Protein AF-0000000080307427 (afdb_homodimer)

Solvent-accessible surface area (backbone atoms only — not comparable to full-atom values): 24284 Å² total; per-residue (Å²): 130,78,77,70,71,72,70,75,73,52,54,50,62,43,46,53,66,15,82,66,55,37,72,43,57,68,73,59,41,42,54,50,32,69,63,36,41,83,43,76,35,50,55,74,31,60,76,43,46,53,69,37,74,40,54,16,36,33,31,26,63,40,42,30,32,35,32,30,38,74,41,84,87,69,48,49,33,36,74,48,77,35,40,56,43,32,71,44,59,75,21,42,50,77,79,78,54,46,20,75,40,23,30,31,18,73,35,49,36,31,26,36,36,35,40,35,67,55,52,51,58,49,16,65,79,36,36,66,56,44,51,40,51,36,32,51,46,41,54,50,48,42,54,51,52,50,48,45,44,38,44,33,68,34,52,64,44,20,31,51,27,41,52,51,49,52,53,22,50,53,25,44,74,69,70,40,69,42,40,58,40,70,30,80,53,41,55,59,56,48,10,13,52,57,29,49,49,50,67,51,46,52,49,22,51,48,50,38,30,72,73,52,21,32,47,78,52,96,62,33,35,31,54,68,26,68,67,54,28,45,29,56,30,59,47,71,72,79,70,129,131,78,74,71,71,72,72,76,73,50,52,52,61,42,46,52,66,14,83,66,56,36,72,46,56,68,71,59,41,42,55,51,32,69,64,36,42,82,42,74,34,50,55,74,32,61,77,42,46,52,68,37,75,39,53,16,35,34,32,28,62,40,43,29,33,35,32,32,38,74,41,82,88,69,49,52,34,36,76,50,77,34,43,56,43,32,71,44,60,75,21,42,50,79,78,78,53,46,20,75,39,23,31,32,17,74,35,48,35,30,27,36,36,37,40,35,68,55,52,50,59,49,16,65,80,36,36,66,58,45,50,39,51,36,33,50,47,41,55,50,48,41,54,51,52,50,49,44,44,38,44,32,67,34,53,63,43,21,31,51,28,41,51,50,48,51,52,23,49,53,27,44,75,69,70,39,68,41,39,57,40,70,29,81,52,41,56,61,54,46,11,14,53,56,31,49,48,51,67,50,45,53,50,23,51,49,48,38,30,73,72,53,22,33,46,80,52,98,64,35,37,31,53,68,27,67,68,53,28,44,28,55,30,58,47,71,74,79,70,128

Radius of gyration: 23.26 Å; Cα contacts (8 Å, |Δi|>4): 992; chains: 2; bounding box: 58×78×59 Å

Nearest PDB structures (foldseek):
  4cyd-assembly2_C  TM=8.331E-01  e=2.336E-15  Corynebacterium glutamicum
  3i54-assembly1_A  TM=8.288E-01  e=9.001E-15  Mycobacterium tuberculosis
  3h3u-assembly1_A  TM=8.347E-01  e=9.521E-15  Mycobacterium tuberculosis H37Rv
  3i54-assembly2_C  TM=8.372E-01  e=1.496E-13  Mycobacterium tuberculosis
  3d0s-assembly1_B  TM=7.575E-01  e=5.150E-13  Mycobacterium tuberculosis

pLDDT: mean 82.12, std 17.48, range [22.59, 98.75]

Secondary structure (DSSP, 8-state):
-------PPPHHHHHHTSTTGGGS-HHHHHHHHHH-EEEEE-TTSEEE-TTSBP-EEEEEEEEEEEEEEE-TTS-EEEEEEE-TT-EE-TT--SS--B-SSEEEEEEEEEEEEEEHHHHHHHHHH-HHHHHHHHHHHHHHHHHHHHHHHHHHHS-HHHHHHHHHHHHHHHHHHTTS-SSEEES-S-HHHHHHHHTS-HHHHHHHHHHHHHTTSEEE-SSEEEES-HHHHHHHHH------/----------HHHHHHTSTTGGGS-HHHHHHHHHH-EEEEE-TTSEEE-TTSBP-EEEEEEEEEEEEEEE-TTS-EEEEEEE-TT-EE-TT--SS--B-SSEEEEEEEEEEEEEEHHHHHHHHHH-HHHHHHHHHHHHHHHHHHHHHHHHHHHS-HHHHHHHHHHHHHHHHHHTTS-SSEEES-S-HHHHHHHHTS-HHHHHHHHHHHHHTTSEEE-SSEEEES-HHHHHHHHH------

Sequence (480 aa):
MTTMAIAPRSADELFRDVPILGQLPAPDLHLLAEAAEVRKVARAAPLFSEGQAAEGLFVVRTGEVKLTKSGRDGREQIIYLARPGRPIIEGVRFDGGVYPASAIAMRAGSALLVSNETIAALGEKRPAILRVMLDLRAHRADKTLRLVSDLSLRTVPARLASFLCTLAAARELRGEDSRHLVRDLTTETVAGRLGTVREEISRGLALLEREGALKVTPDLIEVLDISKLESIAYGRKKGSMTTMAIAPRSADELFRDVPILGQLPAPDLHLLAEAAEVRKVARAAPLFSEGQAAEGLFVVRTGEVKLTKSGRDGREQIIYLARPGRPIIEGVRFDGGVYPASAIAMRAGSALLVSNETIAALGEKRPAILRVMLDLRAHRADKTLRLVSDLSLRTVPARLASFLCTLAAARELRGEDSRHLVRDLTTETVAGRLGTVREEISRGLALLEREGALKVTPDLIEVLDISKLESIAYGRKKGS

Foldseek 3Di:
DPPPPPPFDQLLRLQCLAPLSVPDDSVLSVLQSVQWDKDWDAAQGWPFAAFAWQWAKKAFRAAKKWWWDADPVRAIATQDIHHHSYMDLQRQDDPRGGRRTIIGTNHTGMIIGRGNVSLVVSCVVVVSSVVSSVVSVVVSVVSNVVLVCLQPPAQLLLSLLVVLLVQLVVCVVVVHRSFKDWPVCPCSVSCSNNVHDSVSNVVSLVVCVVVVQWDDDPTIIGGRNNVVSVCSNPNDPPDD/DPPPPPPQDQLLRLQCLAPLSVPDDSVLSVLQSVQWDKDWDAAQGWPDAAFAWQWAKKAFRAAKKWWWDADPVRAIATQDIHHHSYMDLQRQDDPRGGRRTIIGTNHTGMIIGRGNVSLVVSCVVVVSSVVSSVVSVVVSVVSNVVLVCLQPPAQLLLSLLVVLLVQLVVCVVVVHRSFKDWPVCPCSVSCSNNVHDSVSNVVSLVVCVVVVQWDDDPTIIGGRNNVVSVCSNPNDDPDD

InterPro domains:
  IPR000595 Cyclic nucleotide-binding domain [PF00027] (39-123)
  IPR000595 Cyclic nucleotide-binding domain [PS50042] (20-79)
  IPR000595 Cyclic nucleotide-binding domain [SM00100] (20-138)
  IPR000595 Cyclic nucleotide-binding domain [cd00038] (20-134)
  IPR012318 Crp-type HTH domain [PF13545] (158-231)
  IPR012318 Crp-type HTH domain [PS51063] (154-227)
  IPR014710 RmlC-like jelly roll fold [G3DSA:2.60.120.10] (12-161)
  IPR018490 Cyclic nucleotide-binding domain superfamily [SSF51206] (14-153)
  IPR036388 Winged helix-like DNA-binding domain superfamily [G3DSA:1.10.10.10] (162-237)
  IPR036390 Winged helix DNA-binding domain superfamily [SSF46785] (156-233)
  IPR050397 Global Transcriptional Regulators in Environmental Response [PTHR24567] (21-230)

Organism: NCBI:txid927083

Structure (mmCIF, N/CA/C/O backbone):
data_AF-0000000080307427-model_v1
#
loop_
_entity.id
_entity.type
_entity.pdbx_description
1 polymer 'cAMP-binding protein'
#
loop_
_atom_site.group_PDB
_atom_site.id
_atom_site.type_symbol
_atom_site.label_atom_id
_atom_site.label_alt_id
_atom_site.label_comp_id
_atom_site.label_asym_id
_atom_site.label_entity_id
_atom_site.label_seq_id
_atom_site.pdbx_PDB_ins_code
_atom_site.Cartn_x
_atom_site.Cartn_y
_atom_site.Cartn_z
_atom_site.occupancy
_atom_site.B_iso_or_equiv
_atom_site.auth_seq_id
_atom_site.auth_comp_id
_atom_site.auth_asym_id
_atom_site.auth_atom_id
_atom_site.pdbx_PDB_model_num
ATOM 1 N N . MET A 1 1 ? -16.438 41.281 17.062 1 33.28 1 MET A N 1
ATOM 2 C CA . MET A 1 1 ? -15.531 40.219 17.469 1 33.28 1 MET A CA 1
ATOM 3 C C . MET A 1 1 ? -14.734 39.688 16.266 1 33.28 1 MET A C 1
ATOM 5 O O . MET A 1 1 ? -15.32 39.219 15.297 1 33.28 1 MET A O 1
ATOM 9 N N . THR A 1 2 ? -13.695 40.344 15.859 1 36.16 2 THR A N 1
ATOM 10 C CA . THR A 1 2 ? -12.828 40.062 14.727 1 36.16 2 THR A CA 1
ATOM 11 C C . THR A 1 2 ? -12.383 38.594 14.742 1 36.16 2 THR A C 1
ATOM 13 O O . THR A 1 2 ? -11.75 38.156 15.703 1 36.16 2 THR A O 1
ATOM 16 N N . THR A 1 3 ? -13.25 37.688 14.359 1 41.62 3 THR A N 1
ATOM 17 C CA . THR A 1 3 ? -12.766 36.312 14.203 1 41.62 3 THR A CA 1
ATOM 18 C C . THR A 1 3 ? -11.312 36.312 13.742 1 41.62 3 THR A C 1
ATOM 20 O O . THR A 1 3 ? -10.992 36.812 12.672 1 41.62 3 THR A O 1
ATOM 23 N N . MET A 1 4 ? -10.398 36.625 14.586 1 40.84 4 MET A N 1
ATOM 24 C CA . MET A 1 4 ? -8.969 36.594 14.32 1 40.84 4 MET A CA 1
ATOM 25 C C . MET A 1 4 ? -8.602 35.469 13.383 1 40.84 4 MET A C 1
ATOM 27 O O . MET A 1 4 ? -8.797 34.281 13.711 1 40.84 4 MET A O 1
ATOM 31 N N . ALA A 1 5 ? -8.789 35.625 12.164 1 48.03 5 ALA A N 1
ATOM 32 C CA . ALA A 1 5 ? -8.375 34.688 11.117 1 48.03 5 ALA A CA 1
ATOM 33 C C . ALA A 1 5 ? -7.012 34.094 11.43 1 48.03 5 ALA A C 1
ATOM 35 O O . ALA A 1 5 ? -6.023 34.812 11.578 1 48.03 5 ALA A O 1
ATOM 36 N N . ILE A 1 6 ? -6.887 33.25 12.383 1 51.84 6 ILE A N 1
ATOM 37 C CA . ILE A 1 6 ? -5.617 32.562 12.656 1 51.84 6 ILE A CA 1
ATOM 38 C C . ILE A 1 6 ? -4.852 32.375 11.352 1 51.84 6 ILE A C 1
ATOM 40 O O . ILE A 1 6 ? -5.406 31.875 10.367 1 51.84 6 ILE A O 1
ATOM 44 N N . ALA A 1 7 ? -3.832 33.156 11.164 1 61.44 7 ALA A N 1
ATOM 45 C CA . ALA A 1 7 ? -2.943 33.062 10.008 1 61.44 7 ALA A CA 1
ATOM 46 C C . ALA A 1 7 ? -2.65 31.609 9.656 1 61.44 7 ALA A C 1
ATOM 48 O O . ALA A 1 7 ? -2.529 30.766 10.547 1 61.44 7 ALA A O 1
ATOM 49 N N . PRO A 1 8 ? -2.834 31.297 8.453 1 72.5 8 PRO A N 1
ATOM 50 C CA . PRO A 1 8 ? -2.537 29.922 8.047 1 72.5 8 PRO A CA 1
ATOM 51 C C . PRO A 1 8 ? -1.148 29.469 8.492 1 72.5 8 PRO A C 1
ATOM 53 O O . PRO A 1 8 ? -0.22 30.266 8.562 1 72.5 8 PRO A O 1
ATOM 56 N N . ARG A 1 9 ? -1 28.375 9.078 1 82.5 9 ARG A N 1
ATOM 57 C CA . ARG A 1 9 ? 0.272 27.781 9.477 1 82.5 9 ARG A CA 1
ATOM 58 C C . ARG A 1 9 ? 1.29 27.859 8.344 1 82.5 9 ARG A C 1
ATOM 60 O O . ARG A 1 9 ? 0.939 27.688 7.176 1 82.5 9 ARG A O 1
ATOM 67 N N . SER A 1 10 ? 2.51 28.297 8.727 1 90.88 10 SER A N 1
ATOM 68 C CA . SER A 1 10 ? 3.58 28.219 7.734 1 90.88 10 SER A CA 1
ATOM 69 C C . SER A 1 10 ? 3.842 26.781 7.312 1 90.88 10 SER A C 1
ATOM 71 O O . SER A 1 10 ? 3.447 25.844 8.008 1 90.88 10 SER A O 1
ATOM 73 N N . ALA A 1 11 ? 4.426 26.609 6.191 1 93.25 11 ALA A N 1
ATOM 74 C CA . ALA A 1 11 ? 4.777 25.266 5.715 1 93.25 11 ALA A CA 1
ATOM 75 C C . ALA A 1 11 ? 5.684 24.547 6.711 1 93.25 11 ALA A C 1
ATOM 77 O O . ALA A 1 11 ? 5.504 23.359 6.977 1 93.25 11 ALA A O 1
ATOM 78 N N . ASP A 1 12 ? 6.578 25.281 7.312 1 93.38 12 ASP A N 1
ATOM 79 C CA . ASP A 1 12 ? 7.496 24.703 8.297 1 93.38 12 ASP A CA 1
ATOM 80 C C . ASP A 1 12 ? 6.734 24.156 9.492 1 93.38 12 ASP A C 1
ATOM 82 O O . ASP A 1 12 ? 6.996 23.031 9.938 1 93.38 12 ASP A O 1
ATOM 86 N N . GLU A 1 13 ? 5.883 24.969 10 1 92.62 13 GLU A N 1
ATOM 87 C CA . GLU A 1 13 ? 5.094 24.562 11.164 1 92.62 13 GLU A CA 1
ATOM 88 C C . GLU A 1 13 ? 4.242 23.328 10.852 1 92.62 13 GLU A C 1
ATOM 90 O O . GLU A 1 13 ? 4.172 22.391 11.656 1 92.62 13 GLU A O 1
ATOM 95 N N . LEU A 1 14 ? 3.674 23.359 9.703 1 94.38 14 LEU A N 1
ATOM 96 C CA . LEU A 1 14 ? 2.822 22.25 9.289 1 94.38 14 LEU A CA 1
ATOM 97 C C . LEU A 1 14 ? 3.633 20.969 9.156 1 94.38 14 LEU A C 1
ATOM 99 O O . LEU A 1 14 ? 3.25 19.922 9.695 1 94.38 14 LEU A O 1
ATOM 103 N N . PHE A 1 15 ? 4.766 21.047 8.461 1 95.94 15 PHE A N 1
ATOM 104 C CA . PHE A 1 15 ? 5.578 19.859 8.195 1 95.94 15 PHE A CA 1
ATOM 105 C C . PHE A 1 15 ? 6.141 19.297 9.492 1 95.94 15 PHE A C 1
ATOM 107 O O . PHE A 1 15 ? 6.277 18.078 9.641 1 95.94 15 PHE A O 1
ATOM 114 N N . ARG A 1 16 ? 6.414 20.125 10.445 1 94.06 16 ARG A N 1
ATOM 115 C CA . ARG A 1 16 ? 6.961 19.688 11.727 1 94.06 16 ARG A CA 1
ATOM 116 C C . ARG A 1 16 ? 5.961 18.812 12.484 1 94.06 16 ARG A C 1
ATOM 118 O O . ARG A 1 16 ? 6.352 17.906 13.211 1 94.06 16 ARG A O 1
ATOM 125 N N . ASP A 1 17 ? 4.742 19.031 12.18 1 91.06 17 ASP A N 1
ATOM 126 C CA . ASP A 1 17 ? 3.705 18.344 12.945 1 91.06 17 ASP A CA 1
ATOM 127 C C . ASP A 1 17 ? 3.207 17.109 12.195 1 91.06 17 ASP A C 1
ATOM 129 O O . ASP A 1 17 ? 2.332 16.391 12.688 1 91.06 17 ASP A O 1
ATOM 133 N N . VAL A 1 18 ? 3.723 16.906 11.047 1 91.5 18 VAL A N 1
ATOM 134 C CA . VAL A 1 18 ? 3.375 15.688 10.312 1 91.5 18 VAL A CA 1
ATOM 135 C C . VAL A 1 18 ? 4.133 14.5 10.891 1 91.5 18 VAL A C 1
ATOM 137 O O . VAL A 1 18 ? 5.367 14.5 10.93 1 91.5 18 VAL A O 1
ATOM 140 N N . PRO A 1 19 ? 3.418 13.492 11.312 1 89.44 19 PRO A N 1
ATOM 141 C CA . PRO A 1 19 ? 4.129 12.312 11.805 1 89.44 19 PRO A CA 1
ATOM 142 C C . PRO A 1 19 ? 5.141 11.766 10.797 1 89.44 19 PRO A C 1
ATOM 144 O O . PRO A 1 19 ? 4.871 11.758 9.594 1 89.44 19 PRO A O 1
ATOM 147 N N . ILE A 1 20 ? 6.293 11.344 11.273 1 93 20 ILE A N 1
ATOM 148 C CA . ILE A 1 20 ? 7.391 10.766 10.5 1 93 20 ILE A CA 1
ATOM 149 C C . ILE A 1 20 ? 8.164 11.883 9.797 1 93 20 ILE A C 1
ATOM 151 O O . ILE A 1 20 ? 9.391 11.961 9.891 1 93 20 ILE A O 1
ATOM 155 N N . LEU A 1 21 ? 7.406 12.789 9.109 1 94.88 21 LEU A N 1
ATOM 156 C CA . LEU A 1 21 ? 8.062 13.883 8.398 1 94.88 21 LEU A CA 1
ATOM 157 C C . LEU A 1 21 ? 8.781 14.812 9.367 1 94.88 21 LEU A C 1
ATOM 159 O O . LEU A 1 21 ? 9.875 15.297 9.078 1 94.88 21 LEU A O 1
ATOM 163 N N . GLY A 1 22 ? 8.172 15.023 10.469 1 94.06 22 GLY A N 1
ATOM 164 C CA . GLY A 1 22 ? 8.727 15.906 11.477 1 94.06 22 GLY A CA 1
ATOM 165 C C . GLY A 1 22 ? 10.008 15.375 12.094 1 94.06 22 GLY A C 1
ATOM 166 O O . GLY A 1 22 ? 10.703 16.094 12.82 1 94.06 22 GLY A O 1
ATOM 167 N N . GLN A 1 23 ? 10.391 14.148 11.805 1 93.25 23 GLN A N 1
ATOM 168 C CA . GLN A 1 23 ? 11.602 13.539 12.344 1 93.25 23 GLN A CA 1
ATOM 169 C C . GLN A 1 23 ? 12.836 13.984 11.562 1 93.25 23 GLN A C 1
ATOM 171 O O . GLN A 1 23 ? 13.961 13.758 12 1 93.25 23 GLN A O 1
ATOM 176 N N . LEU A 1 24 ? 12.609 14.648 10.5 1 96.19 24 LEU A N 1
ATOM 177 C CA . LEU A 1 24 ? 13.734 15.18 9.734 1 96.19 24 LEU A CA 1
ATOM 178 C C . LEU A 1 24 ? 14.469 16.25 10.523 1 96.19 24 LEU A C 1
ATOM 180 O O . LEU A 1 24 ? 13.852 17.031 11.25 1 96.19 24 LEU A O 1
ATOM 184 N N . PRO A 1 25 ? 15.812 16.266 10.305 1 94.44 25 PRO A N 1
ATOM 185 C CA . PRO A 1 25 ? 16.516 17.422 10.859 1 94.44 25 PRO A CA 1
ATOM 186 C C . PRO A 1 25 ? 15.922 18.75 10.406 1 94.44 25 PRO A C 1
ATOM 188 O O . PRO A 1 25 ? 15.469 18.875 9.266 1 94.44 25 PRO A O 1
ATOM 191 N N . ALA A 1 26 ? 15.945 19.719 11.273 1 94.62 26 ALA A N 1
ATOM 192 C CA . ALA A 1 26 ? 15.297 21.016 11.055 1 94.62 26 ALA A CA 1
ATOM 193 C C . ALA A 1 26 ? 15.742 21.641 9.734 1 94.62 26 ALA A C 1
ATOM 195 O O . ALA A 1 26 ? 14.914 22.141 8.969 1 94.62 26 ALA A O 1
ATOM 196 N N . PRO A 1 27 ? 17.031 21.594 9.414 1 96.19 27 PRO A N 1
ATOM 197 C CA . PRO A 1 27 ? 17.438 22.188 8.141 1 96.19 27 PRO A CA 1
ATOM 198 C C . PRO A 1 27 ? 16.828 21.5 6.934 1 96.19 27 PRO A C 1
ATOM 200 O O . PRO A 1 27 ? 16.469 22.156 5.953 1 96.19 27 PRO A O 1
ATOM 203 N N . ASP A 1 28 ? 16.703 20.172 6.992 1 96.62 28 ASP A N 1
ATOM 204 C CA . ASP A 1 28 ? 16.141 19.391 5.891 1 96.62 28 ASP A CA 1
ATOM 205 C C . ASP A 1 28 ? 14.641 19.656 5.75 1 96.62 28 ASP A C 1
ATOM 207 O O . ASP A 1 28 ? 14.133 19.812 4.637 1 96.62 28 ASP A O 1
ATOM 211 N N . LEU A 1 29 ? 14.016 19.719 6.898 1 96.88 29 LEU A N 1
ATOM 212 C CA . LEU A 1 29 ? 12.586 20 6.902 1 96.88 29 LEU A CA 1
ATOM 213 C C . LEU A 1 29 ? 12.312 21.391 6.316 1 96.88 29 LEU A C 1
ATOM 215 O O . LEU A 1 29 ? 11.359 21.562 5.551 1 96.88 29 LEU A O 1
ATOM 219 N N . HIS A 1 30 ? 13.117 22.281 6.66 1 96.75 30 HIS A N 1
ATOM 220 C CA . HIS A 1 30 ? 12.977 23.641 6.156 1 96.75 30 HIS A CA 1
ATOM 221 C C . HIS A 1 30 ? 13.148 23.688 4.645 1 96.75 30 HIS A C 1
ATOM 223 O O . HIS A 1 30 ? 12.422 24.422 3.957 1 96.75 30 HIS A O 1
ATOM 229 N N . LEU A 1 31 ? 14.094 22.984 4.105 1 96.88 31 LEU A N 1
ATOM 230 C CA . LEU A 1 31 ? 14.32 22.938 2.666 1 96.88 31 LEU A CA 1
ATOM 231 C C . LEU A 1 31 ? 13.086 22.422 1.937 1 96.88 31 LEU A C 1
ATOM 233 O O . LEU A 1 31 ? 12.695 22.969 0.904 1 96.88 31 LEU A O 1
ATOM 237 N N . LEU A 1 32 ? 12.469 21.391 2.488 1 97.62 32 LEU A N 1
ATOM 238 C CA . LEU A 1 32 ? 11.25 20.844 1.896 1 97.62 32 LEU A CA 1
ATOM 239 C C . LEU A 1 32 ? 10.117 21.875 1.956 1 97.62 32 LEU A C 1
ATOM 241 O O . LEU A 1 32 ? 9.422 22.094 0.963 1 97.62 32 LEU A O 1
ATOM 245 N N . ALA A 1 33 ? 9.992 22.438 3.1 1 97.19 33 ALA A N 1
ATOM 246 C CA . ALA A 1 33 ? 8.914 23.406 3.318 1 97.19 33 ALA A CA 1
ATOM 247 C C . ALA A 1 33 ? 9.047 24.609 2.385 1 97.19 33 ALA A C 1
ATOM 249 O O . ALA A 1 33 ? 8.062 25.078 1.822 1 97.19 33 ALA A O 1
ATOM 250 N N . GLU A 1 34 ? 10.227 25.047 2.244 1 96.88 34 GLU A N 1
ATOM 251 C CA . GLU A 1 34 ? 10.5 26.203 1.4 1 96.88 34 GLU A CA 1
ATOM 252 C C . GLU A 1 34 ? 10.195 25.906 -0.065 1 96.88 34 GLU A C 1
ATOM 254 O O . GLU A 1 34 ? 9.781 26.797 -0.813 1 96.88 34 GLU A O 1
ATOM 259 N N . ALA A 1 35 ? 10.375 24.75 -0.458 1 97.62 35 ALA A N 1
ATOM 260 C CA . ALA A 1 35 ? 10.203 24.359 -1.855 1 97.62 35 ALA A CA 1
ATOM 261 C C . ALA A 1 35 ? 8.75 24 -2.145 1 97.62 35 ALA A C 1
ATOM 263 O O . ALA A 1 35 ? 8.367 23.812 -3.303 1 97.62 35 ALA A O 1
ATOM 264 N N . ALA A 1 36 ? 7.957 23.859 -1.118 1 98.06 36 ALA A N 1
ATOM 265 C CA . ALA A 1 36 ? 6.582 23.406 -1.273 1 98.06 36 ALA A CA 1
ATOM 266 C C . ALA A 1 36 ? 5.727 24.453 -1.97 1 98.06 36 ALA A C 1
ATOM 268 O O . ALA A 1 36 ? 5.898 25.656 -1.737 1 98.06 36 ALA A O 1
ATOM 269 N N . GLU A 1 37 ? 4.816 24.078 -2.811 1 98 37 GLU A N 1
ATOM 270 C CA . GLU A 1 37 ? 3.871 24.938 -3.512 1 98 37 GLU A CA 1
ATOM 271 C C . GLU A 1 37 ? 2.451 24.734 -2.992 1 98 37 GLU A C 1
ATOM 273 O O . GLU A 1 37 ? 2.035 23.609 -2.73 1 98 37 GLU A O 1
ATOM 278 N N . VAL A 1 38 ? 1.725 25.781 -2.896 1 97.69 38 VAL A N 1
ATOM 279 C CA . VAL A 1 38 ? 0.344 25.703 -2.43 1 97.69 38 VAL A CA 1
ATOM 280 C C . VAL A 1 38 ? -0.568 25.297 -3.586 1 97.69 38 VAL A C 1
ATOM 282 O O . VAL A 1 38 ? -0.498 25.875 -4.672 1 97.69 38 VAL A O 1
ATOM 285 N N . ARG A 1 39 ? -1.33 24.312 -3.375 1 98.12 39 ARG A N 1
ATOM 286 C CA . ARG A 1 39 ? -2.371 23.875 -4.301 1 98.12 39 ARG A CA 1
ATOM 287 C C . ARG A 1 39 ? -3.756 24.031 -3.682 1 98.12 39 ARG A C 1
ATOM 289 O O . ARG A 1 39 ? -4.086 23.375 -2.699 1 98.12 39 ARG A O 1
ATOM 296 N N . LYS A 1 40 ? -4.516 24.922 -4.238 1 98.19 40 LYS A N 1
ATOM 297 C CA . LYS A 1 40 ? -5.891 25.078 -3.775 1 98.19 40 LYS A CA 1
ATOM 298 C C . LYS A 1 40 ? -6.816 24.062 -4.441 1 98.19 40 LYS A C 1
ATOM 300 O O . LYS A 1 40 ? -6.562 23.625 -5.566 1 98.19 40 LYS A O 1
ATOM 305 N N . VAL A 1 41 ? -7.836 23.719 -3.732 1 97.88 41 VAL A N 1
ATOM 306 C CA . VAL A 1 41 ? -8.789 22.766 -4.285 1 97.88 41 VAL A CA 1
ATOM 307 C C . VAL A 1 41 ? -10.195 23.078 -3.783 1 97.88 41 VAL A C 1
ATOM 309 O O . VAL A 1 41 ? -10.398 23.312 -2.59 1 97.88 41 VAL A O 1
ATOM 312 N N . ALA A 1 42 ? -11.18 23.078 -4.707 1 97.88 42 ALA A N 1
ATOM 313 C CA . ALA A 1 42 ? -12.578 23.312 -4.371 1 97.88 42 ALA A CA 1
ATOM 314 C C . ALA A 1 42 ? -13.234 22.016 -3.881 1 97.88 42 ALA A C 1
ATOM 316 O O . ALA A 1 42 ? -12.758 20.922 -4.168 1 97.88 42 ALA A O 1
ATOM 317 N N . ARG A 1 43 ? -14.25 22.234 -3.123 1 91 43 ARG A N 1
ATOM 318 C CA . ARG A 1 43 ? -15.031 21.078 -2.703 1 91 43 ARG A CA 1
ATOM 319 C C . ARG A 1 43 ? -15.43 20.219 -3.902 1 91 43 ARG A C 1
ATOM 321 O O . ARG A 1 43 ? -15.812 20.75 -4.949 1 91 43 ARG A O 1
ATOM 328 N N . ALA A 1 44 ? -15.312 18.938 -3.764 1 90.12 44 ALA A N 1
ATOM 329 C CA . ALA A 1 44 ? -15.727 17.922 -4.723 1 90.12 44 ALA A CA 1
ATOM 330 C C . ALA A 1 44 ? -14.812 17.906 -5.941 1 90.12 44 ALA A C 1
ATOM 332 O O . ALA A 1 44 ? -15 17.094 -6.855 1 90.12 44 ALA A O 1
ATOM 333 N N . ALA A 1 45 ? -13.812 18.781 -5.984 1 96.88 45 ALA A N 1
ATOM 334 C CA . ALA A 1 45 ? -12.828 18.75 -7.059 1 96.88 45 ALA A CA 1
ATOM 335 C C . ALA A 1 45 ? -11.641 17.875 -6.695 1 96.88 45 ALA A C 1
ATOM 337 O O . ALA A 1 45 ? -11.336 17.688 -5.512 1 96.88 45 ALA A O 1
ATOM 338 N N . PRO A 1 46 ? -10.992 17.312 -7.684 1 98.12 46 PRO A N 1
ATOM 339 C CA . PRO A 1 46 ? -9.82 16.484 -7.398 1 98.12 46 PRO A CA 1
ATOM 340 C C . PRO A 1 46 ? -8.562 17.312 -7.129 1 98.12 46 PRO A C 1
ATOM 342 O O . PRO A 1 46 ? -8.281 18.266 -7.855 1 98.12 46 PRO A O 1
ATOM 345 N N . LEU A 1 47 ? -7.902 17.031 -6.012 1 98.38 47 LEU A N 1
ATOM 346 C CA . LEU A 1 47 ? -6.516 17.469 -5.883 1 98.38 47 LEU A CA 1
ATOM 347 C C . LEU A 1 47 ? -5.645 16.828 -6.961 1 98.38 47 LEU A C 1
ATOM 349 O O . LEU A 1 47 ? -4.777 17.5 -7.531 1 98.38 47 LEU A O 1
ATOM 353 N N . PHE A 1 48 ? -5.875 15.602 -7.238 1 98.56 48 PHE A N 1
ATOM 354 C CA . PHE A 1 48 ? -5.359 14.836 -8.367 1 98.56 48 PHE A CA 1
ATOM 355 C C . PHE A 1 48 ? -6.301 13.695 -8.719 1 98.56 48 PHE A C 1
ATOM 357 O O . PHE A 1 48 ? -7.152 13.312 -7.91 1 98.56 48 PHE A O 1
ATOM 364 N N . SER A 1 49 ? -6.094 13.102 -9.93 1 97.88 49 SER A N 1
ATOM 365 C CA . SER A 1 49 ? -6.957 12.031 -10.414 1 97.88 49 SER A CA 1
ATOM 366 C C . SER A 1 49 ? -6.164 10.766 -10.695 1 97.88 49 SER A C 1
ATOM 368 O O . SER A 1 49 ?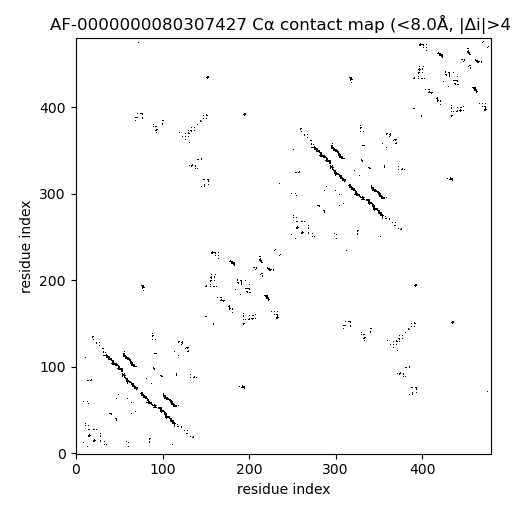 -5.008 10.828 -11.125 1 97.88 49 SER A O 1
ATOM 370 N N . GLU A 1 50 ? -6.836 9.695 -10.414 1 96.44 50 GLU A N 1
ATOM 371 C CA . GLU A 1 50 ? -6.246 8.422 -10.812 1 96.44 50 GLU A CA 1
ATOM 372 C C . GLU A 1 50 ? -5.836 8.445 -12.281 1 96.44 50 GLU A C 1
ATOM 374 O O . GLU A 1 50 ? -6.586 8.914 -13.141 1 96.44 50 GLU A O 1
ATOM 379 N N . GLY A 1 51 ? -4.602 7.988 -12.523 1 96.88 51 GLY A N 1
ATOM 380 C CA . GLY A 1 51 ? -4.117 7.938 -13.898 1 96.88 51 GLY A CA 1
ATOM 381 C C . GLY A 1 51 ? -3.334 9.172 -14.297 1 96.88 51 GLY A C 1
ATOM 382 O O . GLY A 1 51 ? -2.615 9.164 -15.297 1 96.88 51 GLY A O 1
ATOM 383 N N . GLN A 1 52 ? -3.518 10.258 -13.57 1 98.06 52 GLN A N 1
ATOM 384 C CA . GLN A 1 52 ? -2.727 11.461 -13.797 1 98.06 52 GLN A CA 1
ATOM 385 C C . GLN A 1 52 ? -1.267 11.242 -13.406 1 98.06 52 GLN A C 1
ATOM 387 O O . GLN A 1 52 ? -0.968 10.445 -12.516 1 98.06 52 GLN A O 1
ATOM 392 N N . ALA A 1 53 ? -0.353 11.938 -14.078 1 98.44 53 ALA A N 1
ATOM 393 C CA . ALA A 1 53 ? 1.061 11.836 -13.719 1 98.44 53 ALA A CA 1
ATOM 394 C C . ALA A 1 53 ? 1.291 12.227 -12.266 1 98.44 53 ALA A C 1
ATOM 396 O O . ALA A 1 53 ? 0.807 13.273 -11.812 1 98.44 53 ALA A O 1
ATOM 397 N N . ALA A 1 54 ? 2.008 11.391 -11.531 1 98.62 54 ALA A N 1
ATOM 398 C CA . ALA A 1 54 ? 2.26 11.633 -10.117 1 98.62 54 ALA A CA 1
ATOM 399 C C . ALA A 1 54 ? 3.178 12.836 -9.922 1 98.62 54 ALA A C 1
ATOM 401 O O . ALA A 1 54 ? 4.203 12.961 -10.594 1 98.62 54 ALA A O 1
ATOM 402 N N . GLU A 1 55 ? 2.883 13.664 -8.961 1 98.62 55 GLU A N 1
ATOM 403 C CA . GLU A 1 55 ? 3.59 14.93 -8.852 1 98.62 55 GLU A CA 1
ATOM 404 C C . GLU A 1 55 ? 4.504 14.953 -7.629 1 98.62 55 GLU A C 1
ATOM 406 O O . GLU A 1 55 ? 5.469 15.727 -7.582 1 98.62 55 GLU A O 1
ATOM 411 N N . GLY A 1 56 ? 4.117 14.258 -6.609 1 98.75 56 GLY A N 1
ATOM 412 C CA . GLY A 1 56 ? 4.953 14.281 -5.418 1 98.75 56 GLY A CA 1
ATOM 413 C C . GLY A 1 56 ? 4.168 14.117 -4.133 1 98.75 56 GLY A C 1
ATOM 414 O O . GLY A 1 56 ? 3.143 13.438 -4.105 1 98.75 56 GLY A O 1
ATOM 415 N N . LEU A 1 57 ? 4.703 14.625 -3.098 1 98.69 57 LEU A N 1
ATOM 416 C CA . LEU A 1 57 ? 4.109 14.539 -1.768 1 98.69 57 LEU A CA 1
ATOM 417 C C . LEU A 1 57 ? 3.152 15.703 -1.525 1 98.69 57 LEU A C 1
ATOM 419 O O . LEU A 1 57 ? 3.521 16.859 -1.706 1 98.69 57 LEU A O 1
ATOM 423 N N . PHE A 1 58 ? 1.964 15.391 -1.12 1 98.69 58 PHE A N 1
ATOM 424 C CA . PHE A 1 58 ? 1.045 16.422 -0.633 1 98.69 58 PHE A CA 1
ATOM 425 C C . PHE A 1 58 ? 0.93 16.359 0.886 1 98.69 58 PHE A C 1
ATOM 427 O O . PHE A 1 58 ? 0.961 15.281 1.478 1 98.69 58 PHE A O 1
ATOM 434 N N . VAL A 1 59 ? 0.842 17.5 1.49 1 98.06 59 VAL A N 1
ATOM 435 C CA . VAL A 1 59 ? 0.403 17.625 2.877 1 98.06 59 VAL A CA 1
ATOM 436 C C . VAL A 1 59 ? -0.818 18.531 2.953 1 98.06 59 VAL A C 1
ATOM 438 O O . VAL A 1 59 ? -0.756 19.688 2.549 1 98.06 59 VAL A O 1
ATOM 441 N N . VAL A 1 60 ? -1.884 18.016 3.471 1 96.75 60 VAL A N 1
ATOM 442 C CA . VAL A 1 60 ? -3.109 18.812 3.557 1 96.75 60 VAL A CA 1
ATOM 443 C C . VAL A 1 60 ? -2.916 19.953 4.547 1 96.75 60 VAL A C 1
ATOM 445 O O . VAL A 1 60 ? -2.479 19.734 5.68 1 96.75 60 VAL A O 1
ATOM 448 N N . ARG A 1 61 ? -3.15 21.109 4.109 1 96.75 61 ARG A N 1
ATOM 449 C CA . ARG A 1 61 ? -3.004 22.297 4.953 1 96.75 61 ARG A CA 1
ATOM 450 C C . ARG A 1 61 ? -4.34 22.703 5.566 1 96.75 61 ARG A C 1
ATOM 452 O O . ARG A 1 61 ? -4.418 23 6.762 1 96.75 61 ARG A O 1
ATOM 459 N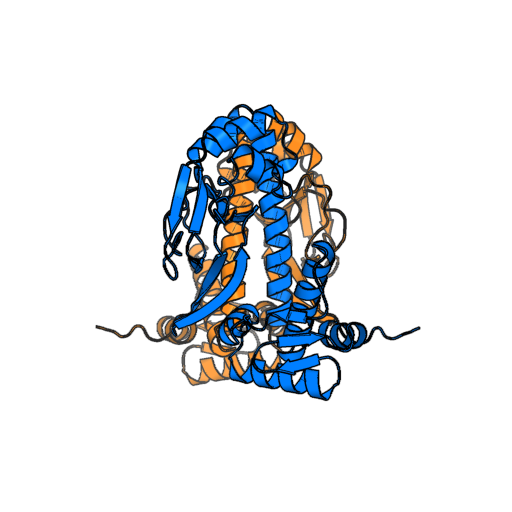 N . THR A 1 62 ? -5.359 22.844 4.773 1 94.31 62 THR A N 1
ATOM 460 C CA . THR A 1 62 ? -6.738 23.109 5.18 1 94.31 62 THR A CA 1
ATOM 461 C C . THR A 1 62 ? -7.707 22.25 4.379 1 94.31 62 THR A C 1
ATOM 463 O O . THR A 1 62 ? -7.363 21.734 3.307 1 94.31 62 THR A O 1
ATOM 466 N N . GLY A 1 63 ? -8.93 22.031 4.949 1 91.5 63 GLY A N 1
ATOM 467 C CA . GLY A 1 63 ? -9.922 21.203 4.289 1 91.5 63 GLY A CA 1
ATOM 468 C C . GLY A 1 63 ? -9.797 19.719 4.633 1 91.5 63 GLY A C 1
ATOM 469 O O . GLY A 1 63 ? -9.336 19.375 5.723 1 91.5 63 GLY A O 1
ATOM 470 N N . GLU A 1 64 ? -10.352 18.922 3.773 1 87.88 64 GLU A N 1
ATOM 471 C CA . GLU A 1 64 ? -10.344 17.469 3.918 1 87.88 64 GLU A CA 1
ATOM 472 C C . GLU A 1 64 ? -10.398 16.766 2.559 1 87.88 64 GLU A C 1
ATOM 474 O O . GLU A 1 64 ? -11.156 17.188 1.677 1 87.88 64 GLU A O 1
ATOM 479 N N . VAL A 1 65 ? -9.531 15.812 2.471 1 93.12 65 VAL A N 1
ATOM 480 C CA . VAL A 1 65 ? -9.406 15.133 1.185 1 93.12 65 VAL A CA 1
ATOM 481 C C . VAL A 1 65 ? -9.625 13.633 1.366 1 93.12 65 VAL A C 1
ATOM 483 O O . VAL A 1 65 ? -9.125 13.039 2.322 1 93.12 65 VAL A O 1
ATOM 486 N N . LYS A 1 66 ? -10.398 13.039 0.524 1 88.12 66 LYS A N 1
ATOM 487 C CA . LYS A 1 66 ? -10.508 11.586 0.5 1 88.12 66 LYS A CA 1
ATOM 488 C C . LYS A 1 66 ? -9.688 10.992 -0.647 1 88.12 66 LYS A C 1
ATOM 490 O O . LYS A 1 66 ? -9.672 11.547 -1.75 1 88.12 66 LYS A O 1
ATOM 495 N N . LEU A 1 67 ? -8.938 9.992 -0.341 1 95.19 67 LEU A N 1
ATOM 496 C CA . LEU A 1 67 ? -8.328 9.164 -1.379 1 95.19 67 LEU A CA 1
ATOM 497 C C . LEU A 1 67 ? -9.25 8.016 -1.769 1 95.19 67 LEU A C 1
ATOM 499 O O . LEU A 1 67 ? -9.711 7.262 -0.906 1 95.19 67 LEU A O 1
ATOM 503 N N . THR A 1 68 ? -9.547 7.863 -3.086 1 88.69 68 THR A N 1
ATOM 504 C CA . THR A 1 68 ? -10.586 6.922 -3.473 1 88.69 68 THR A CA 1
ATOM 505 C C . THR A 1 68 ? -10.211 6.195 -4.758 1 88.69 68 THR A C 1
ATOM 507 O O . THR A 1 68 ? -9.477 6.734 -5.59 1 88.69 68 THR A O 1
ATOM 510 N N . LYS A 1 69 ? -10.625 4.98 -4.781 1 87.62 69 LYS A N 1
ATOM 511 C CA . LYS A 1 69 ? -10.664 4.219 -6.027 1 87.62 69 LYS A CA 1
ATOM 512 C C . LYS A 1 69 ? -12.078 4.137 -6.582 1 87.62 69 LYS A C 1
ATOM 514 O O . LYS A 1 69 ? -13.031 3.936 -5.828 1 87.62 69 LYS A O 1
ATOM 519 N N . SER A 1 70 ? -12.188 4.402 -7.863 1 79.75 70 SER A N 1
ATOM 520 C CA . SER A 1 70 ? -13.508 4.348 -8.469 1 79.75 70 SER A CA 1
ATOM 521 C C . SER A 1 70 ? -13.727 3.035 -9.211 1 79.75 70 SER A C 1
ATOM 523 O O . SER A 1 70 ? -12.812 2.533 -9.867 1 79.75 70 SER A O 1
ATOM 525 N N . GLY A 1 71 ? -14.898 2.545 -8.898 1 70.06 71 GLY A N 1
ATOM 526 C CA . GLY A 1 71 ? -15.297 1.39 -9.688 1 70.06 71 GLY A CA 1
ATOM 527 C C . GLY A 1 71 ? -15.93 1.764 -11.016 1 70.06 71 GLY A C 1
ATOM 528 O O . GLY A 1 71 ? -16.125 2.945 -11.305 1 70.06 71 GLY A O 1
ATOM 529 N N . ARG A 1 72 ? -16.203 0.824 -11.812 1 61.34 72 ARG A N 1
ATOM 530 C CA . ARG A 1 72 ? -16.781 1.034 -13.141 1 61.34 72 ARG A CA 1
ATOM 531 C C . ARG A 1 72 ? -18.234 1.494 -13.039 1 61.34 72 ARG A C 1
ATOM 533 O O . ARG A 1 72 ? -18.719 2.191 -13.93 1 61.34 72 ARG A O 1
ATOM 540 N N . ASP A 1 73 ? -18.906 1.105 -12.031 1 57.34 73 ASP A N 1
ATOM 541 C CA . ASP A 1 73 ? -20.328 1.444 -11.898 1 57.34 73 ASP A CA 1
ATOM 542 C C . ASP A 1 73 ? -20.5 2.77 -11.164 1 57.34 73 ASP A C 1
ATOM 544 O O . ASP A 1 73 ? -21.625 3.141 -10.805 1 57.34 73 ASP A O 1
ATOM 548 N N . GLY A 1 74 ? -19.422 3.412 -10.953 1 63.34 74 GLY A N 1
ATOM 549 C CA . GLY A 1 74 ? -19.516 4.688 -10.266 1 63.34 74 GLY A CA 1
ATOM 550 C C . GLY A 1 74 ? -19.344 4.566 -8.766 1 63.34 74 GLY A C 1
ATOM 551 O O . GLY A 1 74 ? -19.25 5.578 -8.062 1 63.34 74 GLY A O 1
ATOM 552 N N . ARG A 1 75 ? -19.391 3.35 -8.305 1 66.19 75 ARG A N 1
ATOM 553 C CA . ARG A 1 75 ? -19.125 3.16 -6.879 1 66.19 75 ARG A CA 1
ATOM 554 C C . ARG A 1 75 ? -17.672 3.494 -6.547 1 66.19 75 ARG A C 1
ATOM 556 O O . ARG A 1 75 ? -16.797 3.354 -7.391 1 66.19 75 ARG A O 1
ATOM 563 N N . GLU A 1 76 ? -17.5 3.998 -5.297 1 74.31 76 GLU A N 1
ATOM 564 C CA . GLU A 1 76 ? -16.172 4.383 -4.863 1 74.31 76 GLU A CA 1
ATOM 565 C C . GLU A 1 76 ? -15.766 3.637 -3.594 1 74.31 76 GLU A C 1
ATOM 567 O O . GLU A 1 76 ? -16.609 3.365 -2.732 1 74.31 76 GLU A O 1
ATOM 572 N N . GLN A 1 77 ? -14.562 3.234 -3.551 1 79.88 77 GLN A N 1
ATOM 573 C CA . GLN A 1 77 ? -13.938 2.746 -2.324 1 79.88 77 GLN A CA 1
ATOM 574 C C . GLN A 1 77 ? -12.984 3.785 -1.74 1 79.88 77 GLN A C 1
ATOM 576 O O . GLN A 1 77 ? -11.969 4.117 -2.352 1 79.88 77 GLN A O 1
ATOM 581 N N . ILE A 1 78 ? -13.398 4.34 -0.587 1 81.56 78 ILE A N 1
ATOM 582 C CA . ILE A 1 78 ? -12.508 5.266 0.1 1 81.56 78 ILE A CA 1
ATOM 583 C C . ILE A 1 78 ? -11.352 4.492 0.738 1 81.56 78 ILE A C 1
ATOM 585 O O . ILE A 1 78 ? -11.578 3.559 1.513 1 81.56 78 ILE A O 1
ATOM 589 N N . ILE A 1 79 ? -10.172 4.852 0.352 1 90.5 79 ILE A N 1
ATOM 590 C CA . ILE A 1 79 ? -8.977 4.242 0.921 1 90.5 79 ILE A CA 1
ATOM 591 C C . ILE A 1 79 ? -8.68 4.863 2.283 1 90.5 79 ILE A C 1
ATOM 593 O O . ILE A 1 79 ? -8.477 4.148 3.268 1 90.5 79 ILE A O 1
ATOM 597 N N . TYR A 1 80 ? -8.555 6.215 2.342 1 84.69 80 TYR A N 1
ATOM 598 C CA . TYR A 1 80 ? -8.438 6.922 3.611 1 84.69 80 TYR A CA 1
ATOM 599 C C . TYR A 1 80 ? -8.812 8.391 3.459 1 84.69 80 TYR A C 1
ATOM 601 O O . TYR A 1 80 ? -9 8.875 2.342 1 84.69 80 TYR A O 1
ATOM 609 N N . LEU A 1 81 ? -9.008 8.969 4.629 1 82.81 81 LEU A N 1
ATOM 610 C CA . LEU A 1 81 ? -9.242 10.406 4.699 1 82.81 81 LEU A CA 1
ATOM 611 C C . LEU A 1 81 ? -7.984 11.141 5.168 1 82.81 81 LEU A C 1
ATOM 613 O O . LEU A 1 81 ? -7.293 10.672 6.074 1 82.81 81 LEU A O 1
ATOM 617 N N . ALA A 1 82 ? -7.719 12.242 4.48 1 91 82 ALA A N 1
ATOM 618 C CA . ALA A 1 82 ? -6.586 13.078 4.863 1 91 82 ALA A CA 1
ATOM 619 C C . ALA A 1 82 ? -7.051 14.438 5.371 1 91 82 ALA A C 1
ATOM 621 O O . ALA A 1 82 ? -7.539 15.266 4.594 1 91 82 ALA A O 1
ATOM 622 N N . ARG A 1 83 ? -6.906 14.617 6.648 1 86.5 83 ARG A N 1
ATOM 623 C CA . ARG A 1 83 ? -7.195 15.891 7.297 1 86.5 83 ARG A CA 1
ATOM 624 C C . ARG A 1 83 ? -5.949 16.781 7.336 1 86.5 83 ARG A C 1
ATOM 626 O O . ARG A 1 83 ? -4.863 16.344 6.957 1 86.5 83 ARG A O 1
ATOM 633 N N . PRO A 1 84 ? -6.109 18.062 7.766 1 90.12 84 PRO A N 1
ATOM 634 C CA . PRO A 1 84 ? -4.938 18.938 7.844 1 90.12 84 PRO A CA 1
ATOM 635 C C . PRO A 1 84 ? -3.791 18.312 8.641 1 90.12 84 PRO A C 1
ATOM 637 O O . PRO A 1 84 ? -4.008 17.766 9.719 1 90.12 84 PRO A O 1
ATOM 640 N N . GLY A 1 85 ? -2.588 18.359 8 1 92.62 85 GLY A N 1
ATOM 641 C CA . GLY A 1 85 ? -1.421 17.781 8.641 1 92.62 85 GLY A CA 1
ATOM 642 C C . GLY A 1 85 ? -1.143 16.359 8.195 1 92.62 85 GLY A C 1
ATOM 643 O O . GLY A 1 85 ? -0.123 15.773 8.57 1 92.62 85 GLY A O 1
ATOM 644 N N . ARG A 1 86 ? -1.992 15.766 7.422 1 93.25 86 ARG A N 1
ATOM 645 C CA . ARG A 1 86 ? -1.786 14.406 6.934 1 93.25 86 ARG A CA 1
ATOM 646 C C . ARG A 1 86 ? -1.125 14.414 5.559 1 93.25 86 ARG A C 1
ATOM 648 O O . ARG A 1 86 ? -1.555 15.141 4.66 1 93.25 86 ARG A O 1
ATOM 655 N N . PRO A 1 87 ? -0.098 13.648 5.418 1 97.81 87 PRO A N 1
ATOM 656 C CA . PRO A 1 87 ? 0.544 13.539 4.105 1 97.81 87 PRO A CA 1
ATOM 657 C C . PRO A 1 87 ? -0.193 12.586 3.168 1 97.81 87 PRO A C 1
ATOM 659 O O . PRO A 1 87 ? -0.867 11.656 3.625 1 97.81 87 PRO A O 1
ATOM 662 N N . ILE A 1 88 ? -0.172 12.859 1.928 1 98.19 88 ILE A N 1
ATOM 663 C CA . ILE A 1 88 ? -0.574 11.969 0.847 1 98.19 88 ILE A CA 1
ATOM 664 C C . ILE A 1 88 ? 0.649 11.57 0.023 1 98.19 88 ILE A C 1
ATOM 666 O O . ILE A 1 88 ? 1.141 12.359 -0.788 1 98.19 88 ILE A O 1
ATOM 670 N N . ILE A 1 89 ? 1.097 10.367 0.183 1 98.5 89 ILE A N 1
ATOM 671 C CA . ILE A 1 89 ? 2.426 9.945 -0.241 1 98.5 89 ILE A CA 1
ATOM 672 C C . ILE A 1 89 ? 2.33 9.203 -1.573 1 98.5 89 ILE A C 1
ATOM 674 O O . ILE A 1 89 ? 3.352 8.906 -2.201 1 98.5 89 ILE A O 1
ATOM 678 N N . GLU A 1 90 ? 1.131 9.023 -2.088 1 98.12 90 GLU A N 1
ATOM 679 C CA . GLU A 1 90 ? 0.887 8.156 -3.238 1 98.12 90 GLU A CA 1
ATOM 680 C C . GLU A 1 90 ? 1.594 8.688 -4.484 1 98.12 90 GLU A C 1
ATOM 682 O O . GLU A 1 90 ? 1.897 7.922 -5.402 1 98.12 90 GLU A O 1
ATOM 687 N N . GLY A 1 91 ? 1.904 9.914 -4.496 1 98.56 91 GLY A N 1
ATOM 688 C CA . GLY A 1 91 ? 2.486 10.523 -5.684 1 98.56 91 GLY A CA 1
ATOM 689 C C . GLY A 1 91 ? 4.004 10.516 -5.676 1 98.56 91 GLY A C 1
ATOM 690 O O . GLY A 1 91 ? 4.637 10.922 -6.648 1 98.56 91 GLY A O 1
ATOM 691 N N . VAL A 1 92 ? 4.605 10.078 -4.598 1 98.69 92 VAL A N 1
ATOM 692 C CA . VAL A 1 92 ? 6.062 10.078 -4.512 1 98.69 92 VAL A CA 1
ATOM 693 C C . VAL A 1 92 ? 6.625 8.859 -5.242 1 98.69 92 VAL A C 1
ATOM 695 O O . VAL A 1 92 ? 6.457 7.727 -4.789 1 98.69 92 VAL A O 1
ATOM 698 N N . ARG A 1 93 ? 7.25 9.078 -6.312 1 98.06 93 ARG A N 1
ATOM 699 C CA . ARG A 1 93 ? 7.895 8.07 -7.145 1 98.06 93 ARG A CA 1
ATOM 700 C C . ARG A 1 93 ? 8.797 8.711 -8.188 1 98.06 93 ARG A C 1
ATOM 702 O O . ARG A 1 93 ? 8.609 9.883 -8.547 1 98.06 93 ARG A O 1
ATOM 709 N N . PHE A 1 94 ? 9.695 7.988 -8.711 1 97.5 94 PHE A N 1
ATOM 710 C CA . PHE A 1 94 ? 10.711 8.523 -9.609 1 97.5 94 PHE A CA 1
ATOM 711 C C . PHE A 1 94 ? 10.719 7.766 -10.93 1 97.5 94 PHE A C 1
ATOM 713 O O . PHE A 1 94 ? 11.602 7.973 -11.766 1 97.5 94 PHE A O 1
ATOM 720 N N . ASP A 1 95 ? 9.758 6.914 -11.078 1 94.44 95 ASP A N 1
ATOM 721 C CA . ASP A 1 95 ? 9.68 6.078 -12.273 1 94.44 95 ASP A CA 1
ATOM 722 C C . ASP A 1 95 ? 8.789 6.719 -13.336 1 94.44 95 ASP A C 1
ATOM 724 O O . ASP A 1 95 ? 8.5 6.105 -14.367 1 94.44 95 ASP A O 1
ATOM 728 N N . GLY A 1 96 ? 8.273 7.895 -13.102 1 93.38 96 GLY A N 1
ATOM 729 C CA . GLY A 1 96 ? 7.395 8.562 -14.047 1 93.38 96 GLY A CA 1
ATOM 730 C C . GLY A 1 96 ? 5.996 7.969 -14.078 1 93.38 96 GLY A C 1
ATOM 731 O O . GLY A 1 96 ? 5.266 8.133 -15.055 1 93.38 96 GLY A O 1
ATOM 732 N N . GLY A 1 97 ? 5.566 7.371 -13.039 1 96.69 97 GLY A N 1
ATOM 733 C CA . GLY A 1 97 ? 4.273 6.707 -12.992 1 96.69 97 GLY A CA 1
ATOM 734 C C . GLY A 1 97 ? 3.129 7.656 -12.688 1 96.69 97 GLY A C 1
ATOM 735 O O . GLY A 1 97 ? 3.301 8.875 -12.719 1 96.69 97 GLY A O 1
ATOM 736 N N . VAL A 1 98 ? 1.977 7.102 -12.469 1 98.12 98 VAL A N 1
ATOM 737 C CA . VAL A 1 98 ? 0.743 7.863 -12.312 1 98.12 98 VAL A CA 1
ATOM 738 C C . VAL A 1 98 ? 0.18 7.652 -10.906 1 98.12 98 VAL A C 1
ATOM 740 O O . VAL A 1 98 ? 0.65 6.785 -10.172 1 98.12 98 VAL A O 1
ATOM 743 N N . TYR A 1 99 ? -0.768 8.516 -10.57 1 98.44 99 TYR A N 1
ATOM 744 C CA . TYR A 1 99 ? -1.491 8.289 -9.328 1 98.44 99 TYR A CA 1
ATOM 745 C C . TYR A 1 99 ? -2.33 7.023 -9.398 1 98.44 99 TYR A C 1
ATOM 747 O O . TYR A 1 99 ? -3.068 6.816 -10.367 1 98.44 99 TYR A O 1
ATOM 755 N N . PRO A 1 100 ? -2.248 6.191 -8.375 1 97.06 100 PRO A N 1
ATOM 756 C CA . PRO A 1 100 ? -3.01 4.941 -8.391 1 97.06 100 PRO A CA 1
ATOM 757 C C . PRO A 1 100 ? -4.457 5.125 -7.934 1 97.06 100 PRO A C 1
ATOM 759 O O . PRO A 1 100 ? -5.25 4.184 -7.992 1 97.06 100 PRO A O 1
ATOM 762 N N . ALA A 1 101 ? -4.793 6.246 -7.418 1 96.5 101 ALA A N 1
ATOM 763 C CA . ALA A 1 101 ? -6.105 6.617 -6.895 1 96.5 101 ALA A CA 1
ATOM 764 C C . ALA A 1 101 ? -6.348 8.117 -7.027 1 96.5 101 ALA A C 1
ATOM 766 O O . ALA A 1 101 ? -5.434 8.875 -7.367 1 96.5 101 ALA A O 1
ATOM 767 N N . SER A 1 102 ? -7.582 8.492 -6.809 1 96.44 102 SER A N 1
ATOM 768 C CA . SER A 1 102 ? -7.91 9.914 -6.848 1 96.44 102 SER A CA 1
ATOM 769 C C . SER A 1 102 ? -7.984 10.5 -5.441 1 96.44 102 SER A C 1
ATOM 771 O O . SER A 1 102 ? -8.359 9.812 -4.492 1 96.44 102 SER A O 1
ATOM 773 N N . ALA A 1 103 ? -7.582 11.711 -5.352 1 97.62 103 ALA A N 1
ATOM 774 C CA . ALA A 1 103 ? -7.789 12.492 -4.137 1 97.62 103 ALA A CA 1
ATOM 775 C C . ALA A 1 103 ? -8.805 13.609 -4.375 1 97.62 103 ALA A C 1
ATOM 777 O O . ALA A 1 103 ? -8.555 14.531 -5.148 1 97.62 103 ALA A O 1
ATOM 778 N N . ILE A 1 104 ? -9.914 13.531 -3.691 1 94 104 ILE A N 1
ATOM 779 C CA . ILE A 1 104 ? -11.023 14.453 -3.924 1 94 104 ILE A CA 1
ATOM 780 C C . ILE A 1 104 ? -11.305 15.25 -2.654 1 94 104 ILE A C 1
ATOM 782 O O . ILE A 1 104 ? -11.391 14.688 -1.563 1 94 104 ILE A O 1
ATOM 786 N N . ALA A 1 105 ? -11.469 16.562 -2.832 1 95.06 105 ALA A N 1
ATOM 787 C CA . ALA A 1 105 ? -11.75 17.406 -1.676 1 95.06 105 ALA A CA 1
ATOM 788 C C . ALA A 1 105 ? -13.18 17.219 -1.185 1 95.06 105 ALA A C 1
ATOM 790 O O . ALA A 1 105 ? -14.133 17.406 -1.94 1 95.06 105 ALA A O 1
ATOM 791 N N . MET A 1 106 ? -13.25 16.781 0.026 1 85.12 106 MET A N 1
ATOM 792 C CA . MET A 1 106 ? -14.555 16.734 0.672 1 85.12 106 MET A CA 1
ATOM 793 C C . MET A 1 106 ? -14.961 18.109 1.18 1 85.12 106 MET A C 1
ATOM 795 O O . MET A 1 106 ? -16.156 18.422 1.25 1 85.12 106 MET A O 1
ATOM 799 N N . ARG A 1 107 ? -14.031 18.828 1.672 1 87.75 107 ARG A N 1
ATOM 800 C CA . ARG A 1 107 ? -14.125 20.234 2.035 1 87.75 107 ARG A CA 1
ATOM 801 C C . ARG A 1 107 ? -13.07 21.062 1.308 1 87.75 107 ARG A C 1
ATOM 803 O O . ARG A 1 107 ? -11.922 20.641 1.189 1 87.75 107 ARG A O 1
ATOM 810 N N . ALA A 1 108 ? -13.523 22.219 0.835 1 94 108 ALA A N 1
ATOM 811 C CA . ALA A 1 108 ? -12.578 23.094 0.146 1 94 108 ALA A CA 1
ATOM 812 C C . ALA A 1 108 ? -11.398 23.453 1.044 1 94 108 ALA A C 1
ATOM 814 O O . ALA A 1 108 ? -11.539 23.531 2.268 1 94 108 ALA A O 1
ATOM 815 N N . GLY A 1 109 ? -10.242 23.609 0.395 1 96.19 109 GLY A N 1
ATOM 816 C CA . GLY A 1 109 ? -9.047 23.953 1.146 1 96.19 109 GLY A CA 1
ATOM 817 C C . GLY A 1 109 ? -7.797 24.016 0.287 1 96.19 109 GLY A C 1
ATOM 818 O O . GLY A 1 109 ? -7.84 24.484 -0.85 1 96.19 109 GLY A O 1
ATOM 819 N N . SER A 1 110 ? -6.715 23.688 0.954 1 97.56 110 SER A N 1
ATOM 820 C CA . SER A 1 110 ? -5.438 23.703 0.248 1 97.56 110 SER A CA 1
ATOM 821 C C . SER A 1 110 ? -4.496 22.625 0.771 1 97.56 110 SER A C 1
ATOM 823 O O . SER A 1 110 ? -4.695 22.109 1.867 1 97.56 110 SER A O 1
ATOM 825 N N . ALA A 1 111 ? -3.535 22.266 -0.055 1 98.06 111 ALA A N 1
ATOM 826 C CA . ALA A 1 111 ? -2.447 21.359 0.303 1 98.06 111 ALA A CA 1
ATOM 827 C C . ALA A 1 111 ? -1.099 21.922 -0.142 1 98.06 111 ALA A C 1
ATOM 829 O O . ALA A 1 111 ? -1.034 22.766 -1.029 1 98.06 111 ALA A O 1
ATOM 830 N N . LEU A 1 112 ? -0.085 21.516 0.539 1 98.44 112 LEU A N 1
ATOM 831 C CA . LEU A 1 112 ? 1.277 21.812 0.105 1 98.44 112 LEU A CA 1
ATOM 832 C C . LEU A 1 112 ? 1.838 20.656 -0.725 1 98.44 112 LEU A C 1
ATOM 834 O O . LEU A 1 112 ? 1.74 19.5 -0.328 1 98.44 112 LEU A O 1
ATOM 838 N N . LEU A 1 113 ? 2.393 21 -1.884 1 98.75 113 LEU A N 1
ATOM 839 C CA . LEU A 1 113 ? 3.004 20 -2.764 1 98.75 113 LEU A CA 1
ATOM 840 C C . LEU A 1 113 ? 4.523 20.141 -2.768 1 98.75 113 LEU A C 1
ATOM 842 O O . LEU A 1 113 ? 5.051 21.219 -3.018 1 98.75 113 LEU A O 1
ATOM 846 N N . VAL A 1 114 ? 5.207 19.141 -2.418 1 98.69 114 VAL A N 1
ATOM 847 C CA . VAL A 1 114 ? 6.629 19 -2.721 1 98.69 114 VAL A CA 1
ATOM 848 C C . VAL A 1 114 ? 6.816 18.078 -3.92 1 98.69 114 VAL A C 1
ATOM 850 O O . VAL A 1 114 ? 6.516 16.891 -3.846 1 98.69 114 VAL A O 1
ATOM 853 N N . SER A 1 115 ? 7.324 18.594 -4.977 1 98.75 115 SER A N 1
ATOM 854 C CA . SER A 1 115 ? 7.387 17.844 -6.23 1 98.75 115 SER A CA 1
ATOM 855 C C . SER A 1 115 ? 8.414 16.719 -6.148 1 98.75 115 SER 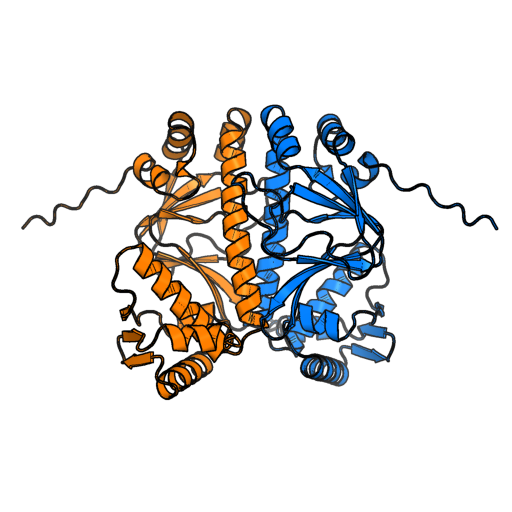A C 1
ATOM 857 O O . SER A 1 115 ? 9.359 16.797 -5.367 1 98.75 115 SER A O 1
ATOM 859 N N . ASN A 1 116 ? 8.18 15.68 -6.973 1 98.75 116 ASN A N 1
ATOM 860 C CA . ASN A 1 116 ? 9.133 14.586 -7.078 1 98.75 116 ASN A CA 1
ATOM 861 C C . ASN A 1 116 ? 10.516 15.094 -7.488 1 98.75 116 ASN A C 1
ATOM 863 O O . ASN A 1 116 ? 11.531 14.57 -7.027 1 98.75 116 ASN A O 1
ATOM 867 N N . GLU A 1 117 ? 10.594 16.078 -8.352 1 98.25 117 GLU A N 1
ATOM 868 C CA . GLU A 1 117 ? 11.867 16.672 -8.75 1 98.25 117 GLU A CA 1
ATOM 869 C C . GLU A 1 117 ? 12.594 17.266 -7.559 1 98.25 117 GLU A C 1
ATOM 871 O O . GLU A 1 117 ? 13.805 17.078 -7.402 1 98.25 117 GLU A O 1
ATOM 876 N N . THR A 1 118 ? 11.836 17.969 -6.77 1 98.5 118 THR A N 1
ATOM 877 C CA . THR A 1 118 ? 12.414 18.578 -5.574 1 98.5 118 THR A CA 1
ATOM 878 C C . THR A 1 118 ? 12.891 17.516 -4.598 1 98.5 118 THR A C 1
ATOM 880 O O . THR A 1 118 ? 14 17.609 -4.07 1 98.5 118 THR A O 1
ATOM 883 N N . ILE A 1 119 ? 12.07 16.516 -4.367 1 98.69 119 ILE A N 1
ATOM 884 C CA . ILE A 1 119 ? 12.43 15.43 -3.453 1 98.69 119 ILE A CA 1
ATOM 885 C C . ILE A 1 119 ? 13.688 14.727 -3.953 1 98.69 119 ILE A C 1
ATOM 887 O O . ILE A 1 119 ? 14.586 14.422 -3.17 1 98.69 119 ILE A O 1
ATOM 891 N N . ALA A 1 120 ? 13.75 14.516 -5.246 1 98.25 120 ALA A N 1
ATOM 892 C CA . ALA A 1 120 ? 14.922 13.875 -5.828 1 98.25 120 ALA A CA 1
ATOM 893 C C . ALA A 1 120 ? 16.172 14.734 -5.645 1 98.25 120 ALA A C 1
ATOM 895 O O . ALA A 1 120 ? 17.219 14.25 -5.203 1 98.25 120 ALA A O 1
ATOM 896 N N . ALA A 1 121 ? 16.078 15.977 -5.945 1 98.25 121 ALA A N 1
ATOM 897 C CA . ALA A 1 121 ? 17.219 16.891 -5.879 1 98.25 121 ALA A CA 1
ATOM 898 C C . ALA A 1 121 ? 17.719 17.047 -4.445 1 98.25 121 ALA A C 1
ATOM 900 O O . ALA A 1 121 ? 18.906 16.953 -4.184 1 98.25 121 ALA A O 1
ATOM 901 N N . LEU A 1 122 ? 16.812 17.281 -3.547 1 98.25 122 LEU A N 1
ATOM 902 C CA . LEU A 1 122 ? 17.203 17.422 -2.148 1 98.25 122 LEU A CA 1
ATOM 903 C C . LEU A 1 122 ? 17.688 16.109 -1.571 1 98.25 122 LEU A C 1
ATOM 905 O O . LEU A 1 122 ? 18.641 16.094 -0.789 1 98.25 122 LEU A O 1
ATOM 909 N N . GLY A 1 123 ? 17.031 15.016 -1.935 1 97.94 123 GLY A N 1
ATOM 910 C CA . GLY A 1 123 ? 17.391 13.695 -1.443 1 97.94 123 GLY A CA 1
ATOM 911 C C . GLY A 1 123 ? 18.781 13.266 -1.871 1 97.94 123 GLY A C 1
ATOM 912 O O . GLY A 1 123 ? 19.453 12.5 -1.17 1 97.94 123 GLY A O 1
ATOM 913 N N . GLU A 1 124 ? 19.172 13.766 -3.051 1 97.31 124 GLU A N 1
ATOM 914 C CA . GLU A 1 124 ? 20.516 13.469 -3.537 1 97.31 124 GLU A CA 1
ATOM 915 C C . GLU A 1 124 ? 21.594 14 -2.582 1 97.31 124 GLU A C 1
ATOM 917 O O . GLU A 1 124 ? 22.625 13.359 -2.379 1 97.31 124 GLU A O 1
ATOM 922 N N . LYS A 1 125 ? 21.328 15.094 -1.979 1 96.75 125 LYS A N 1
ATOM 923 C CA . LYS A 1 125 ? 22.266 15.75 -1.077 1 96.75 125 LYS A CA 1
ATOM 924 C C . LYS A 1 125 ? 21.984 15.391 0.377 1 96.75 125 LYS A C 1
ATOM 926 O O . LYS A 1 125 ? 22.875 15.43 1.223 1 96.75 125 LYS A O 1
ATOM 931 N N . ARG A 1 126 ? 20.75 15.07 0.617 1 97.62 126 ARG A N 1
ATOM 932 C CA . ARG A 1 126 ? 20.281 14.75 1.962 1 97.62 126 ARG A CA 1
ATOM 933 C C . ARG A 1 126 ? 19.484 13.453 1.969 1 97.62 126 ARG A C 1
ATOM 935 O O . ARG A 1 126 ? 18.25 13.484 2.045 1 97.62 126 ARG A O 1
ATOM 942 N N . PRO A 1 127 ? 20.156 12.359 2.1 1 97.62 127 PRO A N 1
ATOM 943 C CA . PRO A 1 127 ? 19.484 11.07 1.973 1 97.62 127 PRO A CA 1
ATOM 944 C C . PRO A 1 127 ? 18.422 10.844 3.053 1 97.62 127 PRO A C 1
ATOM 946 O O . PRO A 1 127 ? 17.516 10.023 2.879 1 97.62 127 PRO A O 1
ATOM 949 N N . ALA A 1 128 ? 18.516 11.578 4.148 1 97.5 128 ALA A N 1
ATOM 950 C CA . ALA A 1 128 ? 17.516 11.477 5.211 1 97.5 128 ALA A CA 1
ATOM 951 C C . ALA A 1 128 ? 16.125 11.797 4.684 1 97.5 128 ALA A C 1
ATOM 953 O O . ALA A 1 128 ? 15.125 11.234 5.152 1 97.5 128 ALA A O 1
ATOM 954 N N . ILE A 1 129 ? 16.031 12.617 3.678 1 98.31 129 ILE A N 1
ATOM 955 C CA . ILE A 1 129 ? 14.75 12.984 3.082 1 98.31 129 ILE A CA 1
ATOM 956 C C . ILE A 1 129 ? 14.125 11.766 2.398 1 98.31 129 ILE A C 1
ATOM 958 O O . ILE A 1 129 ? 12.93 11.508 2.553 1 98.31 129 ILE A O 1
ATOM 962 N N . LEU A 1 130 ? 14.945 11.008 1.704 1 98.44 130 LEU A N 1
ATOM 963 C CA . LEU A 1 130 ? 14.445 9.82 1.021 1 98.44 130 LEU A CA 1
ATOM 964 C C . LEU A 1 130 ? 14.062 8.742 2.023 1 98.44 130 LEU A C 1
ATOM 966 O O . LEU A 1 130 ? 13.078 8.023 1.827 1 98.44 130 LEU A O 1
ATOM 970 N N . ARG A 1 131 ? 14.789 8.633 3.109 1 98.12 131 ARG A N 1
ATOM 971 C CA . ARG A 1 131 ? 14.469 7.648 4.133 1 98.12 131 ARG A CA 1
ATOM 972 C C . ARG A 1 131 ? 13.133 7.965 4.801 1 98.12 131 ARG A C 1
ATOM 974 O O . ARG A 1 131 ? 12.336 7.059 5.07 1 98.12 131 ARG A O 1
ATOM 981 N N . VAL A 1 132 ? 12.883 9.164 5.02 1 97.94 132 VAL A N 1
ATOM 982 C CA . VAL A 1 132 ? 11.625 9.562 5.652 1 97.94 132 VAL A CA 1
ATOM 983 C C . VAL A 1 132 ? 10.461 9.305 4.695 1 97.94 132 VAL A C 1
ATOM 985 O O . VAL A 1 132 ? 9.375 8.914 5.125 1 97.94 132 VAL A O 1
ATOM 988 N N . MET A 1 133 ? 10.672 9.516 3.385 1 98.44 133 MET A N 1
ATOM 989 C CA . MET A 1 133 ? 9.648 9.172 2.404 1 98.44 133 MET A CA 1
ATOM 990 C C . MET A 1 133 ? 9.328 7.684 2.441 1 98.44 133 MET A C 1
ATOM 992 O O . MET A 1 133 ? 8.164 7.289 2.344 1 98.44 133 MET A O 1
ATOM 996 N N . LEU A 1 134 ? 10.359 6.91 2.559 1 98.56 134 LEU A N 1
ATOM 997 C CA . LEU A 1 134 ? 10.172 5.469 2.637 1 98.56 134 LEU A CA 1
ATOM 998 C C . LEU A 1 134 ? 9.359 5.09 3.875 1 98.56 134 LEU A C 1
ATOM 1000 O O . LEU A 1 134 ? 8.477 4.234 3.809 1 98.56 134 LEU A O 1
ATOM 1004 N N . ASP A 1 135 ? 9.625 5.738 4.98 1 98.31 135 ASP A N 1
ATOM 1005 C CA . ASP A 1 135 ? 8.891 5.453 6.207 1 98.31 135 ASP A CA 1
ATOM 1006 C C . ASP A 1 135 ? 7.434 5.898 6.098 1 98.31 135 ASP A C 1
ATOM 1008 O O . ASP A 1 135 ? 6.531 5.223 6.594 1 98.31 135 ASP A O 1
ATOM 1012 N N . LEU A 1 136 ? 7.242 7.055 5.473 1 97.81 136 LEU A N 1
ATOM 1013 C CA . LEU A 1 136 ? 5.875 7.492 5.207 1 97.81 136 LEU A CA 1
ATOM 1014 C C . LEU A 1 136 ? 5.125 6.453 4.379 1 97.81 136 LEU A C 1
ATOM 1016 O O . LEU A 1 136 ? 3.982 6.109 4.691 1 97.81 136 LEU A O 1
ATOM 1020 N N . ARG A 1 137 ? 5.77 5.98 3.396 1 97.88 137 ARG A N 1
ATOM 1021 C CA . ARG A 1 137 ? 5.156 4.984 2.523 1 97.88 137 ARG A CA 1
ATOM 1022 C C . ARG A 1 137 ? 4.906 3.682 3.273 1 97.88 137 ARG A C 1
ATOM 1024 O O . ARG A 1 137 ? 3.902 3.006 3.033 1 97.88 137 ARG A O 1
ATOM 1031 N N . ALA A 1 138 ? 5.852 3.324 4.102 1 97.94 138 ALA A N 1
ATOM 1032 C CA . ALA A 1 138 ? 5.672 2.109 4.895 1 97.94 138 ALA A CA 1
ATOM 1033 C C . ALA A 1 138 ? 4.461 2.225 5.812 1 97.94 138 ALA A C 1
ATOM 1035 O O . ALA A 1 138 ? 3.652 1.296 5.902 1 97.94 138 ALA A O 1
ATOM 1036 N N . HIS A 1 139 ? 4.328 3.328 6.445 1 95.88 139 HIS A N 1
ATOM 1037 C CA . HIS A 1 139 ? 3.195 3.559 7.332 1 95.88 139 HIS A CA 1
ATOM 1038 C C . HIS A 1 139 ? 1.879 3.521 6.566 1 95.88 139 HIS A C 1
ATOM 1040 O O . HIS A 1 139 ? 0.898 2.938 7.031 1 95.88 139 HIS A O 1
ATOM 1046 N N . ARG A 1 140 ? 1.897 4.109 5.422 1 96.88 140 ARG A N 1
ATOM 1047 C CA . ARG A 1 140 ? 0.71 4.078 4.574 1 96.88 140 ARG A CA 1
ATOM 1048 C C . ARG A 1 140 ? 0.381 2.654 4.145 1 96.88 140 ARG A C 1
ATOM 1050 O O . ARG A 1 140 ? -0.786 2.258 4.137 1 96.88 140 ARG A O 1
ATOM 1057 N N . ALA A 1 141 ? 1.359 1.937 3.77 1 96.94 141 ALA A N 1
ATOM 1058 C CA . ALA A 1 141 ? 1.161 0.543 3.379 1 96.94 141 ALA A CA 1
ATOM 1059 C C . ALA A 1 141 ? 0.547 -0.264 4.52 1 96.94 141 ALA A C 1
ATOM 1061 O O . ALA A 1 141 ? -0.346 -1.085 4.297 1 96.94 141 ALA A O 1
ATOM 1062 N N . ASP A 1 142 ? 1.023 -0.032 5.762 1 95.56 142 ASP A N 1
ATOM 1063 C CA . ASP A 1 142 ? 0.455 -0.706 6.926 1 95.56 142 ASP A CA 1
ATOM 1064 C C . ASP A 1 142 ? -1.057 -0.503 6.992 1 95.56 142 ASP A C 1
ATOM 1066 O O . ASP A 1 142 ? -1.81 -1.463 7.172 1 95.56 142 ASP A O 1
ATOM 1070 N N . LYS A 1 143 ? -1.444 0.707 6.812 1 91.62 143 LYS A N 1
ATOM 1071 C CA . LYS A 1 143 ? -2.859 1.052 6.91 1 91.62 143 LYS A CA 1
ATOM 1072 C C . LYS A 1 143 ? -3.652 0.463 5.746 1 91.62 143 LYS A C 1
ATOM 1074 O O . LYS A 1 143 ? -4.789 0.025 5.922 1 91.62 143 LYS A O 1
ATOM 1079 N N . THR A 1 144 ? -3.076 0.484 4.57 1 94.81 144 THR A N 1
ATOM 1080 C CA . THR A 1 144 ? -3.756 -0.068 3.402 1 94.81 144 THR A CA 1
ATOM 1081 C C . THR A 1 144 ? -3.949 -1.574 3.553 1 94.81 144 THR A C 1
ATOM 1083 O O . THR A 1 144 ? -5.004 -2.109 3.201 1 94.81 144 THR A O 1
ATOM 1086 N N . LEU A 1 145 ? -2.961 -2.27 4.035 1 92.88 145 LEU A N 1
ATOM 1087 C CA . LEU A 1 145 ? -3.068 -3.711 4.227 1 92.88 145 LEU A CA 1
ATOM 1088 C C . LEU A 1 145 ? -4.098 -4.039 5.305 1 92.88 145 LEU A C 1
ATOM 1090 O O . LEU A 1 145 ? -4.785 -5.059 5.223 1 92.88 145 LEU A O 1
ATOM 1094 N N . ARG A 1 146 ? -4.203 -3.186 6.293 1 85.88 146 ARG A N 1
ATOM 1095 C CA . ARG A 1 146 ? -5.285 -3.35 7.258 1 85.88 146 ARG A CA 1
ATOM 1096 C C . ARG A 1 146 ? -6.648 -3.221 6.586 1 85.88 146 ARG A C 1
ATOM 1098 O O . ARG A 1 146 ? -7.578 -3.965 6.902 1 85.88 146 ARG A O 1
ATOM 1105 N N . LEU A 1 147 ? -6.781 -2.268 5.707 1 82.81 147 LEU A N 1
ATOM 1106 C CA . LEU A 1 147 ? -8.016 -2.105 4.953 1 82.81 147 LEU A CA 1
ATOM 1107 C C . LEU A 1 147 ? -8.32 -3.357 4.133 1 82.81 147 LEU A C 1
ATOM 1109 O O . LEU A 1 147 ? -9.469 -3.793 4.062 1 82.81 147 LEU A O 1
ATOM 1113 N N . VAL A 1 148 ? -7.309 -3.906 3.494 1 86 148 VAL A N 1
ATOM 1114 C CA . VAL A 1 148 ? -7.465 -5.141 2.734 1 86 148 VAL A CA 1
ATOM 1115 C C . VAL A 1 148 ? -8.047 -6.23 3.635 1 86 148 VAL A C 1
ATOM 1117 O O . VAL A 1 148 ? -8.977 -6.938 3.244 1 86 148 VAL A O 1
ATOM 1120 N N . SER A 1 149 ? -7.457 -6.352 4.793 1 80.38 149 SER A N 1
ATOM 1121 C CA . SER A 1 149 ? -7.953 -7.328 5.758 1 80.38 149 SER A CA 1
ATOM 1122 C C . SER A 1 149 ? -9.406 -7.059 6.117 1 80.38 149 SER A C 1
ATOM 1124 O O . SER A 1 149 ? -10.219 -7.984 6.176 1 80.38 149 SER A O 1
ATOM 1126 N N . ASP A 1 150 ? -9.758 -5.863 6.359 1 73 150 ASP A N 1
ATOM 1127 C CA . ASP A 1 150 ? -11.109 -5.484 6.742 1 73 150 ASP A CA 1
ATOM 1128 C C . ASP A 1 150 ? -12.109 -5.824 5.637 1 73 150 ASP A C 1
ATOM 1130 O O . ASP A 1 150 ? -13.211 -6.309 5.914 1 73 150 ASP A O 1
ATOM 1134 N N . LEU A 1 151 ? -11.766 -5.539 4.426 1 73 151 LEU A N 1
ATOM 1135 C CA . LEU A 1 151 ? -12.641 -5.746 3.279 1 73 151 LEU A CA 1
ATOM 1136 C C . LEU A 1 151 ? -12.836 -7.23 3.008 1 73 151 LEU A C 1
ATOM 1138 O O . LEU A 1 151 ? -13.898 -7.645 2.531 1 73 151 LEU A O 1
ATOM 1142 N N . SER A 1 152 ? -11.898 -8.047 3.26 1 69.25 152 SER A N 1
ATOM 1143 C CA . SER A 1 152 ? -11.922 -9.438 2.828 1 69.25 152 SER A CA 1
ATOM 1144 C C . SER A 1 152 ? -12.352 -10.359 3.959 1 69.25 152 SER A C 1
ATOM 1146 O O . SER A 1 152 ? -12.953 -11.414 3.715 1 69.25 152 SER A O 1
ATOM 1148 N N . LEU A 1 153 ? -12.07 -10.117 5.141 1 57.62 153 LEU A N 1
ATOM 1149 C CA . LEU A 1 153 ? -12.172 -11.117 6.199 1 57.62 153 LEU A CA 1
ATOM 1150 C C . LEU A 1 153 ? -13.266 -10.742 7.195 1 57.62 153 LEU A C 1
ATOM 1152 O O . LEU A 1 153 ? -13.562 -11.508 8.117 1 57.62 153 LEU A O 1
ATOM 1156 N N . ARG A 1 154 ? -13.852 -9.695 6.984 1 59.16 154 ARG A N 1
ATOM 1157 C CA . ARG A 1 154 ? -14.805 -9.281 8.008 1 59.16 154 ARG A CA 1
ATOM 1158 C C . ARG A 1 154 ? -16.172 -8.984 7.398 1 59.16 154 ARG A C 1
ATOM 1160 O O . ARG A 1 154 ? -16.266 -8.578 6.238 1 59.16 154 ARG A O 1
ATOM 1167 N N . THR A 1 155 ? -17.125 -9.492 8.117 1 61.22 155 THR A N 1
ATOM 1168 C CA . THR A 1 155 ? -18.484 -9.102 7.742 1 61.22 155 THR A CA 1
ATOM 1169 C C . THR A 1 155 ? -18.641 -7.586 7.797 1 61.22 155 THR A C 1
ATOM 1171 O O . THR A 1 155 ? -17.828 -6.891 8.391 1 61.22 155 THR A O 1
ATOM 1174 N N . VAL A 1 156 ? -19.656 -7.191 7.098 1 60.34 156 VAL A N 1
ATOM 1175 C CA . VAL A 1 156 ? -19.891 -5.75 7.055 1 60.34 156 VAL A CA 1
ATOM 1176 C C . VAL A 1 156 ? -20.031 -5.211 8.477 1 60.34 156 VAL A C 1
ATOM 1178 O O . VAL A 1 156 ? -19.406 -4.215 8.836 1 60.34 156 VAL A O 1
ATOM 1181 N N . PRO A 1 157 ? -20.703 -5.957 9.398 1 62.22 157 PRO A N 1
ATOM 1182 C CA . PRO A 1 157 ? -20.781 -5.434 10.766 1 62.22 157 PRO A CA 1
ATOM 1183 C C . PRO A 1 157 ? -19.406 -5.422 11.453 1 62.22 157 PRO A C 1
ATOM 1185 O O . PRO A 1 157 ? -19.094 -4.48 12.18 1 62.22 157 PRO A O 1
ATOM 1188 N N . ALA A 1 158 ? -18.688 -6.426 11.211 1 67.12 158 ALA A N 1
ATOM 1189 C CA . ALA A 1 158 ? -17.359 -6.492 11.82 1 67.12 158 ALA A CA 1
ATOM 1190 C C . ALA A 1 158 ? -16.438 -5.406 11.266 1 67.12 158 ALA A C 1
ATOM 1192 O O . ALA A 1 158 ? -15.672 -4.793 12.016 1 67.12 158 ALA A O 1
ATOM 1193 N N . ARG A 1 159 ? -16.609 -5.195 10.047 1 68.81 159 ARG A N 1
ATOM 1194 C CA . ARG A 1 159 ? -15.836 -4.125 9.43 1 68.81 159 ARG A CA 1
ATOM 1195 C C . ARG A 1 159 ? -16.266 -2.762 9.969 1 68.81 159 ARG A C 1
ATOM 1197 O O . ARG A 1 159 ? -15.43 -1.895 10.219 1 68.81 159 ARG A O 1
ATOM 1204 N N . LEU A 1 160 ? -17.516 -2.572 10.086 1 72.19 160 LEU A N 1
ATOM 1205 C CA . LEU A 1 160 ? -18.062 -1.334 10.633 1 72.19 160 LEU A CA 1
ATOM 1206 C C . LEU A 1 160 ? -17.578 -1.116 12.062 1 72.19 160 LEU A C 1
ATOM 1208 O O . LEU A 1 160 ? -17.125 -0.02 12.414 1 72.19 160 LEU A O 1
ATOM 1212 N N . ALA A 1 161 ? -17.594 -2.188 12.789 1 73.81 161 ALA A N 1
ATOM 1213 C CA . ALA A 1 161 ? -17.141 -2.109 14.18 1 73.81 161 ALA A CA 1
ATOM 1214 C C . ALA A 1 161 ? -15.656 -1.753 14.25 1 73.81 161 ALA A C 1
ATOM 1216 O O . ALA A 1 161 ? -15.258 -0.9 15.047 1 73.81 161 ALA A O 1
ATOM 1217 N N . SER A 1 162 ? -14.922 -2.398 13.477 1 70.56 162 SER A N 1
ATOM 1218 C CA . SER A 1 162 ? -13.484 -2.129 13.445 1 70.56 162 SER A CA 1
ATOM 1219 C C . SER A 1 162 ? -13.203 -0.682 13.055 1 70.56 162 SER A C 1
ATOM 1221 O O . SER A 1 162 ? -12.359 -0.022 13.664 1 70.56 162 SER A O 1
ATOM 1223 N N . PHE A 1 163 ? -13.867 -0.182 12.07 1 71 163 PHE A N 1
ATOM 1224 C CA . PHE A 1 163 ? -13.719 1.197 11.617 1 71 163 PHE A CA 1
ATOM 1225 C C . PHE A 1 163 ? -14.07 2.172 12.734 1 71 163 PHE A C 1
ATOM 1227 O O . PHE A 1 163 ? -13.344 3.137 12.977 1 71 163 PHE A O 1
ATOM 1234 N N . LEU A 1 164 ? -15.102 1.934 13.406 1 75 164 LEU A N 1
ATOM 1235 C CA . LEU A 1 164 ? -15.547 2.803 14.492 1 75 164 LEU A CA 1
ATOM 1236 C C . LEU A 1 164 ? -14.57 2.773 15.656 1 75 164 LEU A C 1
ATOM 1238 O O . LEU A 1 164 ? -14.32 3.799 16.297 1 75 164 LEU A O 1
ATOM 1242 N N . CYS A 1 165 ? -13.977 1.6 15.875 1 72.38 165 CYS A N 1
ATOM 1243 C CA . CYS A 1 165 ? -12.945 1.495 16.906 1 72.38 165 CYS A CA 1
ATOM 1244 C C . CYS A 1 165 ? -11.742 2.365 16.562 1 72.38 165 CYS A C 1
ATOM 1246 O O . CYS A 1 165 ? -11.211 3.059 17.438 1 72.38 165 CYS A O 1
ATOM 1248 N N . THR A 1 166 ? -11.383 2.25 15.344 1 66.38 166 THR A N 1
ATOM 1249 C CA . THR A 1 166 ? -10.25 3.045 14.883 1 66.38 166 THR A CA 1
ATOM 1250 C C . THR A 1 166 ? -10.547 4.535 15.016 1 66.38 166 THR A C 1
ATOM 1252 O O . THR A 1 166 ? -9.688 5.305 15.453 1 66.38 166 THR A O 1
ATOM 1255 N N . LEU A 1 167 ? -11.672 4.965 14.609 1 70.56 167 LEU A N 1
ATOM 1256 C CA . LEU A 1 167 ? -12.078 6.359 14.734 1 70.56 167 LEU A CA 1
ATOM 1257 C C . LEU A 1 167 ? -12.094 6.797 16.188 1 70.56 167 LEU A C 1
ATOM 1259 O O . LEU A 1 167 ? -11.625 7.891 16.516 1 70.56 167 LEU A O 1
ATOM 1263 N N . ALA A 1 168 ? -12.594 5.941 16.969 1 73.69 168 ALA A N 1
ATOM 1264 C CA . ALA A 1 168 ? -12.648 6.238 18.406 1 73.69 168 ALA A CA 1
ATOM 1265 C C . ALA A 1 168 ? -11.25 6.387 18.984 1 73.69 168 ALA A C 1
ATOM 1267 O O . ALA A 1 168 ? -10.984 7.32 19.75 1 73.69 168 ALA A O 1
ATOM 1268 N N . ALA A 1 169 ? -10.43 5.465 18.578 1 67.75 169 ALA A N 1
ATOM 1269 C CA . ALA A 1 169 ? -9.062 5.496 19.078 1 67.75 169 ALA A CA 1
ATOM 1270 C C . ALA A 1 169 ? -8.344 6.766 18.609 1 67.75 169 ALA A C 1
ATOM 1272 O O . ALA A 1 169 ? -7.609 7.383 19.391 1 67.75 169 ALA A O 1
ATOM 1273 N N . ALA A 1 170 ? -8.547 7.102 17.391 1 64.56 170 ALA A N 1
ATOM 1274 C CA . ALA A 1 170 ? -7.93 8.305 16.844 1 64.56 170 ALA A CA 1
ATOM 1275 C C . ALA A 1 170 ? -8.406 9.555 17.578 1 64.56 170 ALA A C 1
ATOM 1277 O O . ALA A 1 170 ? -7.617 10.461 17.859 1 64.56 170 ALA A O 1
ATOM 1278 N N . ARG A 1 171 ? -9.609 9.555 17.844 1 67.25 171 ARG A N 1
ATOM 1279 C CA . ARG A 1 171 ? -10.172 10.68 18.594 1 67.25 171 ARG A CA 1
ATOM 1280 C C . ARG A 1 171 ? -9.609 10.742 20 1 67.25 171 ARG A C 1
ATOM 1282 O O . ARG A 1 171 ? -9.305 11.82 20.516 1 67.25 171 ARG A O 1
ATOM 1289 N N . GLU A 1 172 ? -9.477 9.578 20.531 1 71.75 172 GLU A N 1
ATOM 1290 C CA . GLU A 1 172 ? -8.898 9.508 21.875 1 71.75 172 GLU A CA 1
ATOM 1291 C C . GLU A 1 172 ? -7.473 10.055 21.875 1 71.75 172 GLU A C 1
ATOM 1293 O O . GLU A 1 172 ? -7.09 10.781 22.797 1 71.75 172 GLU A O 1
ATOM 1298 N N . LEU A 1 173 ? -6.797 9.688 20.906 1 61.84 173 LEU A N 1
ATOM 1299 C CA . LEU A 1 173 ? -5.41 10.125 20.812 1 61.84 173 LEU A CA 1
ATOM 1300 C C . LEU A 1 173 ? -5.324 11.633 20.641 1 61.84 173 LEU A C 1
ATOM 1302 O O . LEU A 1 173 ? -4.348 12.258 21.062 1 61.84 173 LEU A O 1
ATOM 1306 N N . ARG A 1 174 ? -6.379 12.188 20.047 1 62.28 174 ARG A N 1
ATOM 1307 C CA . ARG A 1 174 ? -6.418 13.625 19.812 1 62.28 174 ARG A CA 1
ATOM 1308 C C . ARG A 1 174 ? -7.066 14.344 21 1 62.28 174 ARG A C 1
ATOM 1310 O O . ARG A 1 174 ? -7.301 15.555 20.938 1 62.28 174 ARG A O 1
ATOM 1317 N N . GLY A 1 175 ? -7.438 13.578 21.984 1 71.94 175 GLY A N 1
ATOM 1318 C CA . GLY A 1 175 ? -8.078 14.172 23.141 1 71.94 175 GLY A CA 1
ATOM 1319 C C . GLY A 1 175 ? -9.523 14.555 22.891 1 71.94 175 GLY A C 1
ATOM 1320 O O . GLY A 1 175 ? -10.07 15.422 23.578 1 71.94 175 GLY A O 1
ATOM 1321 N N . GLU A 1 176 ? -9.992 14.062 21.844 1 68.75 176 GLU A N 1
ATOM 1322 C CA . GLU A 1 176 ? -11.398 14.312 21.516 1 68.75 176 GLU A CA 1
ATOM 1323 C C . GLU A 1 176 ? -12.305 13.266 22.156 1 68.75 176 GLU A C 1
ATOM 1325 O O . GLU A 1 176 ? -11.836 12.242 22.641 1 68.75 176 GLU A O 1
ATOM 1330 N N . ASP A 1 177 ? -13.547 13.672 22.328 1 75.81 177 ASP A N 1
ATOM 1331 C CA . ASP A 1 177 ? -14.508 12.695 22.812 1 75.81 177 ASP A CA 1
ATOM 1332 C C . ASP A 1 177 ? -14.57 11.477 21.891 1 75.81 177 ASP A C 1
ATOM 1334 O O . ASP A 1 177 ? -14.992 11.594 20.734 1 75.81 177 ASP A O 1
ATOM 1338 N N . SER A 1 178 ? -14.086 10.312 22.391 1 72.69 178 SER A N 1
ATOM 1339 C CA . SER A 1 178 ? -13.984 9.094 21.578 1 72.69 178 SER A CA 1
ATOM 1340 C C . SER A 1 178 ? -15.32 8.352 21.531 1 72.69 178 SER A C 1
ATOM 1342 O O . SER A 1 178 ? -15.484 7.414 20.766 1 72.69 178 SER A O 1
ATOM 1344 N N . ARG A 1 179 ? -16.266 8.852 22.344 1 76.19 179 ARG A N 1
ATOM 1345 C CA . ARG A 1 179 ? -17.547 8.148 22.406 1 76.19 179 ARG A CA 1
ATOM 1346 C C . ARG A 1 179 ? -18.516 8.695 21.359 1 76.19 179 ARG A C 1
ATOM 1348 O O . ARG A 1 179 ? -19.469 8.008 20.969 1 76.19 179 ARG A O 1
ATOM 1355 N N . HIS A 1 180 ? -18.344 9.93 21.047 1 71.44 180 HIS A N 1
ATOM 1356 C CA . HIS A 1 180 ? -19.234 10.547 20.078 1 71.44 180 HIS A CA 1
ATOM 1357 C C . HIS A 1 180 ? -18.531 10.719 18.734 1 71.44 180 HIS A C 1
ATOM 1359 O O . HIS A 1 180 ? -17.609 11.523 18.609 1 71.44 180 HIS A O 1
ATOM 1365 N N . LEU A 1 181 ? -18.875 9.836 17.938 1 69 181 LEU A N 1
ATOM 1366 C CA . LEU A 1 181 ? -18.312 9.891 16.594 1 69 181 LEU A CA 1
ATOM 1367 C C . LEU A 1 181 ? -19.25 10.641 15.648 1 69 181 LEU A C 1
ATOM 1369 O O . LEU A 1 181 ? -20.484 10.57 15.797 1 69 181 LEU A O 1
ATOM 1373 N N . VAL A 1 182 ? -18.812 11.812 15.094 1 52.59 182 VAL A N 1
ATOM 1374 C CA . VAL A 1 182 ? -19.656 12.57 14.172 1 52.59 182 VAL A CA 1
ATOM 1375 C C . VAL A 1 182 ? -20.172 11.656 13.07 1 52.59 182 VAL A C 1
ATOM 1377 O O . VAL A 1 182 ? -19.422 10.867 12.5 1 52.59 182 VAL A O 1
ATOM 1380 N N . ARG A 1 183 ? -21.5 11.688 12.977 1 52 183 ARG A N 1
ATOM 1381 C CA . ARG A 1 183 ? -22.156 10.969 11.891 1 52 183 ARG A CA 1
ATOM 1382 C C . ARG A 1 183 ? -21.703 11.492 10.531 1 52 183 ARG A C 1
ATOM 1384 O O . ARG A 1 183 ? -22.016 10.906 9.492 1 52 183 ARG A O 1
ATOM 1391 N N . ASP A 1 184 ? -21.266 12.656 10.547 1 46.88 184 ASP A N 1
ATOM 1392 C CA . ASP A 1 184 ? -21.016 13.125 9.188 1 46.88 184 ASP A CA 1
ATOM 1393 C C . ASP A 1 184 ? -20.188 12.117 8.398 1 46.88 184 ASP A C 1
ATOM 1395 O O . ASP A 1 184 ? -19.656 12.438 7.336 1 46.88 184 ASP A O 1
ATOM 1399 N N . LEU A 1 185 ? -19.969 11.148 9.008 1 47.47 185 LEU A N 1
ATOM 1400 C CA . LEU A 1 185 ? -19.516 10.031 8.188 1 47.47 185 LEU A CA 1
ATOM 1401 C C . LEU A 1 185 ? -20.625 9.555 7.262 1 47.47 185 LEU A C 1
ATOM 1403 O O . LEU A 1 185 ? -21.562 8.867 7.695 1 47.47 185 LEU A O 1
ATOM 1407 N N . THR A 1 186 ? -20.984 10.477 6.285 1 45.84 186 THR A N 1
ATOM 1408 C CA . THR A 1 186 ? -22.016 10.109 5.316 1 45.84 186 THR A CA 1
ATOM 1409 C C . THR A 1 186 ? -21.984 8.609 5.043 1 45.84 186 THR A C 1
ATOM 1411 O O . THR A 1 186 ? -20.906 7.992 5.043 1 45.84 186 THR A O 1
ATOM 1414 N N . THR A 1 187 ? -23.078 7.945 5.367 1 52.12 187 THR A N 1
ATOM 1415 C CA . THR A 1 187 ? -23.281 6.531 5.059 1 52.12 187 THR A CA 1
ATOM 1416 C C . THR A 1 187 ? -22.562 6.156 3.768 1 52.12 187 THR A C 1
ATOM 1418 O O . THR A 1 187 ? -22 5.059 3.656 1 52.12 187 THR A O 1
ATOM 1421 N N . GLU A 1 188 ? -22.5 7.152 2.949 1 51 188 GLU A N 1
ATOM 1422 C CA . GLU A 1 188 ? -21.828 6.879 1.685 1 51 188 GLU A CA 1
ATOM 1423 C C . GLU A 1 188 ? -20.312 6.801 1.874 1 51 188 GLU A C 1
ATOM 1425 O O . GLU A 1 188 ? -19.656 5.941 1.291 1 51 188 GLU A O 1
ATOM 1430 N N . THR A 1 189 ? -19.891 7.742 2.705 1 50.62 189 THR A N 1
ATOM 1431 C CA . THR A 1 189 ? -18.453 7.758 2.959 1 50.62 189 THR A CA 1
ATOM 1432 C C . THR A 1 189 ? -18.016 6.5 3.703 1 50.62 189 THR A C 1
ATOM 1434 O O . THR A 1 189 ? -17 5.895 3.371 1 50.62 189 THR A O 1
ATOM 1437 N N . VAL A 1 190 ? -18.844 6.141 4.645 1 58.88 190 VAL A N 1
ATOM 1438 C CA . VAL A 1 190 ? -18.547 4.938 5.418 1 58.88 190 VAL A CA 1
ATOM 1439 C C . VAL A 1 190 ? -18.641 3.709 4.52 1 58.88 190 VAL A C 1
ATOM 1441 O O . VAL A 1 190 ? -17.797 2.812 4.59 1 58.88 190 VAL A O 1
ATOM 1444 N N . ALA A 1 191 ? -19.672 3.766 3.715 1 55.78 191 ALA A N 1
ATOM 1445 C CA . ALA A 1 191 ? -19.859 2.666 2.771 1 55.78 191 ALA A CA 1
ATOM 1446 C C . ALA A 1 191 ? -18.641 2.525 1.859 1 55.78 191 ALA A C 1
ATOM 1448 O O . ALA A 1 191 ? -18.156 1.414 1.619 1 55.78 191 ALA A O 1
ATOM 1449 N N . GLY A 1 192 ? -18.203 3.557 1.368 1 52.88 192 GLY A N 1
ATOM 1450 C CA . GLY A 1 192 ? -17.016 3.553 0.524 1 52.88 192 GLY A CA 1
ATOM 1451 C C . GLY A 1 192 ? -15.781 3.031 1.232 1 52.88 192 GLY A C 1
ATOM 1452 O O . GLY A 1 192 ? -15.016 2.248 0.663 1 52.88 192 GLY A O 1
ATOM 1453 N N . ARG A 1 193 ? -15.672 3.422 2.5 1 52.66 193 ARG A N 1
ATOM 1454 C CA . ARG A 1 193 ? -14.516 2.986 3.277 1 52.66 193 ARG A CA 1
ATOM 1455 C C . ARG A 1 193 ? -14.578 1.487 3.555 1 52.66 193 ARG A C 1
ATOM 1457 O O . ARG A 1 193 ? -13.539 0.815 3.59 1 52.66 193 ARG A O 1
ATOM 1464 N N . LEU A 1 194 ? -15.781 0.996 3.746 1 58.66 194 LEU A N 1
ATOM 1465 C CA . LEU A 1 194 ? -15.969 -0.388 4.172 1 58.66 194 LEU A CA 1
ATOM 1466 C C . LEU A 1 194 ? -16.203 -1.297 2.971 1 58.66 194 LEU A C 1
ATOM 1468 O O . LEU A 1 194 ? -16.297 -2.518 3.119 1 58.66 194 LEU A O 1
ATOM 1472 N N . GLY A 1 195 ? -16.203 -0.59 1.714 1 55.97 195 GLY A N 1
ATOM 1473 C CA . GLY A 1 195 ? -16.406 -1.377 0.509 1 55.97 195 GLY A CA 1
ATOM 1474 C C . GLY A 1 195 ? -17.766 -2.066 0.472 1 55.97 195 GLY A C 1
ATOM 1475 O O . GLY A 1 195 ? -17.844 -3.262 0.188 1 55.97 195 GLY A O 1
ATOM 1476 N N . THR A 1 196 ? -18.703 -1.424 0.956 1 57.78 196 THR A N 1
ATOM 1477 C CA . THR A 1 196 ? -20.047 -1.973 0.993 1 57.78 196 THR A CA 1
ATOM 1478 C C . THR A 1 196 ? -21.078 -0.912 0.605 1 57.78 196 THR A C 1
ATOM 1480 O O . THR A 1 196 ? -20.703 0.169 0.135 1 57.78 196 THR A O 1
ATOM 1483 N N . VAL A 1 197 ? -22.312 -1.326 0.481 1 57.88 197 VAL A N 1
ATOM 1484 C CA . VAL A 1 197 ? -23.391 -0.408 0.098 1 57.88 197 VAL A CA 1
ATOM 1485 C C . VAL A 1 197 ? -24.047 0.162 1.349 1 57.88 197 VAL A C 1
ATOM 1487 O O . VAL A 1 197 ? -23.938 -0.409 2.436 1 57.88 197 VAL A O 1
ATOM 1490 N N . ARG A 1 198 ? -24.609 1.386 1.066 1 60 198 ARG A N 1
ATOM 1491 C CA . ARG A 1 198 ? -25.281 2.125 2.133 1 60 198 ARG A CA 1
ATOM 1492 C C . ARG A 1 198 ? -26.234 1.219 2.918 1 60 198 ARG A C 1
ATOM 1494 O O . ARG A 1 198 ? -26.328 1.326 4.141 1 60 198 ARG A O 1
ATOM 1501 N N . GLU A 1 199 ? -26.906 0.353 2.199 1 62.47 199 GLU A N 1
ATOM 1502 C CA . GLU A 1 199 ? -27.859 -0.54 2.842 1 62.47 199 GLU A CA 1
ATOM 1503 C C . GLU A 1 199 ? -27.172 -1.478 3.828 1 62.47 199 GLU A C 1
ATOM 1505 O O . GLU A 1 199 ? -27.688 -1.726 4.922 1 62.47 199 GLU A O 1
ATOM 1510 N N . GLU A 1 200 ? -26.047 -1.931 3.465 1 65 200 GLU A N 1
ATOM 1511 C CA . GLU A 1 200 ? -25.297 -2.848 4.328 1 65 200 GLU A CA 1
ATOM 1512 C C . GLU A 1 200 ? -24.75 -2.125 5.551 1 65 200 GLU A C 1
ATOM 1514 O O . GLU A 1 200 ? -24.703 -2.697 6.645 1 65 200 GLU A O 1
ATOM 1519 N N . ILE A 1 201 ? -24.391 -0.894 5.344 1 67.81 201 ILE A N 1
ATOM 1520 C CA . ILE A 1 201 ? -23.938 -0.091 6.473 1 67.81 201 ILE A CA 1
ATOM 1521 C C . ILE A 1 201 ? -25.078 0.117 7.457 1 67.81 201 ILE A C 1
ATOM 1523 O O . ILE A 1 201 ? -24.906 -0.024 8.672 1 67.81 201 ILE A O 1
ATOM 1527 N N . SER A 1 202 ? -26.141 0.488 6.863 1 69.31 202 SER A N 1
ATOM 1528 C CA . SER A 1 202 ? -27.312 0.701 7.707 1 69.31 202 SER A CA 1
ATOM 1529 C C . SER A 1 202 ? -27.641 -0.55 8.516 1 69.31 202 SER A C 1
ATOM 1531 O O . SER A 1 202 ? -27.922 -0.467 9.711 1 69.31 202 SER A O 1
ATOM 1533 N N . ARG A 1 203 ? -27.547 -1.678 7.844 1 70.19 203 ARG A N 1
ATOM 1534 C CA . ARG A 1 203 ? -27.812 -2.943 8.523 1 70.19 203 ARG A CA 1
ATOM 1535 C C . ARG A 1 203 ? -26.766 -3.223 9.594 1 70.19 203 ARG A C 1
ATOM 1537 O O . ARG A 1 203 ? -27.078 -3.713 10.672 1 70.19 203 ARG A O 1
ATOM 1544 N N . GLY A 1 204 ? -25.531 -2.977 9.281 1 75.56 204 GLY A N 1
ATOM 1545 C CA . GLY A 1 204 ? -24.453 -3.146 10.242 1 75.56 204 GLY A CA 1
ATOM 1546 C C . GLY A 1 204 ? -24.609 -2.27 11.469 1 75.56 204 GLY A C 1
ATOM 1547 O O . GLY A 1 204 ? -24.422 -2.732 12.594 1 75.56 204 GLY A O 1
ATOM 1548 N N . LEU A 1 205 ? -24.984 -1.029 11.211 1 79.12 205 LEU A N 1
ATOM 1549 C CA . LEU A 1 205 ? -25.203 -0.109 12.32 1 79.12 205 LEU A CA 1
ATOM 1550 C C . LEU A 1 205 ? -26.359 -0.576 13.195 1 79.12 205 LEU A C 1
ATOM 1552 O O . LEU A 1 205 ? -26.281 -0.519 14.422 1 79.12 205 LEU A O 1
ATOM 1556 N N . ALA A 1 206 ? -27.344 -0.988 12.484 1 78.5 206 ALA A N 1
ATOM 1557 C CA . ALA A 1 206 ? -28.5 -1.499 13.211 1 78.5 206 ALA A CA 1
ATOM 1558 C C . ALA A 1 206 ? -28.125 -2.705 14.07 1 78.5 206 ALA A C 1
ATOM 1560 O O . ALA A 1 206 ? -28.562 -2.822 15.219 1 78.5 206 ALA A O 1
ATOM 1561 N N . LEU A 1 207 ? -27.375 -3.541 13.484 1 78.5 207 LEU A N 1
ATOM 1562 C CA . LEU A 1 207 ? -26.922 -4.719 14.227 1 78.5 207 LEU A CA 1
ATOM 1563 C C . LEU A 1 207 ? -26.078 -4.316 15.43 1 78.5 207 LEU A C 1
ATOM 1565 O O . LEU A 1 207 ? -26.266 -4.836 16.531 1 78.5 207 LEU A O 1
ATOM 1569 N N . LEU A 1 208 ? -25.188 -3.465 15.242 1 81.62 208 LEU A N 1
ATOM 1570 C CA . LEU A 1 208 ? -24.312 -3.01 16.328 1 81.62 208 LEU A CA 1
ATOM 1571 C C . LEU A 1 208 ? -25.125 -2.322 17.422 1 81.62 208 LEU A C 1
ATOM 1573 O O . LEU A 1 208 ? -24.781 -2.426 18.594 1 81.62 208 LEU A O 1
ATOM 1577 N N . GLU A 1 209 ? -26.109 -1.599 16.969 1 84.5 209 GLU A N 1
ATOM 1578 C CA . GLU A 1 209 ? -27 -0.963 17.938 1 84.5 209 GLU A CA 1
ATOM 1579 C C . GLU A 1 209 ? -27.797 -2.002 18.703 1 84.5 209 GLU A C 1
ATOM 1581 O O . GLU A 1 209 ? -27.922 -1.908 19.938 1 84.5 209 GLU A O 1
ATOM 1586 N N . ARG A 1 210 ? -28.312 -2.934 18.031 1 83 210 ARG A N 1
ATOM 1587 C CA . ARG A 1 210 ? -29.078 -4.004 18.656 1 83 210 ARG A CA 1
ATOM 1588 C C . ARG A 1 210 ? -28.219 -4.762 19.672 1 83 210 ARG A C 1
ATOM 1590 O O . ARG A 1 210 ? -28.719 -5.168 20.734 1 83 210 ARG A O 1
ATOM 1597 N N . GLU A 1 211 ? -26.984 -4.895 19.375 1 80.5 211 GLU A N 1
ATOM 1598 C CA . GLU A 1 211 ? -26.062 -5.609 20.25 1 80.5 211 GLU A CA 1
ATOM 1599 C C . GLU A 1 211 ? -25.656 -4.746 21.438 1 80.5 211 GLU A C 1
ATOM 1601 O O . GLU A 1 211 ? -24.938 -5.207 22.344 1 80.5 211 GLU A O 1
ATOM 1606 N N . GLY A 1 212 ? -26.078 -3.48 21.391 1 85.75 212 GLY A N 1
ATOM 1607 C CA . GLY A 1 212 ? -25.828 -2.582 22.5 1 85.75 212 GLY A CA 1
ATOM 1608 C C . GLY A 1 212 ? -24.469 -1.905 22.422 1 85.75 212 GLY A C 1
ATOM 1609 O O . GLY A 1 212 ? -24.016 -1.294 23.391 1 85.75 212 GLY A O 1
ATOM 1610 N N . ALA A 1 213 ? -23.781 -2.047 21.312 1 86.19 213 ALA A N 1
ATOM 1611 C CA . ALA A 1 213 ? -22.453 -1.456 21.172 1 86.19 213 ALA A CA 1
ATOM 1612 C C . ALA A 1 213 ? -22.547 0.018 20.781 1 86.19 213 ALA A C 1
ATOM 1614 O O . ALA A 1 213 ? -21.672 0.81 21.125 1 86.19 213 ALA A O 1
ATOM 1615 N N . LEU A 1 214 ? -23.578 0.359 20.062 1 86.75 214 LEU A N 1
ATOM 1616 C CA . LEU A 1 214 ? -23.719 1.717 19.547 1 86.75 214 LEU A CA 1
ATOM 1617 C C . LEU A 1 214 ? -25.109 2.262 19.797 1 86.75 214 LEU A C 1
ATOM 1619 O O . LEU A 1 214 ? -26.047 1.494 20.031 1 86.75 214 LEU A O 1
ATOM 1623 N N . LYS A 1 215 ? -25.25 3.531 19.891 1 85.44 215 LYS A N 1
ATOM 1624 C CA . LYS A 1 215 ? -26.5 4.273 19.703 1 85.44 215 LYS A CA 1
ATOM 1625 C C . LYS A 1 215 ? -26.422 5.195 18.484 1 85.44 215 LYS A C 1
ATOM 1627 O O . LYS A 1 215 ? -25.5 6.023 18.391 1 85.44 215 LYS A O 1
ATOM 1632 N N . VAL A 1 216 ? -27.266 4.93 17.531 1 81.06 216 VAL A N 1
ATOM 1633 C CA . VAL A 1 216 ? -27.188 5.672 16.281 1 81.06 216 VAL A CA 1
ATOM 1634 C C . VAL A 1 216 ? -28.344 6.68 16.219 1 81.06 216 VAL A C 1
ATOM 1636 O O . VAL A 1 216 ? -29.5 6.32 16.422 1 81.06 216 VAL A O 1
ATOM 1639 N N . THR A 1 217 ? -28.031 7.957 16.109 1 75.38 217 THR A N 1
ATOM 1640 C CA . THR A 1 217 ? -28.969 9.039 15.867 1 75.38 217 THR A CA 1
ATOM 1641 C C . THR A 1 217 ? -28.703 9.695 14.516 1 75.38 217 THR A C 1
ATOM 1643 O O . THR A 1 217 ? -27.703 9.398 13.867 1 75.38 217 THR A O 1
ATOM 1646 N N . PRO A 1 218 ? -29.625 10.469 13.93 1 67.25 218 PRO A N 1
ATOM 1647 C CA . PRO A 1 218 ? -29.406 11.086 12.617 1 67.25 218 PRO A CA 1
ATOM 1648 C C . PRO A 1 218 ? -28.094 11.859 12.531 1 67.25 218 PRO A C 1
ATOM 1650 O O . PRO A 1 218 ? -27.453 11.867 11.484 1 67.25 218 PRO A O 1
ATOM 1653 N N . ASP A 1 219 ? -27.594 12.344 13.602 1 65.38 219 ASP A N 1
ATOM 1654 C CA . ASP A 1 219 ? -26.438 13.242 13.539 1 65.38 219 ASP A CA 1
ATOM 1655 C C . ASP A 1 219 ? -25.219 12.617 14.203 1 65.38 219 ASP A C 1
ATOM 1657 O O . ASP A 1 219 ? -24.094 13.094 14.016 1 65.38 219 ASP A O 1
ATOM 1661 N N . LEU A 1 220 ? -25.453 11.523 15 1 73.25 220 LEU A N 1
ATOM 1662 C CA . LEU A 1 220 ? -24.328 11.078 15.82 1 73.25 220 LEU A CA 1
ATOM 1663 C C . LEU A 1 220 ? -24.328 9.555 15.969 1 73.25 220 LEU A C 1
ATOM 1665 O O . LEU A 1 220 ? -25.391 8.93 15.992 1 73.25 220 LEU A O 1
ATOM 1669 N N . ILE A 1 221 ? -23.141 9.008 15.938 1 81.94 221 ILE A N 1
ATOM 1670 C CA . ILE A 1 221 ? -22.906 7.633 16.375 1 81.94 221 ILE A CA 1
ATOM 1671 C C . ILE A 1 221 ? -22.219 7.629 17.734 1 81.94 221 ILE A C 1
ATOM 1673 O O . ILE A 1 221 ? -21.109 8.156 17.875 1 81.94 221 ILE A O 1
ATOM 1677 N N . GLU A 1 222 ? -22.969 7.164 18.641 1 84.44 222 GLU A N 1
ATOM 1678 C CA . GLU A 1 222 ? -22.406 7.094 19.984 1 84.44 222 GLU A CA 1
ATOM 1679 C C . GLU A 1 222 ? -21.938 5.68 20.312 1 84.44 222 GLU A C 1
ATOM 1681 O O . GLU A 1 222 ? -22.703 4.723 20.188 1 84.44 222 GLU A O 1
ATOM 1686 N N . VAL A 1 223 ? -20.688 5.543 20.734 1 85.75 223 VAL A N 1
ATOM 1687 C CA . VAL A 1 223 ? -20.156 4.258 21.172 1 85.75 223 VAL A CA 1
ATOM 1688 C C . VAL A 1 223 ? -20.594 3.994 22.625 1 85.75 223 VAL A C 1
ATOM 1690 O O . VAL A 1 223 ? -20.141 4.676 23.547 1 85.75 223 VAL A O 1
ATOM 1693 N N . LEU A 1 224 ? -21.469 3.029 22.844 1 86.25 224 LEU A N 1
ATOM 1694 C 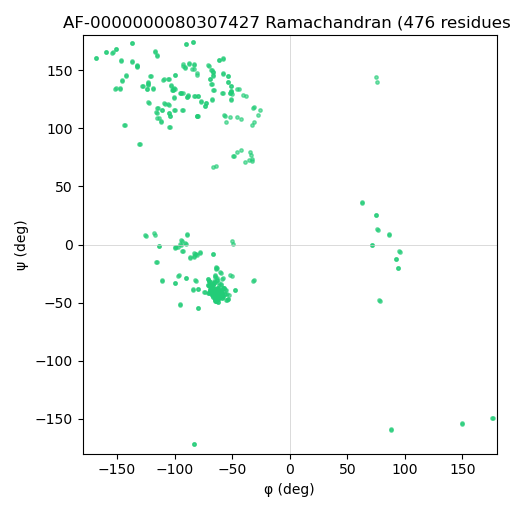CA . LEU A 1 224 ? -22.016 2.711 24.156 1 86.25 224 LEU A CA 1
ATOM 1695 C C . LEU A 1 224 ? -21.078 1.784 24.922 1 86.25 224 LEU A C 1
ATOM 1697 O O . LEU A 1 224 ? -20.922 1.913 26.141 1 86.25 224 LEU A O 1
ATOM 1701 N N . ASP A 1 225 ? -20.5 0.862 24.219 1 86.38 225 ASP A N 1
ATOM 1702 C CA . ASP A 1 225 ? -19.609 -0.147 24.797 1 86.38 225 ASP A CA 1
ATOM 1703 C C . ASP A 1 225 ? -18.453 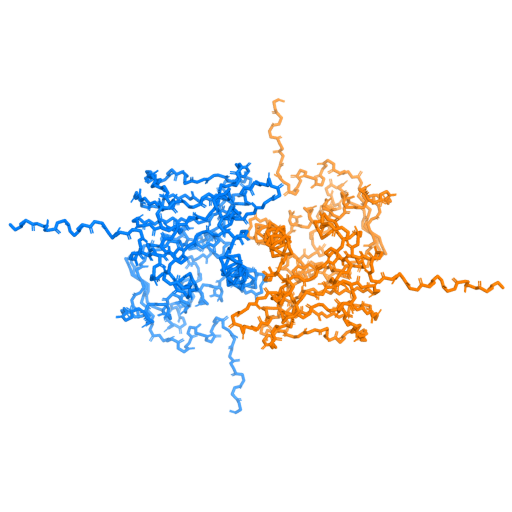-0.47 23.859 1 86.38 225 ASP A C 1
ATOM 1705 O O . ASP A 1 225 ? -18.594 -1.296 22.969 1 86.38 225 ASP A O 1
ATOM 1709 N N . ILE A 1 226 ? -17.312 0.094 24.219 1 84.44 226 ILE A N 1
ATOM 1710 C CA . ILE A 1 226 ? -16.156 -0.032 23.328 1 84.44 226 ILE A CA 1
ATOM 1711 C C . ILE A 1 226 ? -15.664 -1.475 23.344 1 84.44 226 ILE A C 1
ATOM 1713 O O . ILE A 1 226 ? -15.195 -1.98 22.328 1 84.44 226 ILE A O 1
ATOM 1717 N N . SER A 1 227 ? -15.828 -2.135 24.453 1 80.19 227 SER A N 1
ATOM 1718 C CA . SER A 1 227 ? -15.391 -3.523 24.547 1 80.19 227 SER A CA 1
ATOM 1719 C C . SER A 1 227 ? -16.234 -4.43 23.656 1 80.19 227 SER A C 1
ATOM 1721 O O . SER A 1 227 ? -15.703 -5.316 22.984 1 80.19 227 SER A O 1
ATOM 1723 N N . LYS A 1 228 ? -17.469 -4.207 23.703 1 79.25 228 LYS A N 1
ATOM 1724 C CA . LYS A 1 228 ? -18.359 -4.969 22.828 1 79.25 228 LYS A CA 1
ATOM 1725 C C . LYS A 1 228 ? -18.094 -4.676 21.359 1 79.25 228 LYS A C 1
ATOM 1727 O O . LYS A 1 228 ? -18.094 -5.586 20.531 1 79.25 228 LYS A O 1
ATOM 1732 N N . LEU A 1 229 ? -17.859 -3.436 21.016 1 81.88 229 LEU A N 1
ATOM 1733 C CA . LEU A 1 229 ? -17.547 -3.027 19.656 1 81.88 229 LEU A CA 1
ATOM 1734 C C . LEU A 1 229 ? -16.281 -3.715 19.156 1 81.88 229 LEU A C 1
ATOM 1736 O O . LEU A 1 229 ? -16.25 -4.223 18.047 1 81.88 229 LEU A O 1
ATOM 1740 N N . GLU A 1 230 ? -15.359 -3.807 20.016 1 74.75 230 GLU A N 1
ATOM 1741 C CA . GLU A 1 230 ? -14.102 -4.457 19.688 1 74.75 230 GLU A CA 1
ATOM 1742 C C . GLU A 1 230 ? -14.281 -5.961 19.5 1 74.75 230 GLU A C 1
ATOM 1744 O O . GLU A 1 230 ? -13.664 -6.562 18.609 1 74.75 230 GLU A O 1
ATOM 1749 N N . SER A 1 231 ? -15.148 -6.516 20.359 1 75.5 231 SER A N 1
ATOM 1750 C CA . SER A 1 231 ? -15.422 -7.941 20.25 1 75.5 231 SER A CA 1
ATOM 1751 C C . SER A 1 231 ? -16.047 -8.281 18.906 1 75.5 231 SER A C 1
ATOM 1753 O O . SER A 1 231 ? -15.711 -9.305 18.297 1 75.5 231 SER A O 1
ATOM 1755 N N . ILE A 1 232 ? -16.891 -7.445 18.516 1 73.5 232 ILE A N 1
ATOM 1756 C CA . ILE A 1 232 ? -17.547 -7.66 17.219 1 73.5 232 ILE A CA 1
ATOM 1757 C C . ILE A 1 232 ? -16.547 -7.438 16.094 1 73.5 232 ILE A C 1
ATOM 1759 O O . ILE A 1 232 ? -16.547 -8.18 15.109 1 73.5 232 ILE A O 1
ATOM 1763 N N . ALA A 1 233 ? -15.797 -6.418 16.297 1 68.62 233 ALA A N 1
ATOM 1764 C CA . ALA A 1 233 ? -14.82 -6.051 15.273 1 68.62 233 ALA A CA 1
ATOM 1765 C C . ALA A 1 233 ? -13.766 -7.145 15.109 1 68.62 233 ALA A C 1
ATOM 1767 O O . ALA A 1 233 ? -13.391 -7.488 13.984 1 68.62 233 ALA A O 1
ATOM 1768 N N . TYR A 1 234 ? -13.258 -7.637 16.25 1 63 234 TYR A N 1
ATOM 1769 C CA . TYR A 1 234 ? -12.039 -8.438 16.219 1 63 234 TYR A CA 1
ATOM 1770 C C . TYR A 1 234 ? -12.305 -9.859 16.719 1 63 234 TYR A C 1
ATOM 1772 O O . TYR A 1 234 ? -11.414 -10.711 16.688 1 63 234 TYR A O 1
ATOM 1780 N N . GLY A 1 235 ? -13.453 -10.227 16.906 1 58.22 235 GLY A N 1
ATOM 1781 C CA . GLY A 1 235 ? -13.789 -11.531 17.453 1 58.22 235 GLY A CA 1
ATOM 1782 C C . GLY A 1 235 ? -13.531 -11.641 18.938 1 58.22 235 GLY A C 1
ATOM 1783 O O . GLY A 1 235 ? -12.805 -10.82 19.516 1 58.22 235 GLY A O 1
ATOM 1784 N N . ARG A 1 236 ? -14.445 -12.43 19.766 1 48.31 236 ARG A N 1
ATOM 1785 C CA . ARG A 1 236 ? -14.32 -12.672 21.203 1 48.31 236 ARG A CA 1
ATOM 1786 C C . ARG A 1 236 ? -12.961 -13.281 21.547 1 48.31 236 ARG A C 1
ATOM 1788 O O . ARG A 1 236 ? -12.461 -14.133 20.812 1 48.31 236 ARG A O 1
ATOM 1795 N N . LYS A 1 237 ? -12.031 -12.5 22.141 1 40.94 237 LYS A N 1
ATOM 1796 C CA . LYS A 1 237 ? -10.969 -13.25 22.797 1 40.94 237 LYS A CA 1
ATOM 1797 C C . LYS A 1 237 ? -11.531 -14.445 23.562 1 40.94 237 LYS A C 1
ATOM 1799 O O . LYS A 1 237 ? -12.516 -14.32 24.281 1 40.94 237 LYS A O 1
ATOM 1804 N N . LYS A 1 238 ? -11.344 -15.766 23.094 1 35 238 LYS A N 1
ATOM 1805 C CA . LYS A 1 238 ? -11.523 -16.812 24.094 1 35 238 LYS A CA 1
ATOM 1806 C C . LYS A 1 238 ? -10.883 -16.422 25.422 1 35 238 LYS A C 1
ATOM 1808 O O . LYS A 1 238 ? -9.695 -16.078 25.469 1 35 238 LYS A O 1
ATOM 1813 N N . GLY A 1 239 ? -11.43 -15.688 26.25 1 24.36 239 GLY A N 1
ATOM 1814 C CA . GLY A 1 239 ? -11.008 -15.664 27.641 1 24.36 239 GLY A CA 1
ATOM 1815 C C . GLY A 1 239 ? -10.398 -16.969 28.109 1 24.36 239 GLY A C 1
ATOM 1816 O O . GLY A 1 239 ? -10.961 -18.047 27.859 1 24.36 239 GLY A O 1
ATOM 1817 N N . SER A 1 240 ? -8.969 -16.984 28.422 1 23.22 240 SER A N 1
ATOM 1818 C CA . SER A 1 240 ? -8.695 -17.906 29.516 1 23.22 240 SER A CA 1
ATOM 1819 C C . SER A 1 240 ? -9.742 -17.781 30.625 1 23.22 240 SER A C 1
ATOM 1821 O O . SER A 1 240 ? -10.242 -16.688 30.875 1 23.22 240 SER A O 1
ATOM 1823 N N . MET B 1 1 ? 21.891 -39.25 -17.297 1 33.19 1 MET B N 1
ATOM 1824 C CA . MET B 1 1 ? 21.578 -37.906 -17.719 1 33.19 1 MET B CA 1
ATOM 1825 C C . MET B 1 1 ? 21.688 -36.938 -16.547 1 33.19 1 MET B C 1
ATOM 1827 O O . MET B 1 1 ? 20.969 -37.062 -15.547 1 33.19 1 MET B O 1
ATOM 1831 N N . THR B 1 2 ? 22.844 -36.5 -16.172 1 37.66 2 THR B N 1
ATOM 1832 C CA . THR B 1 2 ? 23.188 -35.594 -15.078 1 37.66 2 THR B CA 1
ATOM 1833 C C . THR B 1 2 ? 22.297 -34.344 -15.109 1 37.66 2 THR B C 1
ATOM 1835 O O . THR B 1 2 ? 22.281 -33.625 -16.094 1 37.66 2 THR B O 1
ATOM 1838 N N . THR B 1 3 ? 21.078 -34.438 -14.695 1 40.38 3 THR B N 1
ATOM 1839 C CA . THR B 1 3 ? 20.297 -33.219 -14.531 1 40.38 3 THR B CA 1
ATOM 1840 C C . THR B 1 3 ? 21.188 -32.062 -14.109 1 40.38 3 THR B C 1
ATOM 1842 O O . THR B 1 3 ? 21.828 -32.125 -13.055 1 40.38 3 THR B O 1
ATOM 1845 N N . MET B 1 4 ? 21.984 -31.562 -14.977 1 40.16 4 MET B N 1
ATOM 1846 C CA . MET B 1 4 ? 22.844 -30.391 -14.75 1 40.16 4 MET B CA 1
ATOM 1847 C C . MET B 1 4 ? 22.172 -29.391 -13.812 1 40.16 4 MET B C 1
ATOM 1849 O O . MET B 1 4 ? 21.125 -28.828 -14.148 1 40.16 4 MET B O 1
ATOM 1853 N N . ALA B 1 5 ? 22.141 -29.625 -12.57 1 47.81 5 ALA B N 1
ATOM 1854 C CA . ALA B 1 5 ? 21.672 -28.719 -11.523 1 47.81 5 ALA B CA 1
ATOM 1855 C C . ALA B 1 5 ? 22.016 -27.266 -11.859 1 47.81 5 ALA B C 1
ATOM 1857 O O . ALA B 1 5 ? 23.188 -26.938 -12.047 1 47.81 5 ALA B O 1
ATOM 1858 N N . ILE B 1 6 ? 21.391 -26.641 -12.781 1 52.53 6 ILE B N 1
ATOM 1859 C CA . ILE B 1 6 ? 21.625 -25.234 -13.094 1 52.53 6 ILE B CA 1
ATOM 1860 C C . ILE B 1 6 ? 22 -24.469 -11.82 1 52.53 6 ILE B C 1
ATOM 1862 O O . ILE B 1 6 ? 21.312 -24.578 -10.805 1 52.53 6 ILE B O 1
ATOM 1866 N N . ALA B 1 7 ? 23.281 -24.203 -11.688 1 61.16 7 ALA B N 1
ATOM 1867 C CA . ALA B 1 7 ? 23.812 -23.422 -10.57 1 61.16 7 ALA B CA 1
ATOM 1868 C C . ALA B 1 7 ? 22.859 -22.281 -10.203 1 61.16 7 ALA B C 1
ATOM 1870 O O . ALA B 1 7 ? 22.25 -21.656 -11.078 1 61.16 7 ALA B O 1
ATOM 1871 N N . PRO B 1 8 ? 22.547 -22.234 -8.992 1 72.5 8 PRO B N 1
ATOM 1872 C CA . PRO B 1 8 ? 21.672 -21.125 -8.57 1 72.5 8 PRO B CA 1
ATOM 1873 C C . PRO B 1 8 ? 22.156 -19.766 -9.047 1 72.5 8 PRO B C 1
ATOM 1875 O O . PRO B 1 8 ? 23.359 -19.547 -9.164 1 72.5 8 PRO B O 1
ATOM 1878 N N . ARG B 1 9 ? 21.391 -18.984 -9.633 1 82.44 9 ARG B N 1
ATOM 1879 C CA . ARG B 1 9 ? 21.703 -17.625 -10.055 1 82.44 9 ARG B CA 1
ATOM 1880 C C . ARG B 1 9 ? 22.438 -16.875 -8.953 1 82.44 9 ARG B C 1
ATOM 1882 O O . ARG B 1 9 ? 22.109 -17.016 -7.773 1 82.44 9 ARG B O 1
ATOM 1889 N N . SER B 1 10 ? 23.516 -16.203 -9.367 1 90.75 10 SER B N 1
ATOM 1890 C CA . SER B 1 10 ? 24.156 -15.305 -8.414 1 90.75 10 SER B CA 1
ATOM 1891 C C . SER B 1 10 ? 23.203 -14.195 -7.973 1 90.75 10 SER B C 1
ATOM 1893 O O . SER B 1 10 ? 22.203 -13.93 -8.641 1 90.75 10 SER B O 1
ATOM 1895 N N . ALA B 1 11 ? 23.484 -13.625 -6.867 1 93.19 11 ALA B N 1
ATOM 1896 C CA . ALA B 1 11 ? 22.672 -12.508 -6.383 1 93.19 11 ALA B CA 1
ATOM 1897 C C . ALA B 1 11 ? 22.656 -11.367 -7.395 1 93.19 11 ALA B C 1
ATOM 1899 O O . ALA B 1 11 ? 21.594 -10.766 -7.633 1 93.19 11 ALA B O 1
ATOM 1900 N N . ASP B 1 12 ? 23.75 -11.133 -8.039 1 93.25 12 ASP B N 1
ATOM 1901 C CA . ASP B 1 12 ? 23.844 -10.078 -9.047 1 93.25 12 ASP B CA 1
ATOM 1902 C C . ASP B 1 12 ? 22.891 -10.336 -10.211 1 93.25 12 ASP B C 1
ATOM 1904 O O . ASP B 1 12 ? 22.172 -9.438 -10.641 1 93.25 12 ASP B O 1
ATOM 1908 N N . GLU B 1 13 ? 22.969 -11.516 -10.695 1 92.44 13 GLU B N 1
ATOM 1909 C CA . GLU B 1 13 ? 22.125 -11.898 -11.82 1 92.44 13 GLU B CA 1
ATOM 1910 C C . GLU B 1 13 ? 20.656 -11.789 -11.461 1 92.44 13 GLU B C 1
ATOM 1912 O O . GLU B 1 13 ? 19.844 -11.273 -12.25 1 92.44 13 GLU B O 1
ATOM 1917 N N . LEU B 1 14 ? 20.359 -12.242 -10.297 1 94.31 14 LEU B N 1
ATOM 1918 C CA . LEU B 1 14 ? 18.969 -12.203 -9.836 1 94.31 14 LEU B CA 1
ATOM 1919 C C . LEU B 1 14 ? 18.484 -10.766 -9.711 1 94.31 14 LEU B C 1
ATOM 1921 O O . LEU B 1 14 ? 17.422 -10.422 -10.219 1 94.31 14 LEU B O 1
ATOM 1925 N N . PHE B 1 15 ? 19.266 -9.906 -9.055 1 95.88 15 PHE B N 1
ATOM 1926 C CA . PHE B 1 15 ? 18.859 -8.531 -8.805 1 95.88 15 PHE B CA 1
ATOM 1927 C C . PHE B 1 15 ? 18.734 -7.754 -10.109 1 95.88 15 PHE B C 1
ATOM 1929 O O . PHE B 1 15 ? 17.859 -6.891 -10.234 1 95.88 15 PHE B O 1
ATOM 1936 N N . ARG B 1 16 ? 19.516 -8.078 -11.086 1 93.94 16 ARG B N 1
ATOM 1937 C CA . ARG B 1 16 ? 19.469 -7.402 -12.375 1 93.94 16 ARG B CA 1
ATOM 1938 C C . ARG B 1 16 ? 18.141 -7.648 -13.078 1 93.94 16 ARG B C 1
ATOM 1940 O O . ARG B 1 16 ? 17.656 -6.781 -13.805 1 93.94 16 ARG B O 1
ATOM 1947 N N . ASP B 1 17 ? 17.578 -8.742 -12.742 1 91.19 17 ASP B N 1
ATOM 1948 C CA . ASP B 1 17 ? 16.359 -9.133 -13.453 1 91.19 17 ASP B CA 1
ATOM 1949 C C . ASP B 1 17 ? 15.109 -8.734 -12.672 1 91.19 17 ASP B C 1
ATOM 1951 O O . ASP B 1 17 ? 13.984 -8.977 -13.125 1 91.19 17 ASP B O 1
ATOM 1955 N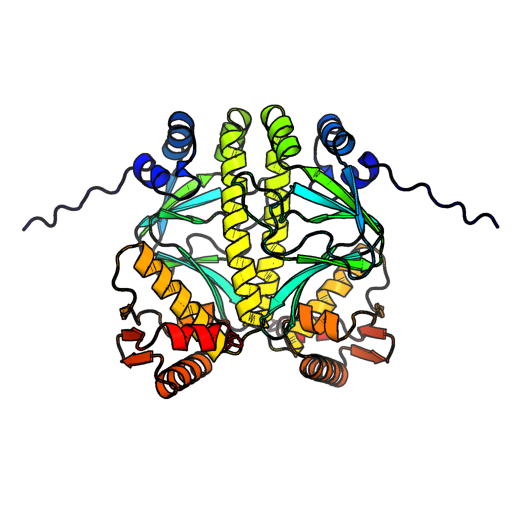 N . VAL B 1 18 ? 15.297 -8.18 -11.531 1 91.56 18 VAL B N 1
ATOM 1956 C CA . VAL B 1 18 ? 14.164 -7.684 -10.766 1 91.56 18 VAL B CA 1
ATOM 1957 C C . VAL B 1 18 ? 13.688 -6.355 -11.352 1 91.56 18 VAL B C 1
ATOM 1959 O O . VAL B 1 18 ? 14.461 -5.398 -11.438 1 91.56 18 VAL B O 1
ATOM 1962 N N . PRO B 1 19 ? 12.43 -6.289 -11.727 1 89.56 19 PRO B N 1
ATOM 1963 C CA . PRO B 1 19 ? 11.938 -5.004 -12.219 1 89.56 19 PRO B CA 1
ATOM 1964 C C . PRO B 1 19 ? 12.188 -3.859 -11.242 1 89.56 19 PRO B C 1
ATOM 1966 O O . PRO B 1 19 ? 12.055 -4.035 -10.031 1 89.56 19 PRO B O 1
ATOM 1969 N N . ILE B 1 20 ? 12.562 -2.699 -11.758 1 93.06 20 ILE B N 1
ATOM 1970 C CA . ILE B 1 20 ? 12.836 -1.47 -11.016 1 93.06 20 ILE B CA 1
ATOM 1971 C C . ILE B 1 20 ? 14.211 -1.558 -10.352 1 93.06 20 ILE B C 1
ATOM 1973 O O . ILE B 1 20 ? 15.031 -0.651 -10.5 1 93.06 20 ILE B O 1
ATOM 1977 N N . LEU B 1 21 ? 14.461 -2.711 -9.664 1 94.88 21 LEU B N 1
ATOM 1978 C CA . LEU B 1 21 ? 15.75 -2.871 -8.992 1 94.88 21 LEU B CA 1
ATOM 1979 C C . LEU B 1 21 ? 16.891 -2.908 -10.008 1 94.88 21 LEU B C 1
ATOM 1981 O O . LEU B 1 21 ? 17.969 -2.355 -9.758 1 94.88 21 LEU B O 1
ATOM 1985 N N . GLY B 1 22 ? 16.641 -3.523 -11.086 1 94.12 22 GLY B N 1
ATOM 1986 C CA . GLY B 1 22 ? 17.641 -3.656 -12.133 1 94.12 22 GLY B CA 1
ATOM 1987 C C . GLY B 1 22 ? 18 -2.334 -12.781 1 94.12 22 GLY B C 1
ATOM 1988 O O . GLY B 1 22 ? 18.969 -2.254 -13.539 1 94.12 22 GLY B O 1
ATOM 1989 N N . GLN B 1 23 ? 17.297 -1.26 -12.484 1 93.25 23 GLN B N 1
ATOM 1990 C CA . GLN B 1 23 ? 17.562 0.062 -13.039 1 93.25 23 GLN B CA 1
ATOM 1991 C C . GLN B 1 23 ? 18.703 0.75 -12.312 1 93.25 23 GLN B C 1
ATOM 1993 O O . GLN B 1 23 ? 19.219 1.771 -12.773 1 93.25 23 GLN B O 1
ATOM 1998 N N . LEU B 1 24 ? 19.125 0.173 -11.242 1 96.19 24 LEU B N 1
ATOM 1999 C CA . LEU B 1 24 ? 20.266 0.725 -10.523 1 96.19 24 LEU B CA 1
ATOM 2000 C C . LEU B 1 24 ? 21.531 0.617 -11.352 1 96.19 24 LEU B C 1
ATOM 2002 O O . LEU B 1 24 ? 21.734 -0.359 -12.086 1 96.19 24 LEU B O 1
ATOM 2006 N N . PRO B 1 25 ? 22.391 1.654 -11.18 1 94.38 25 PRO B N 1
ATOM 2007 C CA . PRO B 1 25 ? 23.719 1.473 -11.773 1 94.38 25 PRO B CA 1
ATOM 2008 C C . PRO B 1 25 ? 24.391 0.183 -11.32 1 94.38 25 PRO B C 1
ATOM 2010 O O . PRO B 1 25 ? 24.25 -0.226 -10.172 1 94.38 25 PRO B O 1
ATOM 2013 N N . ALA B 1 26 ? 25.141 -0.432 -12.203 1 94.56 26 ALA B N 1
ATOM 2014 C CA . ALA B 1 26 ? 25.734 -1.744 -11.984 1 94.56 26 ALA B CA 1
ATOM 2015 C C . ALA B 1 26 ? 26.547 -1.768 -10.695 1 94.56 26 ALA B C 1
ATOM 2017 O O . ALA B 1 26 ? 26.453 -2.715 -9.914 1 94.56 26 ALA B O 1
ATOM 2018 N N . PRO B 1 27 ? 27.328 -0.716 -10.422 1 96.06 27 PRO B N 1
ATOM 2019 C CA . PRO B 1 27 ? 28.094 -0.748 -9.172 1 96.06 27 PRO B CA 1
ATOM 2020 C C . PRO B 1 27 ? 27.203 -0.771 -7.93 1 96.06 27 PRO B C 1
ATOM 2022 O O . PRO B 1 27 ? 27.531 -1.451 -6.953 1 96.06 27 PRO B O 1
ATOM 2025 N N . ASP B 1 28 ? 26.109 -0.043 -7.965 1 96.56 28 ASP B N 1
ATOM 2026 C CA . ASP B 1 28 ? 25.188 0.013 -6.832 1 96.56 28 ASP B CA 1
ATOM 2027 C C . ASP B 1 28 ? 24.453 -1.317 -6.648 1 96.56 28 ASP B C 1
ATOM 2029 O O . ASP B 1 28 ? 24.297 -1.793 -5.523 1 96.56 28 ASP B O 1
ATOM 2033 N N . LEU B 1 29 ? 24.078 -1.852 -7.773 1 96.81 29 LEU B N 1
ATOM 2034 C CA . LEU B 1 29 ? 23.406 -3.146 -7.73 1 96.81 29 LEU B CA 1
ATOM 2035 C C . LEU B 1 29 ? 24.328 -4.219 -7.16 1 96.81 29 LEU B C 1
ATOM 2037 O O . LEU B 1 29 ? 23.891 -5.055 -6.363 1 96.81 29 LEU B O 1
ATOM 2041 N N . HIS B 1 30 ? 25.516 -4.152 -7.539 1 96.69 30 HIS B N 1
ATOM 2042 C CA . HIS B 1 30 ? 26.5 -5.109 -7.055 1 96.69 30 HIS B CA 1
ATOM 2043 C C . HIS B 1 30 ? 26.703 -4.984 -5.547 1 96.69 30 HIS B C 1
ATOM 2045 O O . HIS B 1 30 ? 26.828 -5.992 -4.848 1 96.69 30 HIS B O 1
ATOM 2051 N N . LEU B 1 31 ? 26.75 -3.797 -5.039 1 96.75 31 LEU B N 1
ATOM 2052 C CA . LEU B 1 31 ? 26.906 -3.566 -3.607 1 96.75 31 LEU B CA 1
ATOM 2053 C C . LEU B 1 31 ? 25.75 -4.188 -2.828 1 96.75 31 LEU B C 1
ATOM 2055 O O . LEU B 1 31 ? 25.969 -4.816 -1.788 1 96.75 31 LEU B O 1
ATOM 2059 N N . LEU B 1 32 ? 24.547 -4.039 -3.342 1 97.62 32 LEU B N 1
ATOM 2060 C CA . LEU B 1 32 ? 23.391 -4.645 -2.701 1 97.62 32 LEU B CA 1
ATOM 2061 C C . LEU B 1 32 ? 23.484 -6.168 -2.742 1 97.62 32 LEU B C 1
ATOM 2063 O O . LEU B 1 32 ? 23.25 -6.832 -1.73 1 97.62 32 LEU B O 1
ATOM 2067 N N . ALA B 1 33 ? 23.812 -6.637 -3.889 1 97.12 33 ALA B N 1
ATOM 2068 C CA . ALA B 1 33 ? 23.875 -8.086 -4.086 1 97.12 33 ALA B CA 1
ATOM 2069 C C . ALA B 1 33 ? 24.922 -8.711 -3.178 1 97.12 33 ALA B C 1
ATOM 2071 O O . ALA B 1 33 ? 24.703 -9.773 -2.592 1 97.12 33 ALA B O 1
ATOM 2072 N N . GLU B 1 34 ? 26 -8.07 -3.072 1 96.81 34 GLU B N 1
ATOM 2073 C CA . GLU B 1 34 ? 27.109 -8.57 -2.258 1 96.81 34 GLU B CA 1
ATOM 2074 C C . GLU B 1 34 ? 26.734 -8.594 -0.777 1 96.81 34 GLU B C 1
ATOM 2076 O O . GLU B 1 34 ? 27.188 -9.461 -0.029 1 96.81 34 GLU B O 1
ATOM 2081 N N . ALA B 1 35 ? 25.969 -7.719 -0.38 1 97.62 35 ALA B N 1
ATOM 2082 C CA . ALA B 1 35 ? 25.609 -7.594 1.029 1 97.62 35 ALA B CA 1
ATOM 2083 C C . ALA B 1 35 ? 24.422 -8.492 1.374 1 97.62 35 ALA B C 1
ATOM 2085 O O . ALA B 1 35 ? 24.078 -8.656 2.547 1 97.62 35 ALA B O 1
ATOM 2086 N N . ALA B 1 36 ? 23.781 -9.039 0.377 1 98 36 ALA B N 1
ATOM 2087 C CA . ALA B 1 36 ? 22.562 -9.828 0.585 1 98 36 ALA B CA 1
ATOM 2088 C C . ALA B 1 36 ? 22.875 -11.141 1.291 1 98 36 ALA B C 1
ATOM 2090 O O . ALA B 1 36 ? 23.922 -11.766 1.032 1 98 36 ALA B O 1
ATOM 2091 N N . GLU B 1 37 ? 22.047 -11.594 2.16 1 98 37 GLU B N 1
ATOM 2092 C CA . GLU B 1 37 ? 22.141 -12.859 2.873 1 98 37 GLU B CA 1
ATOM 2093 C C . GLU B 1 37 ? 21.078 -13.844 2.402 1 98 37 GLU B C 1
ATOM 2095 O O . GLU B 1 37 ? 19.938 -13.461 2.17 1 98 37 GLU B O 1
ATOM 2100 N N . VAL B 1 38 ? 21.438 -15.078 2.334 1 97.69 38 VAL B N 1
ATOM 2101 C CA . VAL B 1 38 ? 20.5 -16.109 1.914 1 97.69 38 VAL B CA 1
ATOM 2102 C C . VAL B 1 38 ? 19.656 -16.547 3.105 1 97.69 38 VAL B C 1
ATOM 2104 O O . VAL B 1 38 ? 20.188 -16.844 4.176 1 97.69 38 VAL B O 1
ATOM 2107 N N . ARG B 1 39 ? 18.406 -16.531 2.922 1 98.12 39 ARG B N 1
ATOM 2108 C CA . ARG B 1 39 ? 17.438 -17.047 3.889 1 98.12 39 ARG B CA 1
ATOM 2109 C C . ARG B 1 39 ? 16.688 -18.234 3.312 1 98.12 39 ARG B C 1
ATOM 2111 O O . ARG B 1 39 ? 15.922 -18.094 2.352 1 98.12 39 ARG B O 1
ATOM 2118 N N . LYS B 1 40 ? 16.906 -19.375 3.891 1 98.19 40 LYS B N 1
ATOM 2119 C CA . LYS B 1 40 ? 16.156 -20.547 3.469 1 98.19 40 LYS B CA 1
ATOM 2120 C C . LYS B 1 40 ? 14.805 -20.625 4.18 1 98.19 40 LYS B C 1
ATOM 2122 O O . LYS B 1 40 ? 14.656 -20.141 5.305 1 98.19 40 LYS B O 1
ATOM 2127 N N . VAL B 1 41 ? 13.875 -21.219 3.506 1 97.88 41 VAL B N 1
ATOM 2128 C CA . VAL B 1 41 ? 12.555 -21.359 4.102 1 97.88 41 VAL B CA 1
ATOM 2129 C C . VAL B 1 41 ? 11.906 -22.656 3.641 1 97.88 41 VAL B C 1
ATOM 2131 O O . VAL B 1 41 ? 11.922 -22.984 2.451 1 97.88 41 VAL B O 1
ATOM 2134 N N . ALA B 1 42 ? 11.312 -23.406 4.598 1 97.88 42 ALA B N 1
ATOM 2135 C CA . ALA B 1 42 ? 10.602 -24.656 4.301 1 97.88 42 ALA B CA 1
ATOM 2136 C C . ALA B 1 42 ? 9.172 -24.375 3.854 1 97.88 42 ALA B C 1
ATOM 2138 O O . ALA B 1 42 ? 8.625 -23.312 4.141 1 97.88 42 ALA B O 1
ATOM 2139 N N . ARG B 1 43 ? 8.688 -25.297 3.121 1 91.19 43 ARG B N 1
ATOM 2140 C CA . ARG B 1 43 ? 7.281 -25.188 2.746 1 91.19 43 ARG B CA 1
ATOM 2141 C C . ARG B 1 43 ? 6.406 -24.953 3.973 1 91.19 43 ARG B C 1
ATOM 2143 O O . ARG B 1 43 ? 6.617 -25.562 5.02 1 91.19 43 ARG B O 1
ATOM 2150 N N . ALA B 1 44 ? 5.465 -24.047 3.855 1 90.62 44 ALA B N 1
ATOM 2151 C CA . ALA B 1 44 ? 4.438 -23.719 4.844 1 90.62 44 ALA B CA 1
ATOM 2152 C C . ALA B 1 44 ? 5.039 -22.984 6.031 1 90.62 44 ALA B C 1
ATOM 2154 O O . ALA B 1 44 ? 4.328 -22.625 6.977 1 90.62 44 ALA B O 1
ATOM 2155 N N . ALA B 1 45 ? 6.34 -22.75 6.027 1 96.94 45 ALA B N 1
ATOM 2156 C CA . ALA B 1 45 ? 6.98 -21.953 7.07 1 96.94 45 ALA B CA 1
ATOM 2157 C C . ALA B 1 45 ? 7.023 -20.469 6.68 1 96.94 45 ALA B C 1
ATOM 2159 O O . ALA B 1 45 ? 7.043 -20.141 5.492 1 96.94 45 ALA B O 1
ATOM 2160 N N . PRO B 1 46 ? 7.027 -19.609 7.66 1 98.19 46 PRO B N 1
ATOM 2161 C CA . PRO B 1 46 ? 7.109 -18.172 7.344 1 98.19 46 PRO B CA 1
ATOM 2162 C C . PRO B 1 46 ? 8.531 -17.719 7.027 1 98.19 46 PRO B C 1
ATOM 2164 O O . PRO B 1 46 ? 9.477 -18.109 7.727 1 98.19 46 PRO B O 1
ATOM 2167 N N . LEU B 1 47 ? 8.695 -17.047 5.883 1 98.44 47 LEU B N 1
ATOM 2168 C CA . LEU B 1 47 ? 9.898 -16.234 5.707 1 98.44 47 LEU B CA 1
ATOM 2169 C C . LEU B 1 47 ? 9.984 -15.148 6.77 1 98.44 47 LEU B C 1
ATOM 2171 O O . LEU B 1 47 ? 11.055 -14.883 7.305 1 98.44 47 LEU B O 1
ATOM 2175 N N . PHE B 1 48 ? 8.891 -14.562 7.078 1 98.56 48 PHE B N 1
ATOM 2176 C CA . PHE B 1 48 ? 8.656 -13.664 8.203 1 98.56 48 PHE B CA 1
ATOM 2177 C C . PHE B 1 48 ? 7.184 -13.68 8.602 1 98.56 48 PHE B C 1
ATOM 2179 O O . PHE B 1 48 ? 6.328 -14.109 7.828 1 98.56 48 PHE B O 1
ATOM 2186 N N . SER B 1 49 ? 6.895 -13.141 9.812 1 97.94 49 SER B N 1
ATOM 2187 C CA . SER B 1 49 ? 5.535 -13.133 10.336 1 97.94 49 SER B CA 1
ATOM 2188 C C . SER B 1 49 ? 5.051 -11.711 10.609 1 97.94 49 SER B C 1
ATOM 2190 O O . SER B 1 49 ? 5.844 -10.844 10.992 1 97.94 49 SER B O 1
ATOM 2192 N N . GLU B 1 50 ? 3.789 -11.562 10.375 1 96.44 50 GLU B N 1
ATOM 2193 C CA . GLU B 1 50 ? 3.178 -10.297 10.773 1 96.44 50 GLU B CA 1
ATOM 2194 C C . GLU B 1 50 ? 3.5 -9.961 12.219 1 96.44 50 GLU B C 1
ATOM 2196 O O . GLU B 1 50 ? 3.424 -10.828 13.094 1 96.44 50 GLU B O 1
ATOM 2201 N N . GLY B 1 51 ? 3.93 -8.703 12.422 1 97 51 GLY B N 1
ATOM 2202 C CA . GLY B 1 51 ? 4.238 -8.273 13.773 1 97 51 GLY B CA 1
ATOM 2203 C C . GLY B 1 51 ? 5.703 -8.43 14.133 1 97 51 GLY B C 1
ATOM 2204 O O . GLY B 1 51 ? 6.176 -7.844 15.109 1 97 51 GLY B O 1
ATOM 2205 N N . GLN B 1 52 ? 6.406 -9.266 13.406 1 98.06 52 GLN B N 1
ATOM 2206 C CA . GLN B 1 52 ? 7.848 -9.398 13.586 1 98.06 52 GLN B CA 1
ATOM 2207 C C . GLN B 1 52 ? 8.578 -8.125 13.156 1 98.06 52 GLN B C 1
ATOM 2209 O O . GLN B 1 52 ? 8.109 -7.41 12.266 1 98.06 52 GLN B O 1
ATOM 2214 N N . ALA B 1 53 ? 9.711 -7.84 13.773 1 98.5 53 ALA B N 1
ATOM 2215 C CA . ALA B 1 53 ? 10.5 -6.68 13.375 1 98.5 53 ALA B CA 1
ATOM 2216 C C . ALA B 1 53 ? 10.906 -6.766 11.906 1 98.5 53 ALA B C 1
ATOM 2218 O O . ALA B 1 53 ? 11.398 -7.797 11.453 1 98.5 53 ALA B O 1
ATOM 2219 N N . ALA B 1 54 ? 10.672 -5.699 11.164 1 98.62 54 ALA B N 1
ATOM 2220 C CA . ALA B 1 54 ? 10.977 -5.676 9.742 1 98.62 54 ALA B CA 1
ATOM 2221 C C . ALA B 1 54 ? 12.477 -5.719 9.492 1 98.62 54 ALA B C 1
ATOM 2223 O O . ALA B 1 54 ? 13.242 -4.984 10.133 1 98.62 54 ALA B O 1
ATOM 2224 N N . GLU B 1 55 ? 12.906 -6.477 8.531 1 98.62 55 GLU B N 1
ATOM 2225 C CA . GLU B 1 55 ? 14.336 -6.727 8.383 1 98.62 55 GLU B CA 1
ATOM 2226 C C . GLU B 1 55 ? 14.883 -6.047 7.133 1 98.62 55 GLU B C 1
ATOM 2228 O O . GLU B 1 55 ? 16.078 -5.773 7.047 1 98.62 55 GLU B O 1
ATOM 2233 N N . GLY B 1 56 ? 14.078 -5.938 6.137 1 98.75 56 GLY B N 1
ATOM 2234 C CA . GLY B 1 56 ? 14.578 -5.32 4.922 1 98.75 56 GLY B CA 1
ATOM 2235 C C . GLY B 1 56 ? 13.922 -5.852 3.662 1 98.75 56 GLY B C 1
ATOM 2236 O O . GLY B 1 56 ? 12.742 -6.223 3.684 1 98.75 56 GLY B O 1
ATOM 2237 N N . LEU B 1 57 ? 14.609 -5.766 2.607 1 98.69 57 LEU B N 1
ATOM 2238 C CA . LEU B 1 57 ? 14.125 -6.195 1.3 1 98.69 57 LEU B CA 1
ATOM 2239 C C . LEU B 1 57 ? 14.43 -7.676 1.071 1 98.69 57 LEU B C 1
ATOM 2241 O O . LEU B 1 57 ? 15.57 -8.109 1.214 1 98.69 57 LEU B O 1
ATOM 2245 N N . PHE B 1 58 ? 13.422 -8.406 0.706 1 98.69 58 PHE B N 1
ATOM 2246 C CA . PHE B 1 58 ? 13.633 -9.773 0.234 1 98.69 58 PHE B CA 1
ATOM 2247 C C . PHE B 1 58 ? 13.461 -9.852 -1.279 1 98.69 58 PHE B C 1
ATOM 2249 O O . PHE B 1 58 ? 12.617 -9.164 -1.854 1 98.69 58 PHE B O 1
ATOM 2256 N N . VAL B 1 59 ? 14.266 -10.648 -1.896 1 98.12 59 VAL B N 1
ATOM 2257 C CA . VAL B 1 59 ? 14.039 -11.086 -3.268 1 98.12 59 VAL B CA 1
ATOM 2258 C C . VAL B 1 59 ? 13.992 -12.617 -3.318 1 98.12 59 VAL B C 1
ATOM 2260 O O . VAL B 1 59 ? 14.945 -13.289 -2.936 1 98.12 59 VAL B O 1
ATOM 2263 N N . VAL B 1 60 ? 12.914 -13.125 -3.799 1 96.94 60 VAL B N 1
ATOM 2264 C CA . VAL B 1 60 ? 12.758 -14.578 -3.857 1 96.94 60 VAL B CA 1
ATOM 2265 C C . VAL B 1 60 ? 13.742 -15.164 -4.871 1 96.94 60 VAL B C 1
ATOM 2267 O O . VAL B 1 60 ? 13.805 -14.703 -6.016 1 96.94 60 VAL B O 1
ATOM 2270 N N . ARG B 1 61 ? 14.516 -16.062 -4.449 1 96.75 61 ARG B N 1
ATOM 2271 C CA . ARG B 1 61 ? 15.5 -16.703 -5.316 1 96.75 61 ARG B CA 1
ATOM 2272 C C . ARG B 1 61 ? 14.961 -18 -5.891 1 96.75 61 ARG B C 1
ATOM 2274 O O . ARG B 1 61 ? 15.102 -18.266 -7.086 1 96.75 61 ARG B O 1
ATOM 2281 N N . THR B 1 62 ? 14.461 -18.875 -5.062 1 94.38 62 THR B N 1
ATOM 2282 C CA . THR B 1 62 ? 13.789 -20.109 -5.43 1 94.38 62 THR B CA 1
ATOM 2283 C C . THR B 1 62 ? 12.539 -20.328 -4.586 1 94.38 62 THR B C 1
ATOM 2285 O O . THR B 1 62 ? 12.398 -19.719 -3.516 1 94.38 62 THR B O 1
ATOM 2288 N N . GLY B 1 63 ? 11.594 -21.156 -5.113 1 91.69 63 GLY B N 1
ATOM 2289 C CA . GLY B 1 63 ? 10.344 -21.391 -4.41 1 91.69 63 GLY B CA 1
ATOM 2290 C C . GLY B 1 63 ? 9.266 -20.375 -4.734 1 91.69 63 GLY B C 1
ATOM 2291 O O . GLY B 1 63 ? 9.25 -19.812 -5.828 1 91.69 63 GLY B O 1
ATOM 2292 N N . GLU B 1 64 ? 8.305 -20.297 -3.844 1 88.31 64 GLU B N 1
ATOM 2293 C CA . GLU B 1 64 ? 7.176 -19.375 -3.963 1 88.31 64 GLU B CA 1
ATOM 2294 C C . GLU B 1 64 ? 6.645 -18.969 -2.59 1 88.31 64 GLU B C 1
ATOM 2296 O O . GLU B 1 64 ? 6.523 -19.812 -1.694 1 88.31 64 GLU B O 1
ATOM 2301 N N . VAL B 1 65 ? 6.434 -17.688 -2.508 1 93.31 65 VAL B N 1
ATOM 2302 C CA . VAL B 1 65 ? 6.027 -17.141 -1.214 1 93.31 65 VAL B CA 1
ATOM 2303 C C . VAL B 1 65 ? 4.719 -16.375 -1.365 1 93.31 65 VAL B C 1
ATOM 2305 O O . VAL B 1 65 ? 4.539 -15.625 -2.326 1 93.31 65 VAL B O 1
ATOM 2308 N N . LYS B 1 66 ? 3.803 -16.594 -0.491 1 88.44 66 LYS B N 1
ATOM 2309 C CA . LYS B 1 66 ? 2.602 -15.766 -0.441 1 88.44 66 LYS B CA 1
ATOM 2310 C C . LYS B 1 66 ? 2.688 -14.742 0.688 1 88.44 66 LYS B C 1
ATOM 2312 O O . LYS B 1 66 ? 3.158 -15.062 1.783 1 88.44 66 LYS B O 1
ATOM 2317 N N . LEU B 1 67 ? 2.367 -13.539 0.367 1 95.31 67 LEU B N 1
ATOM 2318 C CA . LEU B 1 67 ? 2.139 -12.531 1.396 1 95.31 67 LEU B CA 1
ATOM 2319 C C . LEU B 1 67 ? 0.68 -12.523 1.837 1 95.31 67 LEU B C 1
ATOM 2321 O O . LEU B 1 67 ? -0.224 -12.422 1.003 1 95.31 67 LEU B O 1
ATOM 2325 N N . THR B 1 68 ? 0.417 -12.633 3.166 1 89 68 THR B N 1
ATOM 2326 C CA . THR B 1 68 ? -0.957 -12.852 3.604 1 89 68 THR B CA 1
ATOM 2327 C C . THR B 1 68 ? -1.246 -12.086 4.887 1 89 68 THR B C 1
ATOM 2329 O O . THR B 1 68 ? -0.341 -11.836 5.688 1 89 68 THR B O 1
ATOM 2332 N N . LYS B 1 69 ? -2.443 -11.641 4.938 1 87.62 69 LYS B N 1
ATOM 2333 C CA . LYS B 1 69 ? -3.016 -11.172 6.199 1 87.62 69 LYS B CA 1
ATOM 2334 C C . LYS B 1 69 ? -3.947 -12.227 6.801 1 87.62 69 LYS B C 1
ATOM 2336 O O . LYS B 1 69 ? -4.727 -12.859 6.086 1 87.62 69 LYS B O 1
ATOM 2341 N N . SER B 1 70 ? -3.766 -12.445 8.078 1 79.88 70 SER B N 1
ATOM 2342 C CA . SER B 1 70 ? -4.617 -13.438 8.727 1 79.88 70 SER B CA 1
ATOM 2343 C C . SER B 1 70 ? -5.75 -12.766 9.5 1 79.88 70 SER B C 1
ATOM 2345 O O . SER B 1 70 ? -5.547 -11.734 10.141 1 79.88 70 SER B O 1
ATOM 2347 N N . GLY B 1 71 ? -6.867 -13.383 9.242 1 70.19 71 GLY B N 1
ATOM 2348 C CA . GLY B 1 71 ? -7.988 -12.953 10.062 1 70.19 71 GLY B CA 1
ATOM 2349 C C . GLY B 1 71 ? -8.047 -13.656 11.406 1 70.19 71 GLY B C 1
ATOM 2350 O O . GLY B 1 71 ? -7.238 -14.539 11.688 1 70.19 71 GLY B O 1
ATOM 2351 N N . ARG B 1 72 ? -8.93 -13.266 12.234 1 61 72 ARG B N 1
ATOM 2352 C CA . ARG B 1 72 ? -9.078 -13.82 13.57 1 61 72 ARG B CA 1
ATOM 2353 C C . ARG B 1 72 ? -9.633 -15.242 13.516 1 61 72 ARG B C 1
ATOM 2355 O O . ARG B 1 72 ? -9.375 -16.047 14.406 1 61 72 ARG B O 1
ATOM 2362 N N . ASP B 1 73 ? -10.398 -15.539 12.539 1 57.56 73 ASP B N 1
ATOM 2363 C CA . ASP B 1 73 ? -11.023 -16.859 12.445 1 57.56 73 ASP B CA 1
ATOM 2364 C C . ASP B 1 73 ? -10.133 -17.844 11.688 1 57.56 73 ASP B C 1
ATOM 2366 O O . ASP B 1 73 ? -10.555 -18.953 11.367 1 57.56 73 ASP B O 1
ATOM 2370 N N . GLY B 1 74 ? -8.953 -17.406 11.438 1 63.56 74 GLY B N 1
ATOM 2371 C CA . GLY B 1 74 ? -8.047 -18.297 10.734 1 63.56 74 GLY B CA 1
ATOM 2372 C C . GLY B 1 74 ? -8.086 -18.109 9.227 1 63.56 74 GLY B C 1
ATOM 2373 O O . GLY B 1 74 ? -7.27 -18.688 8.508 1 63.56 74 GLY B O 1
ATOM 2374 N N . ARG B 1 75 ? -9.078 -17.391 8.789 1 66.44 75 ARG B N 1
ATOM 2375 C CA . ARG B 1 75 ? -9.109 -17.078 7.359 1 66.44 75 ARG B CA 1
ATOM 2376 C C . ARG B 1 75 ? -7.957 -16.172 6.969 1 66.44 75 ARG B C 1
ATOM 2378 O O . ARG B 1 75 ? -7.484 -15.375 7.785 1 66.44 75 ARG B O 1
ATOM 2385 N N . GLU B 1 76 ? -7.512 -16.375 5.707 1 74.38 76 GLU B N 1
ATOM 2386 C CA . GLU B 1 76 ? -6.387 -15.586 5.223 1 74.38 76 GLU B CA 1
ATOM 2387 C C . GLU B 1 76 ? -6.758 -14.82 3.953 1 74.38 76 GLU B C 1
ATOM 2389 O O . GLU B 1 76 ? -7.52 -15.32 3.121 1 74.38 76 GLU B O 1
ATOM 2394 N N . GLN B 1 77 ? -6.316 -13.633 3.881 1 79.62 77 GLN B N 1
ATOM 2395 C CA . GLN B 1 77 ? -6.348 -12.859 2.641 1 79.62 77 GLN B CA 1
ATOM 2396 C C . GLN B 1 77 ? -4.961 -12.781 2.01 1 79.62 77 GLN B C 1
ATOM 2398 O O . GLN B 1 77 ? -4.043 -12.188 2.582 1 79.62 77 GLN B O 1
ATOM 2403 N N . ILE B 1 78 ? -4.82 -13.469 0.86 1 81.81 78 ILE B N 1
ATOM 2404 C CA . ILE B 1 78 ? -3.562 -13.367 0.128 1 81.81 78 ILE B CA 1
ATOM 2405 C C . ILE B 1 78 ? -3.467 -11.992 -0.537 1 81.81 78 ILE B C 1
ATOM 2407 O O . ILE B 1 78 ? -4.359 -11.602 -1.292 1 81.81 78 ILE B O 1
ATOM 2411 N N . ILE B 1 79 ? -2.436 -11.297 -0.199 1 90.75 79 ILE B N 1
ATOM 2412 C CA . ILE B 1 79 ? -2.182 -9.992 -0.799 1 90.75 79 ILE B CA 1
ATOM 2413 C C . ILE B 1 79 ? -1.556 -10.172 -2.18 1 90.75 79 ILE B C 1
ATOM 2415 O O . ILE B 1 79 ? -2.018 -9.578 -3.16 1 90.75 79 ILE B O 1
ATOM 2419 N N . TYR B 1 80 ? -0.439 -10.922 -2.258 1 85.19 80 TYR B N 1
ATOM 2420 C CA . TYR B 1 80 ? 0.146 -11.281 -3.543 1 85.19 80 TYR B CA 1
ATOM 2421 C C . TYR B 1 80 ? 1.061 -12.492 -3.402 1 85.19 80 TYR B C 1
ATOM 2423 O O . TYR B 1 80 ? 1.354 -12.93 -2.287 1 85.19 80 TYR B O 1
ATOM 2431 N N . LEU B 1 81 ? 1.366 -13.031 -4.574 1 83.38 81 LEU B N 1
ATOM 2432 C CA . LEU B 1 81 ? 2.34 -14.109 -4.656 1 83.38 81 LEU B CA 1
ATOM 2433 C C . LEU B 1 81 ? 3.678 -13.602 -5.18 1 83.38 81 LEU B C 1
ATOM 2435 O O . LEU B 1 81 ? 3.719 -12.781 -6.102 1 83.38 81 LEU B O 1
ATOM 2439 N N . ALA B 1 82 ? 4.727 -14.07 -4.543 1 91.25 82 ALA B N 1
ATOM 2440 C CA . ALA B 1 82 ? 6.078 -13.711 -4.977 1 91.25 82 ALA B CA 1
ATOM 2441 C C . ALA B 1 82 ? 6.832 -14.938 -5.484 1 91.25 82 ALA B C 1
ATOM 2443 O O . ALA B 1 82 ? 7.199 -15.82 -4.703 1 91.25 82 ALA B O 1
ATOM 2444 N N . ARG B 1 83 ? 7.016 -14.969 -6.742 1 86.81 83 ARG B N 1
ATOM 2445 C CA . ARG B 1 83 ? 7.812 -16 -7.398 1 86.81 83 ARG B CA 1
ATOM 2446 C C . ARG B 1 83 ? 9.273 -15.586 -7.5 1 86.81 83 ARG B C 1
ATOM 2448 O O . ARG B 1 83 ? 9.633 -14.461 -7.145 1 86.81 83 ARG B O 1
ATOM 2455 N N . PRO B 1 84 ? 10.164 -16.531 -7.953 1 90.25 84 PRO B N 1
ATOM 2456 C CA . PRO B 1 84 ? 11.578 -16.156 -8.086 1 90.25 84 PRO B CA 1
ATOM 2457 C C . PRO B 1 84 ? 11.781 -14.883 -8.906 1 90.25 84 PRO B C 1
ATOM 2459 O O . PRO B 1 84 ? 11.18 -14.727 -9.969 1 90.25 84 PRO B O 1
ATOM 2462 N N . GLY B 1 85 ? 12.586 -13.969 -8.312 1 92.69 85 GLY B N 1
ATOM 2463 C CA . GLY B 1 85 ? 12.836 -12.703 -8.984 1 92.69 85 GLY B CA 1
ATOM 2464 C C . GLY B 1 85 ? 11.914 -11.594 -8.531 1 92.69 85 GLY B C 1
ATOM 2465 O O . GLY B 1 85 ? 12.086 -10.438 -8.938 1 92.69 85 GLY B O 1
ATOM 2466 N N . ARG B 1 86 ? 10.961 -11.875 -7.707 1 93.5 86 ARG B N 1
ATOM 2467 C CA . ARG B 1 86 ? 10.047 -10.852 -7.203 1 93.5 86 ARG B CA 1
ATOM 2468 C C . ARG B 1 86 ? 10.508 -10.32 -5.852 1 93.5 86 ARG B C 1
ATOM 2470 O O . ARG B 1 86 ? 10.836 -11.094 -4.953 1 93.5 86 ARG B O 1
ATOM 2477 N N . PRO B 1 87 ? 10.555 -9.039 -5.738 1 97.81 87 PRO B N 1
ATOM 2478 C CA . PRO B 1 87 ? 10.914 -8.445 -4.449 1 97.81 87 PRO B CA 1
ATOM 2479 C C . PRO B 1 87 ? 9.742 -8.406 -3.469 1 97.81 87 PRO B C 1
ATOM 2481 O O . PRO B 1 87 ? 8.586 -8.359 -3.887 1 97.81 87 PRO B O 1
ATOM 2484 N N . ILE B 1 88 ? 10.016 -8.555 -2.234 1 98.25 88 ILE B N 1
ATOM 2485 C CA . ILE B 1 88 ? 9.102 -8.289 -1.127 1 98.25 88 ILE B CA 1
ATOM 2486 C C . ILE B 1 88 ? 9.586 -7.074 -0.336 1 98.25 88 ILE B C 1
ATOM 2488 O O . ILE B 1 88 ? 10.539 -7.176 0.445 1 98.25 88 ILE B O 1
ATOM 2492 N N . ILE B 1 89 ? 8.922 -5.977 -0.495 1 98.5 89 ILE B N 1
ATOM 2493 C CA . ILE B 1 89 ? 9.438 -4.668 -0.11 1 98.5 89 ILE B CA 1
ATOM 2494 C C . ILE B 1 89 ? 8.852 -4.254 1.235 1 98.5 89 ILE B C 1
ATOM 2496 O O . ILE B 1 89 ? 9.273 -3.262 1.831 1 98.5 89 ILE B O 1
ATOM 2500 N N . GLU B 1 90 ? 7.965 -5.07 1.8 1 98.12 90 GLU B N 1
ATOM 2501 C CA . GLU B 1 90 ? 7.18 -4.699 2.971 1 98.12 90 GLU B CA 1
ATOM 2502 C C . GLU B 1 90 ? 8.07 -4.461 4.184 1 98.12 90 GLU B C 1
ATOM 2504 O O . GLU B 1 90 ? 7.691 -3.736 5.109 1 98.12 90 GLU B O 1
ATOM 2509 N N . GLY B 1 91 ? 9.234 -4.98 4.164 1 98.56 91 GLY B N 1
ATOM 2510 C CA . GLY B 1 91 ? 10.117 -4.887 5.32 1 98.56 91 GLY B CA 1
ATOM 2511 C C . GLY B 1 91 ? 11.055 -3.699 5.262 1 98.56 91 GLY B C 1
ATOM 2512 O O . GLY B 1 91 ? 11.805 -3.447 6.207 1 98.56 91 GLY B O 1
ATOM 2513 N N . VAL B 1 92 ? 11.062 -2.977 4.172 1 98.69 92 VAL B N 1
ATOM 2514 C CA . VAL B 1 92 ? 11.969 -1.843 4.035 1 98.69 92 VAL B CA 1
ATOM 2515 C C . VAL B 1 92 ? 11.391 -0.631 4.766 1 98.69 92 VAL B C 1
ATOM 2517 O O . VAL B 1 92 ? 10.391 -0.054 4.332 1 98.69 92 VAL B O 1
ATOM 2520 N N . ARG B 1 93 ? 11.984 -0.259 5.812 1 98.12 93 ARG B N 1
ATOM 2521 C CA . ARG B 1 93 ? 11.625 0.889 6.641 1 98.12 93 ARG B CA 1
ATOM 2522 C C . ARG B 1 93 ? 12.727 1.206 7.645 1 98.12 93 ARG B C 1
ATOM 2524 O O . ARG B 1 93 ? 13.531 0.336 7.988 1 98.12 93 ARG B O 1
ATOM 2531 N N . PHE B 1 94 ? 12.734 2.375 8.148 1 97.5 94 PHE B N 1
ATOM 2532 C CA . PHE B 1 94 ? 13.82 2.846 9.008 1 97.5 94 PHE B CA 1
ATOM 2533 C C . PHE B 1 94 ? 13.273 3.354 10.336 1 97.5 94 PHE B C 1
ATOM 2535 O O . PHE B 1 94 ? 14.016 3.93 11.133 1 97.5 94 PHE B O 1
ATOM 2542 N N . ASP B 1 95 ? 12.016 3.135 10.531 1 94.56 95 ASP B N 1
ATOM 2543 C CA . ASP B 1 95 ? 11.359 3.621 11.742 1 94.56 95 ASP B CA 1
ATOM 2544 C C . ASP B 1 95 ? 11.328 2.543 12.82 1 94.56 95 ASP B C 1
ATOM 2546 O O . ASP B 1 95 ? 10.703 2.721 13.867 1 94.56 95 ASP B O 1
ATOM 2550 N N . GLY B 1 96 ? 11.922 1.399 12.586 1 93.5 96 GLY B N 1
ATOM 2551 C CA . GLY B 1 96 ? 11.914 0.312 13.547 1 93.5 96 GLY B CA 1
ATOM 2552 C C . GLY B 1 96 ? 10.586 -0.406 13.633 1 93.5 96 GLY B C 1
ATOM 2553 O O . GLY B 1 96 ? 10.289 -1.062 14.633 1 93.5 96 GLY B O 1
ATOM 2554 N N . GLY B 1 97 ? 9.828 -0.383 12.617 1 96.75 97 GLY B N 1
ATOM 2555 C CA . GLY B 1 97 ? 8.5 -0.978 12.617 1 96.75 97 GLY B CA 1
ATOM 2556 C C . GLY B 1 97 ? 8.516 -2.469 12.344 1 96.75 97 GLY B C 1
ATOM 2557 O O . GLY B 1 97 ? 9.57 -3.1 12.367 1 96.75 97 GLY B O 1
ATOM 2558 N N . VAL B 1 98 ? 7.344 -3.023 12.172 1 98.12 98 VAL B N 1
ATOM 2559 C CA . VAL B 1 98 ? 7.16 -4.465 12.047 1 98.12 98 VAL B CA 1
ATOM 2560 C C . VAL B 1 98 ? 6.598 -4.793 10.664 1 98.12 98 VAL B C 1
ATOM 2562 O O . VAL B 1 98 ? 6.188 -3.895 9.922 1 98.12 98 VAL B O 1
ATOM 2565 N N . TYR B 1 99 ? 6.672 -6.082 10.352 1 98.44 99 TYR B N 1
ATOM 2566 C CA . TYR B 1 99 ? 6.004 -6.523 9.125 1 98.44 99 TYR B CA 1
ATOM 2567 C C . TYR B 1 99 ? 4.492 -6.383 9.25 1 98.44 99 TYR B C 1
ATOM 2569 O O . TYR B 1 99 ? 3.902 -6.812 10.242 1 98.44 99 TYR B O 1
ATOM 2577 N N . PRO B 1 100 ? 3.854 -5.812 8.234 1 97.06 100 PRO B N 1
ATOM 2578 C CA . PRO B 1 100 ? 2.402 -5.625 8.289 1 97.06 100 PRO B CA 1
ATOM 2579 C C . PRO B 1 100 ? 1.626 -6.875 7.883 1 97.06 100 PRO B C 1
ATOM 2581 O O . PRO B 1 100 ? 0.397 -6.906 7.988 1 97.06 100 PRO B O 1
ATOM 2584 N N . ALA B 1 101 ? 2.273 -7.848 7.359 1 96.56 101 ALA B N 1
ATOM 2585 C CA . ALA B 1 101 ? 1.725 -9.109 6.871 1 96.56 101 ALA B CA 1
ATOM 2586 C C . ALA B 1 101 ? 2.748 -10.234 6.992 1 96.56 101 ALA B C 1
ATOM 2588 O O . ALA B 1 101 ? 3.92 -9.992 7.285 1 96.56 101 ALA B O 1
ATOM 2589 N N . SER B 1 102 ? 2.27 -11.438 6.812 1 96.5 102 SER B N 1
ATOM 2590 C CA . SER B 1 102 ? 3.176 -12.578 6.836 1 96.5 102 SER B CA 1
ATOM 2591 C C . SER B 1 102 ? 3.541 -13.023 5.422 1 96.5 102 SER B C 1
ATOM 2593 O O . SER B 1 102 ? 2.734 -12.898 4.5 1 96.5 102 SER B O 1
ATOM 2595 N N . ALA B 1 103 ? 4.727 -13.469 5.309 1 97.69 103 ALA B N 1
ATOM 2596 C CA . ALA B 1 103 ? 5.168 -14.141 4.09 1 97.69 103 ALA B CA 1
ATOM 2597 C C . ALA B 1 103 ? 5.41 -15.625 4.344 1 97.69 103 ALA B C 1
ATOM 2599 O O . ALA B 1 103 ? 6.316 -16 5.09 1 97.69 103 ALA B O 1
ATOM 2600 N N . ILE B 1 104 ? 4.633 -16.469 3.697 1 94.19 104 ILE B N 1
ATOM 2601 C CA . ILE B 1 104 ? 4.664 -17.891 3.953 1 94.19 104 ILE B CA 1
ATOM 2602 C C . ILE B 1 104 ? 5.066 -18.641 2.68 1 94.19 104 ILE B C 1
ATOM 2604 O O . ILE B 1 104 ? 4.523 -18.375 1.604 1 94.19 104 ILE B O 1
ATOM 2608 N N . ALA B 1 105 ? 5.984 -19.594 2.838 1 95.19 105 ALA B N 1
ATOM 2609 C CA . ALA B 1 105 ? 6.43 -20.359 1.677 1 95.19 105 ALA B CA 1
ATOM 2610 C C . ALA B 1 105 ? 5.363 -21.359 1.234 1 95.19 105 ALA B C 1
ATOM 2612 O O . ALA B 1 105 ? 4.938 -22.203 2.02 1 95.19 105 ALA B O 1
ATOM 2613 N N . MET B 1 106 ? 4.949 -21.156 0.04 1 85.44 106 MET B N 1
ATOM 2614 C CA . MET B 1 106 ? 4.074 -22.156 -0.561 1 85.44 106 MET B CA 1
ATOM 2615 C C . MET B 1 106 ? 4.875 -23.344 -1.079 1 85.44 106 MET B C 1
ATOM 2617 O O . MET B 1 106 ? 4.375 -24.469 -1.116 1 85.44 106 MET B O 1
ATOM 2621 N N . ARG B 1 107 ? 6 -23.062 -1.619 1 88.19 107 ARG B N 1
ATOM 2622 C CA . ARG B 1 107 ? 7.027 -24.031 -2.004 1 88.19 107 ARG B CA 1
ATOM 2623 C C . ARG B 1 107 ? 8.359 -23.703 -1.326 1 88.19 107 ARG B C 1
ATOM 2625 O O . ARG B 1 107 ? 8.75 -22.547 -1.236 1 88.19 107 ARG B O 1
ATOM 2632 N N . ALA B 1 108 ? 8.992 -24.781 -0.862 1 94.19 108 ALA B N 1
ATOM 2633 C CA . ALA B 1 108 ? 10.289 -24.578 -0.217 1 94.19 108 ALA B CA 1
ATOM 2634 C C . ALA B 1 108 ? 11.273 -23.891 -1.158 1 94.19 108 ALA B C 1
ATOM 2636 O O . ALA B 1 108 ? 11.203 -24.078 -2.377 1 94.19 108 ALA B O 1
ATOM 2637 N N . GLY B 1 109 ? 12.141 -23.094 -0.549 1 96.25 109 GLY B N 1
ATOM 2638 C CA . GLY B 1 109 ? 13.141 -22.391 -1.342 1 96.25 109 GLY B CA 1
ATOM 2639 C C . GLY B 1 109 ? 13.984 -21.438 -0.523 1 96.25 109 GLY B C 1
ATOM 2640 O O . GLY B 1 109 ? 14.367 -21.75 0.608 1 96.25 109 GLY B O 1
ATOM 2641 N N . SER B 1 110 ? 14.391 -20.406 -1.218 1 97.56 110 SER B N 1
ATOM 2642 C CA . SER B 1 110 ? 15.234 -19.406 -0.552 1 97.56 110 SER B CA 1
ATOM 2643 C C . SER B 1 110 ? 14.969 -18 -1.088 1 97.56 110 SER B C 1
ATOM 2645 O O . SER B 1 110 ? 14.398 -17.844 -2.172 1 97.56 110 SER B O 1
ATOM 2647 N N . ALA B 1 111 ? 15.312 -17.016 -0.289 1 98.06 111 ALA B N 1
ATOM 2648 C CA . ALA B 1 111 ? 15.266 -15.609 -0.668 1 98.06 111 ALA B CA 1
ATOM 2649 C C . ALA B 1 111 ? 16.562 -14.898 -0.277 1 98.06 111 ALA B C 1
ATOM 2651 O O . ALA B 1 111 ? 17.297 -15.359 0.598 1 98.06 111 ALA B O 1
ATOM 2652 N N . LEU B 1 112 ? 16.875 -13.875 -0.988 1 98.38 112 LEU B N 1
ATOM 2653 C CA . LEU B 1 112 ? 17.953 -12.984 -0.604 1 98.38 112 LEU B CA 1
ATOM 2654 C C . LEU B 1 112 ? 17.438 -11.82 0.229 1 98.38 112 LEU B C 1
ATOM 2656 O O . LEU B 1 112 ? 16.453 -11.172 -0.141 1 98.38 112 LEU B O 1
ATOM 2660 N N . LEU B 1 113 ? 18.078 -11.57 1.365 1 98.75 113 LEU B N 1
ATOM 2661 C CA . LEU B 1 113 ? 17.719 -10.461 2.24 1 98.75 113 LEU B CA 1
ATOM 2662 C C . LEU B 1 113 ? 18.781 -9.367 2.193 1 98.75 113 LEU B C 1
ATOM 2664 O O . LEU B 1 113 ? 19.969 -9.625 2.406 1 98.75 113 LEU B O 1
ATOM 2668 N N . VAL B 1 114 ? 18.422 -8.203 1.83 1 98.69 114 VAL B N 1
ATOM 2669 C CA . VAL B 1 114 ? 19.203 -7.008 2.086 1 98.69 114 VAL B CA 1
ATOM 2670 C C . VAL B 1 114 ? 18.641 -6.262 3.295 1 98.69 114 VAL B C 1
ATOM 2672 O O . VAL B 1 114 ? 17.531 -5.75 3.25 1 98.69 114 VAL B O 1
ATOM 2675 N N . SER B 1 115 ? 19.406 -6.172 4.328 1 98.75 115 SER B N 1
ATOM 2676 C CA . SER B 1 115 ? 18.906 -5.637 5.59 1 98.75 115 SER B CA 1
ATOM 2677 C C . SER B 1 115 ? 18.656 -4.133 5.492 1 98.75 115 SER B C 1
ATOM 2679 O O . SER B 1 115 ? 19.281 -3.451 4.676 1 98.75 115 SER B O 1
ATOM 2681 N N . ASN B 1 116 ? 17.734 -3.658 6.332 1 98.75 116 ASN B N 1
ATOM 2682 C CA . ASN B 1 116 ? 17.484 -2.225 6.426 1 98.75 116 ASN B CA 1
ATOM 2683 C C . ASN B 1 116 ? 18.75 -1.455 6.777 1 98.75 116 ASN B C 1
ATOM 2685 O O . ASN B 1 116 ? 18.969 -0.343 6.293 1 98.75 116 ASN B O 1
ATOM 2689 N N . GLU B 1 117 ? 19.594 -2 7.633 1 98.25 117 GLU B N 1
ATOM 2690 C CA . GLU B 1 117 ? 20.859 -1.374 7.98 1 98.25 117 GLU B CA 1
ATOM 2691 C C . GLU B 1 117 ? 21.75 -1.2 6.75 1 98.25 117 GLU B C 1
ATOM 2693 O O . GLU B 1 117 ? 22.359 -0.144 6.559 1 98.25 117 GLU B O 1
ATOM 2698 N N . THR B 1 118 ? 21.797 -2.25 5.98 1 98.5 118 THR B N 1
ATOM 2699 C CA . THR B 1 118 ? 22.594 -2.207 4.758 1 98.5 118 THR B CA 1
ATOM 2700 C C . THR B 1 118 ? 22.031 -1.175 3.783 1 98.5 118 THR B C 1
ATOM 2702 O O . THR B 1 118 ? 22.781 -0.377 3.213 1 98.5 118 THR B O 1
ATOM 2705 N N . ILE B 1 119 ? 20.719 -1.183 3.598 1 98.69 119 ILE B N 1
ATOM 2706 C CA . ILE B 1 119 ? 20.078 -0.243 2.689 1 98.69 119 ILE B CA 1
ATOM 2707 C C . ILE B 1 119 ? 20.328 1.188 3.158 1 98.69 119 ILE B C 1
ATOM 2709 O O . ILE B 1 119 ? 20.641 2.066 2.352 1 98.69 119 ILE B O 1
ATOM 2713 N N . ALA B 1 120 ? 20.25 1.392 4.453 1 98.25 120 ALA B N 1
ATOM 2714 C CA . ALA B 1 120 ? 20.5 2.719 5.008 1 98.25 120 ALA B CA 1
ATOM 2715 C C . ALA B 1 120 ? 21.953 3.145 4.77 1 98.25 120 ALA B C 1
ATOM 2717 O O . ALA B 1 120 ? 22.203 4.258 4.305 1 98.25 120 ALA B O 1
ATOM 2718 N N . ALA B 1 121 ? 22.875 2.305 5.051 1 98.25 121 ALA B N 1
ATOM 2719 C CA . ALA B 1 121 ? 24.297 2.613 4.934 1 98.25 121 ALA B CA 1
ATOM 2720 C C . ALA B 1 121 ? 24.672 2.881 3.482 1 98.25 121 ALA B C 1
ATOM 2722 O O . ALA B 1 121 ? 25.344 3.875 3.186 1 98.25 121 ALA B O 1
ATOM 2723 N N . LEU B 1 122 ? 24.266 2.023 2.609 1 98.19 122 LEU B N 1
ATOM 2724 C CA . LEU B 1 122 ? 24.578 2.203 1.196 1 98.19 122 LEU B CA 1
ATOM 2725 C C . LEU B 1 122 ? 23.844 3.41 0.624 1 98.19 122 LEU B C 1
ATOM 2727 O O . LEU B 1 122 ? 24.391 4.152 -0.189 1 98.19 122 LEU B O 1
ATOM 2731 N N . GLY B 1 123 ? 22.594 3.578 1.026 1 97.94 123 GLY B N 1
ATOM 2732 C CA . GLY B 1 123 ? 21.781 4.688 0.545 1 97.94 123 GLY B CA 1
ATOM 2733 C C . GLY B 1 123 ? 22.328 6.043 0.935 1 97.94 123 GLY B C 1
ATOM 2734 O O . GLY B 1 123 ? 22.125 7.031 0.223 1 97.94 123 GLY B O 1
ATOM 2735 N N . GLU B 1 124 ? 23 6.055 2.096 1 97.31 124 GLU B N 1
ATOM 2736 C CA . GLU B 1 124 ? 23.609 7.297 2.543 1 97.31 124 GLU B CA 1
ATOM 2737 C C . GLU B 1 124 ? 24.672 7.777 1.547 1 97.31 124 GLU B C 1
ATOM 2739 O O . GLU B 1 124 ? 24.812 8.984 1.322 1 97.31 124 GLU B O 1
ATOM 2744 N N . LYS B 1 125 ? 25.328 6.887 0.925 1 96.75 125 LYS B N 1
ATOM 2745 C CA . LYS B 1 125 ? 26.406 7.199 -0.019 1 96.75 125 LYS B CA 1
ATOM 2746 C C . LYS B 1 125 ? 25.891 7.18 -1.456 1 96.75 125 LYS B C 1
ATOM 2748 O O . LYS B 1 125 ? 26.453 7.836 -2.332 1 96.75 125 LYS B O 1
ATOM 2753 N N . ARG B 1 126 ? 24.875 6.406 -1.645 1 97.69 126 ARG B N 1
ATOM 2754 C CA . ARG B 1 126 ? 24.281 6.219 -2.969 1 97.69 126 ARG B CA 1
ATOM 2755 C C . ARG B 1 126 ? 22.781 6.402 -2.928 1 97.69 126 ARG B C 1
ATOM 2757 O O . ARG B 1 126 ? 22.031 5.422 -2.969 1 97.69 126 ARG B O 1
ATOM 2764 N N . PRO B 1 127 ? 22.344 7.625 -3.07 1 97.56 127 PRO B N 1
ATOM 2765 C CA . PRO B 1 127 ? 20.906 7.906 -2.898 1 97.56 127 PRO B CA 1
ATOM 2766 C C . PRO B 1 127 ? 20.047 7.207 -3.939 1 97.56 127 PRO B C 1
ATOM 2768 O O . PRO B 1 127 ? 18.844 7.02 -3.721 1 97.56 127 PRO B O 1
ATOM 2771 N N . ALA B 1 128 ? 20.625 6.797 -5.039 1 97.44 128 ALA B N 1
ATOM 2772 C CA . ALA B 1 128 ? 19.891 6.066 -6.066 1 97.44 128 ALA B CA 1
ATOM 2773 C C . ALA B 1 128 ? 19.281 4.785 -5.5 1 97.44 128 ALA B C 1
ATOM 2775 O O . ALA B 1 128 ? 18.203 4.359 -5.926 1 97.44 128 ALA B O 1
ATOM 2776 N N . ILE B 1 129 ? 19.906 4.211 -4.516 1 98.31 129 ILE B N 1
ATOM 2777 C CA . ILE B 1 129 ? 19.406 2.992 -3.883 1 98.31 129 ILE B CA 1
ATOM 2778 C C . ILE B 1 129 ? 18.094 3.281 -3.158 1 98.31 129 ILE B C 1
ATOM 2780 O O . ILE B 1 129 ? 17.141 2.512 -3.266 1 98.31 129 ILE B O 1
ATOM 2784 N N . LEU B 1 130 ? 18.031 4.402 -2.475 1 98.44 130 LEU B N 1
ATOM 2785 C CA . LEU B 1 130 ? 16.828 4.773 -1.757 1 98.44 130 LEU B CA 1
ATOM 2786 C C . LEU B 1 130 ? 15.703 5.137 -2.729 1 98.44 130 LEU B C 1
ATOM 2788 O O . LEU B 1 130 ? 14.539 4.816 -2.488 1 98.44 130 LEU B O 1
ATOM 2792 N N . ARG B 1 131 ? 16.031 5.742 -3.84 1 98.06 131 ARG B N 1
ATOM 2793 C CA . ARG B 1 131 ? 15.031 6.094 -4.836 1 98.06 131 ARG B CA 1
ATOM 2794 C C . ARG B 1 131 ? 14.422 4.844 -5.461 1 98.06 131 ARG B C 1
ATOM 2796 O O . ARG B 1 131 ? 13.211 4.785 -5.691 1 98.06 131 ARG B O 1
ATOM 2803 N N . VAL B 1 132 ? 15.203 3.902 -5.691 1 97.94 132 VAL B N 1
ATOM 2804 C CA . VAL B 1 132 ? 14.703 2.666 -6.285 1 97.94 132 VAL B CA 1
ATOM 2805 C C . VAL B 1 132 ? 13.805 1.936 -5.285 1 97.94 132 VAL B C 1
ATOM 2807 O O . VAL B 1 132 ? 12.805 1.323 -5.668 1 97.94 132 VAL B O 1
ATOM 2810 N N . MET B 1 133 ? 14.141 1.984 -3.984 1 98.44 133 MET B N 1
ATOM 2811 C CA . MET B 1 133 ? 13.273 1.411 -2.965 1 98.44 133 MET B CA 1
ATOM 2812 C C . MET B 1 133 ? 11.906 2.098 -2.967 1 98.44 133 MET B C 1
ATOM 2814 O O . MET B 1 133 ? 10.875 1.44 -2.824 1 98.44 133 MET B O 1
ATOM 2818 N N . LEU B 1 134 ? 11.945 3.387 -3.111 1 98.56 134 LEU B N 1
ATOM 2819 C CA . LEU B 1 134 ? 10.695 4.141 -3.158 1 98.56 134 LEU B CA 1
ATOM 2820 C C . LEU B 1 134 ? 9.859 3.729 -4.363 1 98.56 134 LEU B C 1
ATOM 2822 O O . LEU B 1 134 ? 8.641 3.578 -4.254 1 98.56 134 LEU B O 1
ATOM 2826 N N . ASP B 1 135 ? 10.492 3.506 -5.477 1 98.31 135 ASP B N 1
ATOM 2827 C CA . ASP B 1 135 ? 9.766 3.096 -6.676 1 98.31 135 ASP B CA 1
ATOM 2828 C C . ASP B 1 135 ? 9.211 1.682 -6.523 1 98.31 135 ASP B C 1
ATOM 2830 O O . ASP B 1 135 ? 8.102 1.394 -6.98 1 98.31 135 ASP B O 1
ATOM 2834 N N . LEU B 1 136 ? 10.008 0.817 -5.918 1 97.81 136 LEU B N 1
ATOM 2835 C CA . LEU B 1 136 ? 9.5 -0.518 -5.617 1 97.81 136 LEU B CA 1
ATOM 2836 C C . LEU B 1 136 ? 8.25 -0.44 -4.746 1 97.81 136 LEU B C 1
ATOM 2838 O O . LEU B 1 136 ? 7.258 -1.12 -5.016 1 97.81 136 LEU B O 1
ATOM 2842 N N . ARG B 1 137 ? 8.312 0.378 -3.775 1 97.88 137 ARG B N 1
ATOM 2843 C CA . ARG B 1 137 ? 7.176 0.539 -2.869 1 97.88 137 ARG B CA 1
ATOM 2844 C C . ARG B 1 137 ? 5.98 1.147 -3.592 1 97.88 137 ARG B C 1
ATOM 2846 O O . ARG B 1 137 ? 4.832 0.8 -3.307 1 97.88 137 ARG B O 1
ATOM 2853 N N . ALA B 1 138 ? 6.273 2.09 -4.449 1 97.94 138 ALA B N 1
ATOM 2854 C CA . ALA B 1 138 ? 5.191 2.701 -5.215 1 97.94 138 ALA B CA 1
ATOM 2855 C C . ALA B 1 138 ? 4.492 1.668 -6.094 1 97.94 138 ALA B C 1
ATOM 2857 O O . ALA B 1 138 ? 3.26 1.62 -6.141 1 97.94 138 ALA B O 1
ATOM 2858 N N . HIS B 1 139 ? 5.242 0.869 -6.738 1 96 139 HIS B N 1
ATOM 2859 C CA . HIS B 1 139 ? 4.684 -0.173 -7.594 1 96 139 HIS B CA 1
ATOM 2860 C C . HIS B 1 139 ? 3.857 -1.165 -6.781 1 96 139 HIS B C 1
ATOM 2862 O O . HIS B 1 139 ? 2.771 -1.569 -7.207 1 96 139 HIS B O 1
ATOM 2868 N N . ARG B 1 140 ? 4.367 -1.503 -5.652 1 96.88 140 ARG B N 1
ATOM 2869 C CA . ARG B 1 140 ? 3.627 -2.396 -4.762 1 96.88 140 ARG B CA 1
ATOM 2870 C C . ARG B 1 140 ? 2.324 -1.752 -4.301 1 96.88 140 ARG B C 1
ATOM 2872 O O . ARG B 1 140 ? 1.285 -2.412 -4.246 1 96.88 140 ARG B O 1
ATOM 2879 N N . ALA B 1 141 ? 2.393 -0.531 -3.945 1 97 141 ALA B N 1
ATOM 2880 C CA . ALA B 1 141 ? 1.196 0.197 -3.527 1 97 141 ALA B CA 1
ATOM 2881 C C . ALA B 1 141 ? 0.146 0.206 -4.637 1 97 141 ALA B C 1
ATOM 2883 O O . ALA B 1 141 ? -1.046 0.028 -4.371 1 97 141 ALA B O 1
ATOM 2884 N N . ASP B 1 142 ? 0.584 0.415 -5.891 1 95.75 142 ASP B N 1
ATOM 2885 C CA . ASP B 1 142 ? -0.334 0.376 -7.023 1 95.75 142 ASP B CA 1
ATOM 2886 C C . ASP B 1 142 ? -1.124 -0.93 -7.047 1 95.75 142 ASP B C 1
ATOM 2888 O O . ASP B 1 142 ? -2.35 -0.918 -7.184 1 95.75 142 ASP B O 1
ATOM 2892 N N . LYS B 1 143 ? -0.416 -1.993 -6.883 1 91.94 143 LYS B N 1
ATOM 2893 C CA . LYS B 1 143 ? -1.036 -3.312 -6.941 1 91.94 143 LYS B CA 1
ATOM 2894 C C . LYS B 1 143 ? -1.954 -3.543 -5.742 1 91.94 143 LYS B C 1
ATOM 2896 O O . LYS B 1 143 ? -3.014 -4.156 -5.875 1 91.94 143 LYS B O 1
ATOM 2901 N N . THR B 1 144 ? -1.546 -3.088 -4.582 1 94.88 144 THR B N 1
ATOM 2902 C CA . THR B 1 144 ? -2.363 -3.256 -3.387 1 94.88 144 THR B CA 1
ATOM 2903 C C . THR B 1 144 ? -3.664 -2.465 -3.506 1 94.88 144 THR B C 1
ATOM 2905 O O . THR B 1 144 ? -4.727 -2.947 -3.111 1 94.88 144 THR B O 1
ATOM 2908 N N . LEU B 1 145 ? -3.607 -1.276 -4.02 1 92.94 145 LEU B N 1
ATOM 2909 C CA . LEU B 1 145 ? -4.805 -0.462 -4.184 1 92.94 145 LEU B CA 1
ATOM 2910 C C . LEU B 1 145 ? -5.742 -1.076 -5.219 1 92.94 145 LEU B C 1
ATOM 2912 O O . LEU B 1 145 ? -6.965 -0.972 -5.098 1 92.94 145 LEU B O 1
ATOM 2916 N N . ARG B 1 146 ? -5.18 -1.699 -6.211 1 86.06 146 ARG B N 1
ATOM 2917 C CA . ARG B 1 146 ? -6.016 -2.453 -7.141 1 86.06 146 ARG B CA 1
ATOM 2918 C C . ARG B 1 146 ? -6.742 -3.586 -6.426 1 86.06 146 ARG B C 1
ATOM 2920 O O . ARG B 1 146 ? -7.918 -3.848 -6.699 1 86.06 146 ARG B O 1
ATOM 2927 N N . LEU B 1 147 ? -6.055 -4.273 -5.562 1 83 147 LEU B N 1
ATOM 2928 C CA . LEU B 1 147 ? -6.676 -5.324 -4.77 1 83 147 LEU B CA 1
ATOM 2929 C C . LEU B 1 147 ? -7.812 -4.766 -3.92 1 83 147 LEU B C 1
ATOM 2931 O O . LEU B 1 147 ? -8.875 -5.387 -3.805 1 83 147 LEU B O 1
ATOM 2935 N N . VAL B 1 148 ? -7.578 -3.625 -3.295 1 86.06 148 VAL B N 1
ATOM 2936 C CA . VAL B 1 148 ? -8.617 -2.959 -2.512 1 86.06 148 VAL B CA 1
ATOM 2937 C C . VAL B 1 148 ? -9.859 -2.74 -3.375 1 86.06 148 VAL B C 1
ATOM 2939 O O . VAL B 1 148 ? -10.977 -3.018 -2.945 1 86.06 148 VAL B O 1
ATOM 2942 N N . SER B 1 149 ? -9.625 -2.225 -4.547 1 80.88 149 SER B N 1
ATOM 2943 C CA . SER B 1 149 ? -10.727 -2.014 -5.48 1 80.88 149 SER B CA 1
ATOM 2944 C C . SER B 1 149 ? -11.445 -3.322 -5.797 1 80.88 149 SER B C 1
ATOM 2946 O O . SER B 1 149 ? -12.672 -3.373 -5.812 1 80.88 149 SER B O 1
ATOM 2948 N N . ASP B 1 150 ? -10.742 -4.34 -6.043 1 73.12 150 ASP B N 1
ATOM 2949 C CA . ASP B 1 150 ? -11.305 -5.645 -6.387 1 73.12 150 ASP B CA 1
ATOM 2950 C C . ASP B 1 150 ? -12.156 -6.188 -5.242 1 73.12 150 ASP B C 1
ATOM 2952 O O . ASP B 1 150 ? -13.234 -6.742 -5.477 1 73.12 150 ASP B O 1
ATOM 2956 N N . LEU B 1 151 ? -11.68 -6.074 -4.047 1 72.75 151 LEU B N 1
ATOM 2957 C CA . LEU B 1 151 ? -12.352 -6.609 -2.867 1 72.75 151 LEU B CA 1
ATOM 2958 C C . LEU B 1 151 ? -13.625 -5.82 -2.562 1 72.75 151 LEU B C 1
ATOM 2960 O O . LEU B 1 151 ? -14.594 -6.379 -2.043 1 72.75 151 LEU B O 1
ATOM 2964 N N . SER B 1 152 ? -13.68 -4.586 -2.838 1 69.5 152 SER B N 1
ATOM 2965 C CA . SER B 1 152 ? -14.758 -3.717 -2.381 1 69.5 152 SER B CA 1
ATOM 2966 C C . SER B 1 152 ? -15.789 -3.49 -3.482 1 69.5 152 SER B C 1
ATOM 2968 O O . SER B 1 152 ? -16.969 -3.281 -3.201 1 69.5 152 SER B O 1
ATOM 2970 N N . LEU B 1 153 ? -15.469 -3.445 -4.68 1 57.34 153 LEU B N 1
ATOM 2971 C CA . LEU B 1 153 ? -16.344 -2.912 -5.719 1 57.34 153 LEU B CA 1
ATOM 2972 C C . LEU B 1 153 ? -16.781 -4.012 -6.684 1 57.34 153 LEU B C 1
ATOM 2974 O O . LEU B 1 153 ? -17.594 -3.773 -7.582 1 57.34 153 LEU B O 1
ATOM 2978 N N . ARG B 1 154 ? -16.328 -5.109 -6.461 1 59 154 ARG B N 1
ATOM 2979 C CA . ARG B 1 154 ? -16.656 -6.125 -7.457 1 59 154 ARG B CA 1
ATOM 2980 C C . ARG B 1 154 ? -17.25 -7.363 -6.801 1 59 154 ARG B C 1
ATOM 2982 O O . ARG B 1 154 ? -16.953 -7.672 -5.645 1 59 154 ARG B O 1
ATOM 2989 N N . THR B 1 155 ? -18.266 -7.793 -7.473 1 61.19 155 THR B N 1
ATOM 2990 C CA . THR B 1 155 ? -18.812 -9.086 -7.051 1 61.19 155 THR B CA 1
ATOM 2991 C C . THR B 1 155 ? -17.734 -10.164 -7.121 1 61.19 155 THR B C 1
ATOM 2993 O O . THR B 1 155 ? -16.688 -9.969 -7.762 1 61.19 155 THR B O 1
ATOM 2996 N N . VAL B 1 156 ? -18.031 -11.18 -6.395 1 60.47 156 VAL B N 1
ATOM 2997 C CA . VAL B 1 156 ? -17.062 -12.266 -6.367 1 60.47 156 VAL B CA 1
ATOM 2998 C C . VAL B 1 156 ? -16.781 -12.742 -7.793 1 60.47 156 VAL B C 1
ATOM 3000 O O . VAL B 1 156 ? -15.617 -12.883 -8.188 1 60.47 156 VAL B O 1
ATOM 3003 N N . PRO B 1 157 ? -17.812 -12.812 -8.672 1 62.22 157 PRO B N 1
ATOM 3004 C CA . PRO B 1 157 ? -17.5 -13.219 -10.039 1 62.22 157 PRO B CA 1
ATOM 3005 C C . PRO B 1 157 ? -16.656 -12.18 -10.789 1 62.22 157 PRO B C 1
ATOM 3007 O O . PRO B 1 157 ? -15.75 -12.547 -11.539 1 62.22 157 PRO B O 1
ATOM 3010 N N . ALA B 1 158 ? -16.969 -10.977 -10.555 1 66.88 158 ALA B N 1
ATOM 3011 C CA . ALA B 1 158 ? -16.219 -9.914 -11.219 1 66.88 158 ALA B CA 1
ATOM 3012 C C . ALA B 1 158 ? -14.773 -9.883 -10.727 1 66.88 158 ALA B C 1
ATOM 3014 O O . ALA B 1 158 ? -13.844 -9.695 -11.508 1 66.88 158 ALA B O 1
ATOM 3015 N N . ARG B 1 159 ? -14.664 -10.109 -9.508 1 68.69 159 ARG B N 1
ATOM 3016 C CA . ARG B 1 159 ? -13.32 -10.172 -8.945 1 68.69 159 ARG B CA 1
ATOM 3017 C C . ARG B 1 159 ? -12.555 -11.375 -9.484 1 68.69 159 ARG B C 1
ATOM 3019 O O . ARG B 1 159 ? -11.359 -11.273 -9.781 1 68.69 159 ARG B O 1
ATOM 3026 N N . LEU B 1 160 ? -13.195 -12.461 -9.555 1 72.19 160 LEU B N 1
ATOM 3027 C CA . LEU B 1 160 ? -12.602 -13.68 -10.102 1 72.19 160 LEU B CA 1
ATOM 3028 C C . LEU B 1 160 ? -12.18 -13.469 -11.555 1 72.19 160 LEU B C 1
ATOM 3030 O O . LEU B 1 160 ? -11.062 -13.82 -11.938 1 72.19 160 LEU B O 1
ATOM 3034 N N . ALA B 1 161 ? -13.07 -12.836 -12.258 1 73.69 161 ALA B N 1
ATOM 3035 C CA . ALA B 1 161 ? -12.773 -12.562 -13.664 1 73.69 161 ALA B CA 1
ATOM 3036 C C . ALA B 1 161 ? -11.57 -11.641 -13.805 1 73.69 161 ALA B C 1
ATOM 3038 O O . ALA B 1 161 ? -10.688 -11.883 -14.633 1 73.69 161 ALA B O 1
ATOM 3039 N N . SER B 1 162 ? -11.562 -10.648 -13.047 1 70.25 162 SER B N 1
ATOM 3040 C CA . SER B 1 162 ? -10.445 -9.703 -13.086 1 70.25 162 SER B CA 1
ATOM 3041 C C . SER B 1 162 ? -9.133 -10.391 -12.734 1 70.25 162 SER B C 1
ATOM 3043 O O . SER B 1 162 ? -8.117 -10.164 -13.391 1 70.25 162 SER B O 1
ATOM 3045 N N . PHE B 1 163 ? -9.125 -11.18 -11.719 1 70.88 163 PHE B N 1
ATOM 3046 C CA . PHE B 1 163 ? -7.945 -11.93 -11.297 1 70.88 163 PHE B CA 1
ATOM 3047 C C . PHE B 1 163 ? -7.457 -12.844 -12.422 1 70.88 163 PHE B C 1
ATOM 3049 O O . PHE B 1 163 ? -6.258 -12.891 -12.711 1 70.88 163 PHE B O 1
ATOM 3056 N N . LEU B 1 164 ? -8.312 -13.5 -13.039 1 74.94 164 LEU B N 1
ATOM 3057 C CA . LEU B 1 164 ? -7.969 -14.422 -14.117 1 74.94 164 LEU B CA 1
ATOM 3058 C C . LEU B 1 164 ? -7.422 -13.664 -15.32 1 74.94 164 LEU B C 1
ATOM 3060 O O . LEU B 1 164 ? -6.496 -14.141 -15.992 1 74.94 164 LEU B O 1
ATOM 3064 N N . CYS B 1 165 ? -7.969 -12.469 -15.539 1 72.38 165 CYS B N 1
ATOM 3065 C CA . CYS B 1 165 ? -7.445 -11.633 -16.609 1 72.38 165 CYS B CA 1
ATOM 3066 C C . CYS B 1 165 ? -5.996 -11.234 -16.344 1 72.38 165 CYS B C 1
ATOM 3068 O O . CYS B 1 165 ? -5.16 -11.281 -17.234 1 72.38 165 CYS B O 1
ATOM 3070 N N . THR B 1 166 ? -5.801 -10.859 -15.133 1 66.38 166 THR B N 1
ATOM 3071 C CA . THR B 1 166 ? -4.453 -10.477 -14.742 1 66.38 166 THR B CA 1
ATOM 3072 C C . THR B 1 166 ? -3.486 -11.648 -14.891 1 66.38 166 THR B C 1
ATOM 3074 O O . THR B 1 166 ? -2.367 -11.477 -15.375 1 66.38 166 THR B O 1
ATOM 3077 N N . LEU B 1 167 ? -3.846 -12.789 -14.453 1 70.5 167 LEU B N 1
ATOM 3078 C CA . LEU B 1 167 ? -3.025 -13.984 -14.578 1 70.5 167 LEU B CA 1
ATOM 3079 C C . LEU B 1 167 ? -2.754 -14.305 -16.047 1 70.5 167 LEU B C 1
ATOM 3081 O O . LEU B 1 167 ? -1.626 -14.633 -16.422 1 70.5 167 LEU B O 1
ATOM 3085 N N . ALA B 1 168 ? -3.768 -14.18 -16.781 1 73.38 168 ALA B N 1
ATOM 3086 C CA . ALA B 1 168 ? -3.635 -14.445 -18.203 1 73.38 168 ALA B CA 1
ATOM 3087 C C . ALA B 1 168 ? -2.658 -13.469 -18.859 1 73.38 168 ALA B C 1
ATOM 3089 O O . ALA B 1 168 ? -1.801 -13.875 -19.656 1 73.38 168 ALA B O 1
ATOM 3090 N N . ALA B 1 169 ? -2.85 -12.234 -18.469 1 67.88 169 ALA B N 1
ATOM 3091 C CA . ALA B 1 169 ? -1.979 -11.203 -19.016 1 67.88 169 ALA B CA 1
ATOM 3092 C C . ALA B 1 169 ? -0.525 -11.438 -18.625 1 67.88 169 ALA B C 1
ATOM 3094 O O . ALA B 1 169 ? 0.385 -11.281 -19.438 1 67.88 169 ALA B O 1
ATOM 3095 N N . ALA B 1 170 ? -0.339 -11.773 -17.391 1 64.38 170 ALA B N 1
ATOM 3096 C CA . ALA B 1 170 ? 1.006 -12.047 -16.891 1 64.38 170 ALA B CA 1
ATOM 3097 C C . ALA B 1 170 ? 1.639 -13.219 -17.641 1 64.38 170 ALA B C 1
ATOM 3099 O O . ALA B 1 170 ? 2.826 -13.188 -17.969 1 64.38 170 ALA B O 1
ATOM 3100 N N . ARG B 1 171 ? 0.877 -14.156 -17.828 1 67.19 171 ARG B N 1
ATOM 3101 C CA . ARG B 1 171 ? 1.362 -15.32 -18.562 1 67.19 171 ARG B CA 1
ATOM 3102 C C . ARG B 1 171 ? 1.706 -14.961 -20.016 1 67.19 171 ARG B C 1
ATOM 3104 O O . ARG B 1 171 ? 2.713 -15.422 -20.547 1 67.19 171 ARG B O 1
ATOM 3111 N N . GLU B 1 172 ? 0.866 -14.141 -20.531 1 71.94 172 GLU B N 1
ATOM 3112 C CA . GLU B 1 172 ? 1.122 -13.68 -21.891 1 71.94 172 GLU B CA 1
ATOM 3113 C C . GLU B 1 172 ? 2.441 -12.914 -21.969 1 71.94 172 GLU B C 1
ATOM 3115 O O . GLU B 1 172 ? 3.209 -13.102 -22.922 1 71.94 172 GLU B O 1
ATOM 3120 N N . LEU B 1 173 ? 2.611 -12.125 -21.031 1 62.47 173 LEU B N 1
ATOM 3121 C CA . LEU B 1 173 ? 3.828 -11.32 -20.984 1 62.47 173 LEU B CA 1
ATOM 3122 C C . LEU B 1 173 ? 5.062 -12.211 -20.844 1 62.47 173 LEU B C 1
ATOM 3124 O O . LEU B 1 173 ? 6.141 -11.859 -21.328 1 62.47 173 LEU B O 1
ATOM 3128 N N . ARG B 1 174 ? 4.848 -13.359 -20.219 1 62.28 174 ARG B N 1
ATOM 3129 C CA . ARG B 1 174 ? 5.945 -14.297 -20.016 1 62.28 174 ARG B CA 1
ATOM 3130 C C . ARG B 1 174 ? 6.047 -15.281 -21.188 1 62.28 174 ARG B C 1
ATOM 3132 O O . ARG B 1 174 ? 6.832 -16.219 -21.141 1 62.28 174 ARG B O 1
ATOM 3139 N N . GLY B 1 175 ? 5.184 -15.117 -22.141 1 71.88 175 GLY B N 1
ATOM 3140 C CA . GLY B 1 175 ? 5.191 -16.016 -23.281 1 71.88 175 GLY B CA 1
ATOM 3141 C C . GLY B 1 175 ? 4.582 -17.359 -22.984 1 71.88 175 GLY B C 1
ATOM 3142 O O . GLY B 1 175 ? 4.883 -18.344 -23.672 1 71.88 175 GLY B O 1
ATOM 3143 N N . GLU B 1 176 ? 3.961 -17.406 -21.906 1 68.75 176 GLU B N 1
ATOM 3144 C CA . GLU B 1 176 ? 3.283 -18.641 -21.531 1 68.75 176 GLU B CA 1
ATOM 3145 C C . GLU B 1 176 ? 1.875 -18.688 -22.109 1 68.75 176 GLU B C 1
ATOM 3147 O O . GLU B 1 176 ? 1.357 -17.688 -22.594 1 68.75 176 GLU B O 1
ATOM 3152 N N . ASP B 1 177 ? 1.413 -19.922 -22.25 1 75.62 177 ASP B N 1
ATOM 3153 C CA . ASP B 1 177 ? 0.025 -20.062 -22.672 1 75.62 177 ASP B CA 1
ATOM 3154 C C . ASP B 1 177 ? -0.918 -19.328 -21.734 1 75.62 177 ASP B C 1
ATOM 3156 O O . ASP B 1 177 ? -1.044 -19.703 -20.562 1 75.62 177 ASP B O 1
ATOM 3160 N N . SER B 1 178 ? -1.542 -18.219 -22.203 1 72 178 SER B N 1
ATOM 3161 C CA . SER B 1 178 ? -2.391 -17.359 -21.391 1 72 178 SER B CA 1
ATOM 3162 C C . SER B 1 178 ? -3.803 -17.922 -21.281 1 72 178 SER B C 1
ATOM 3164 O O . SER B 1 178 ? -4.602 -17.453 -20.469 1 72 178 SER B O 1
ATOM 3166 N N . ARG B 1 179 ? -4.059 -18.969 -22.047 1 75.88 179 ARG B N 1
ATOM 3167 C CA . ARG B 1 179 ? -5.414 -19.516 -22.031 1 75.88 179 ARG B CA 1
ATOM 3168 C C . ARG B 1 179 ? -5.566 -20.594 -20.969 1 75.88 179 ARG B C 1
ATOM 3170 O O . ARG B 1 179 ? -6.68 -20.891 -20.531 1 75.88 179 ARG B O 1
ATOM 3177 N N . HIS B 1 180 ? -4.473 -21.234 -20.703 1 72.06 180 HIS B N 1
ATOM 3178 C CA . HIS B 1 180 ? -4.516 -22.281 -19.703 1 72.06 180 HIS B CA 1
ATOM 3179 C C . HIS B 1 180 ? -3.887 -21.812 -18.391 1 72.06 180 HIS B C 1
ATOM 3181 O O . HIS B 1 180 ? -2.674 -21.609 -18.312 1 72.06 180 HIS B O 1
ATOM 3187 N N . LEU B 1 181 ? -4.758 -21.5 -17.578 1 69 181 LEU B N 1
ATOM 3188 C CA . LEU B 1 181 ? -4.316 -21.078 -16.25 1 69 181 LEU B CA 1
ATOM 3189 C C . LEU B 1 181 ? -4.289 -22.266 -15.281 1 69 181 LEU B C 1
ATOM 3191 O O . LEU B 1 181 ? -5.121 -23.156 -15.383 1 69 181 LEU B O 1
ATOM 3195 N N . VAL B 1 182 ? -3.076 -22.641 -14.766 1 52.34 182 VAL B N 1
ATOM 3196 C CA . VAL B 1 182 ? -2.979 -23.75 -13.828 1 52.34 182 VAL B CA 1
ATOM 3197 C C . VAL B 1 182 ? -3.975 -23.562 -12.688 1 52.34 182 VAL B C 1
ATOM 3199 O O . VAL B 1 182 ? -4.094 -22.469 -12.141 1 52.34 182 VAL B O 1
ATOM 3202 N N . ARG B 1 183 ? -4.797 -24.609 -12.547 1 52.06 183 ARG B N 1
ATOM 3203 C CA . ARG B 1 183 ? -5.719 -24.641 -11.414 1 52.06 183 ARG B CA 1
ATOM 3204 C C . ARG B 1 183 ? -4.965 -24.594 -10.086 1 52.06 183 ARG B C 1
ATOM 3206 O O . ARG B 1 183 ? -5.574 -24.469 -9.023 1 52.06 183 ARG B O 1
ATOM 3213 N N . ASP B 1 184 ? -3.793 -25 -10.133 1 46.91 184 ASP B N 1
ATOM 3214 C CA . ASP B 1 184 ? -3.213 -25.078 -8.797 1 46.91 184 ASP B CA 1
ATOM 3215 C C . ASP B 1 184 ? -3.451 -23.781 -8.023 1 46.91 184 ASP B C 1
ATOM 3217 O O . ASP B 1 184 ? -2.859 -23.562 -6.965 1 46.91 184 ASP B O 1
ATOM 3221 N N . LEU B 1 185 ? -4.051 -23 -8.656 1 46.97 185 LEU B N 1
ATOM 3222 C CA . LEU B 1 185 ? -4.605 -21.922 -7.836 1 46.97 185 LEU B CA 1
ATOM 3223 C C . LEU B 1 185 ? -5.637 -22.469 -6.852 1 46.97 185 LEU B C 1
ATOM 3225 O O . LEU B 1 185 ? -6.766 -22.766 -7.234 1 46.97 185 LEU B O 1
ATOM 3229 N N . THR B 1 186 ? -5.117 -23.281 -5.879 1 45.53 186 THR B N 1
ATOM 3230 C CA . THR B 1 186 ? -6.004 -23.828 -4.855 1 45.53 186 THR B CA 1
ATOM 3231 C C . TH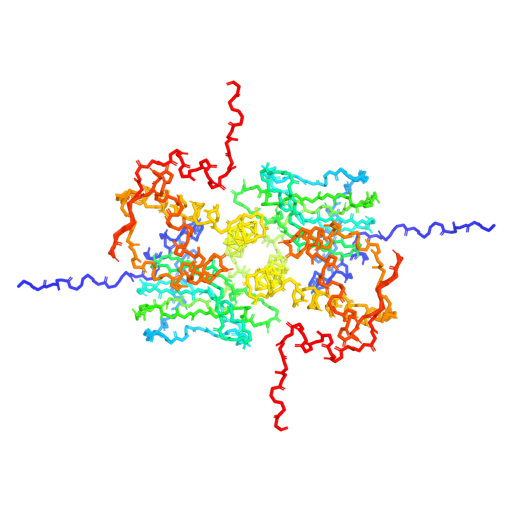R B 1 186 ? -7.141 -22.844 -4.562 1 45.53 186 THR B C 1
ATOM 3233 O O . THR B 1 186 ? -6.945 -21.641 -4.582 1 45.53 186 THR B O 1
ATOM 3236 N N . THR B 1 187 ? -8.359 -23.297 -4.844 1 52.22 187 THR B N 1
ATOM 3237 C CA . THR B 1 187 ? -9.57 -22.547 -4.504 1 52.22 187 THR B CA 1
ATOM 3238 C C . THR B 1 187 ? -9.359 -21.734 -3.229 1 52.22 187 THR B C 1
ATOM 3240 O O . THR B 1 187 ? -9.852 -20.609 -3.117 1 52.22 187 THR B O 1
ATOM 3243 N N . GLU B 1 188 ? -8.531 -22.328 -2.424 1 51.06 188 GLU B N 1
ATOM 3244 C CA . GLU B 1 188 ? -8.281 -21.609 -1.178 1 51.06 188 GLU B CA 1
ATOM 3245 C C . GLU B 1 188 ? -7.395 -20.391 -1.412 1 51.06 188 GLU B C 1
ATOM 3247 O O . GLU B 1 188 ? -7.629 -19.328 -0.835 1 51.06 188 GLU B O 1
ATOM 3252 N N . THR B 1 189 ? -6.426 -20.672 -2.266 1 50 189 THR B N 1
ATOM 3253 C CA . THR B 1 189 ? -5.52 -19.578 -2.562 1 50 189 THR B CA 1
ATOM 3254 C C . THR B 1 189 ? -6.25 -18.453 -3.299 1 50 189 THR B C 1
ATOM 3256 O O . THR B 1 189 ? -6.062 -17.281 -2.99 1 50 189 THR B O 1
ATOM 3259 N N . VAL B 1 190 ? -7.066 -18.875 -4.207 1 58.56 190 VAL B N 1
ATOM 3260 C CA . VAL B 1 190 ? -7.844 -17.906 -4.969 1 58.56 190 VAL B CA 1
ATOM 3261 C C . VAL B 1 190 ? -8.828 -17.188 -4.047 1 58.56 190 VAL B C 1
ATOM 3263 O O . VAL B 1 190 ? -8.992 -15.961 -4.129 1 58.56 190 VAL B O 1
ATOM 3266 N N . ALA B 1 191 ? -9.406 -18 -3.213 1 55.53 191 ALA B N 1
ATOM 3267 C CA . ALA B 1 191 ? -10.336 -17.438 -2.244 1 55.53 191 ALA B CA 1
ATOM 3268 C C . ALA B 1 191 ? -9.648 -16.391 -1.37 1 55.53 191 ALA B C 1
ATOM 3270 O O . ALA B 1 191 ? -10.195 -15.312 -1.123 1 55.53 191 ALA B O 1
ATOM 3271 N N . GLY B 1 192 ? -8.547 -16.688 -0.912 1 52.97 192 GLY B N 1
ATOM 3272 C CA . GLY B 1 192 ? -7.773 -15.758 -0.111 1 52.97 192 GLY B CA 1
ATOM 3273 C C . GLY B 1 192 ? -7.418 -14.484 -0.855 1 52.97 192 GLY B C 1
ATOM 3274 O O . GLY B 1 192 ? -7.523 -13.383 -0.302 1 52.97 192 GLY B O 1
ATOM 3275 N N . ARG B 1 193 ? -7.098 -14.656 -2.139 1 52.22 193 ARG B N 1
ATOM 3276 C CA . ARG B 1 193 ? -6.734 -13.5 -2.951 1 52.22 193 ARG B CA 1
ATOM 3277 C C . ARG B 1 193 ? -7.945 -12.609 -3.199 1 52.22 193 ARG B C 1
ATOM 3279 O O . ARG B 1 193 ? -7.816 -11.383 -3.26 1 52.22 193 ARG B O 1
ATOM 3286 N N . LEU B 1 194 ? -9.086 -13.25 -3.34 1 58.34 194 LEU B N 1
ATOM 3287 C CA . LEU B 1 194 ? -10.289 -12.523 -3.734 1 58.34 194 LEU B CA 1
ATOM 3288 C C . LEU B 1 194 ? -11.109 -12.117 -2.512 1 58.34 194 LEU B C 1
ATOM 3290 O O . LEU B 1 194 ? -12.125 -11.438 -2.637 1 58.34 194 LEU B O 1
ATOM 3294 N N . GLY B 1 195 ? -10.516 -12.531 -1.271 1 55.84 195 GLY B N 1
ATOM 3295 C CA . GLY B 1 195 ? -11.219 -12.172 -0.046 1 55.84 195 GLY B CA 1
ATOM 3296 C C . GLY B 1 195 ? -12.594 -12.789 0.057 1 55.84 195 GLY B C 1
ATOM 3297 O O . GLY B 1 195 ? -13.57 -12.102 0.367 1 55.84 195 GLY B O 1
ATOM 3298 N N . THR B 1 196 ? -12.711 -13.922 -0.396 1 57.66 196 THR B N 1
ATOM 3299 C CA . THR B 1 196 ? -13.984 -14.633 -0.371 1 57.66 196 THR B CA 1
ATOM 3300 C C . THR B 1 196 ? -13.789 -16.094 0.039 1 57.66 196 THR B C 1
ATOM 3302 O O . THR B 1 196 ? -12.711 -16.469 0.482 1 57.66 196 THR B O 1
ATOM 3305 N N . VAL B 1 197 ? -14.883 -16.781 0.218 1 57.91 197 VAL B N 1
ATOM 3306 C CA . VAL B 1 197 ? -14.82 -18.188 0.623 1 57.91 197 VAL B CA 1
ATOM 3307 C C . VAL B 1 197 ? -14.852 -19.078 -0.612 1 57.91 197 VAL B C 1
ATOM 3309 O O . VAL B 1 197 ? -15.273 -18.641 -1.69 1 57.91 197 VAL B O 1
ATOM 3312 N N . ARG B 1 198 ? -14.242 -20.312 -0.32 1 60.06 198 ARG B N 1
ATOM 3313 C CA . ARG B 1 198 ? -14.141 -21.312 -1.372 1 60.06 198 ARG B CA 1
ATOM 3314 C C . ARG B 1 198 ? -15.477 -21.484 -2.1 1 60.06 198 ARG B C 1
ATOM 3316 O O . ARG B 1 198 ? -15.5 -21.641 -3.32 1 60.06 198 ARG B O 1
ATOM 3323 N N . GLU B 1 199 ? -16.547 -21.438 -1.33 1 62.12 199 GLU B N 1
ATOM 3324 C CA . GLU B 1 199 ? -17.859 -21.625 -1.911 1 62.12 199 GLU B CA 1
ATOM 3325 C C . GLU B 1 199 ? -18.203 -20.516 -2.902 1 62.12 199 GLU B C 1
ATOM 3327 O O . GLU B 1 199 ? -18.766 -20.766 -3.969 1 62.12 199 GLU B O 1
ATOM 3332 N N . GLU B 1 200 ? -17.828 -19.359 -2.592 1 65 200 GLU B N 1
ATOM 3333 C CA . GLU B 1 200 ? -18.094 -18.219 -3.463 1 65 200 GLU B CA 1
ATOM 3334 C C . GLU B 1 200 ? -17.25 -18.266 -4.727 1 65 200 GLU B C 1
ATOM 3336 O O . GLU B 1 200 ? -17.703 -17.891 -5.805 1 65 200 GLU B O 1
ATOM 3341 N N . ILE B 1 201 ? -16.047 -18.766 -4.562 1 67.56 201 ILE B N 1
ATOM 3342 C CA . ILE B 1 201 ? -15.18 -18.938 -5.727 1 67.56 201 ILE B CA 1
ATOM 3343 C C . ILE B 1 201 ? -15.789 -19.969 -6.664 1 67.56 201 ILE B C 1
ATOM 3345 O O . ILE B 1 201 ? -15.836 -19.766 -7.879 1 67.56 201 ILE B O 1
ATOM 3349 N N . SER B 1 202 ? -16.141 -21.016 -6.039 1 69.81 202 SER B N 1
ATOM 3350 C CA . SER B 1 202 ? -16.75 -22.078 -6.84 1 69.81 202 SER B CA 1
ATOM 3351 C C . SER B 1 202 ? -17.953 -21.562 -7.605 1 69.81 202 SER B C 1
ATOM 3353 O O . SER B 1 202 ? -18.125 -21.859 -8.789 1 69.81 202 SER B O 1
ATOM 3355 N N . ARG B 1 203 ? -18.734 -20.766 -6.906 1 69.75 203 ARG B N 1
ATOM 3356 C CA . ARG B 1 203 ? -19.922 -20.188 -7.547 1 69.75 203 ARG B CA 1
ATOM 3357 C C . ARG B 1 203 ? -19.516 -19.219 -8.648 1 69.75 203 ARG B C 1
ATOM 3359 O O . ARG B 1 203 ? -20.156 -19.172 -9.711 1 69.75 203 ARG B O 1
ATOM 3366 N N . GLY B 1 204 ? -18.531 -18.422 -8.391 1 75.75 204 GLY B N 1
ATOM 3367 C CA . GLY B 1 204 ? -18.031 -17.484 -9.391 1 75.75 204 GLY B CA 1
ATOM 3368 C C . GLY B 1 204 ? -17.5 -18.188 -10.633 1 75.75 204 GLY B C 1
ATOM 3369 O O . GLY B 1 204 ? -17.781 -17.766 -11.758 1 75.75 204 GLY B O 1
ATOM 3370 N N . LEU B 1 205 ? -16.766 -19.234 -10.391 1 79.25 205 LEU B N 1
ATOM 3371 C CA . LEU B 1 205 ? -16.234 -20.016 -11.508 1 79.25 205 LEU B CA 1
ATOM 3372 C C . LEU B 1 205 ? -17.359 -20.625 -12.328 1 79.25 205 LEU B C 1
ATOM 3374 O O . LEU B 1 205 ? -17.312 -20.625 -13.555 1 79.25 205 LEU B O 1
ATOM 3378 N N . ALA B 1 206 ? -18.266 -21.125 -11.57 1 78.5 206 ALA B N 1
ATOM 3379 C CA . ALA B 1 206 ? -19.422 -21.719 -12.242 1 78.5 206 ALA B CA 1
ATOM 3380 C C . ALA B 1 206 ? -20.156 -20.688 -13.086 1 78.5 206 ALA B C 1
ATOM 3382 O O . ALA B 1 206 ? -20.562 -20.969 -14.211 1 78.5 206 ALA B O 1
ATOM 3383 N N . LEU B 1 207 ? -20.312 -19.562 -12.516 1 78.69 207 LEU B N 1
ATOM 3384 C CA . LEU B 1 207 ? -20.969 -18.5 -13.25 1 78.69 207 LEU B CA 1
ATOM 3385 C C . LEU B 1 207 ? -20.172 -18.125 -14.492 1 78.69 207 LEU B C 1
ATOM 3387 O O . LEU B 1 207 ? -20.734 -17.953 -15.578 1 78.69 207 LEU B O 1
ATOM 3391 N N . LEU B 1 208 ? -18.938 -17.953 -14.367 1 81.62 208 LEU B N 1
ATOM 3392 C CA . LEU B 1 208 ? -18.078 -17.578 -15.492 1 81.62 208 LEU B CA 1
ATOM 3393 C C . LEU B 1 208 ? -18.094 -18.672 -16.562 1 81.62 208 LEU B C 1
ATOM 3395 O O . LEU B 1 208 ? -18.016 -18.375 -17.766 1 81.62 208 LEU B O 1
ATOM 3399 N N . GLU B 1 209 ? -18.141 -19.875 -16.094 1 84.38 209 GLU B N 1
ATOM 3400 C CA . GLU B 1 209 ? -18.25 -20.984 -17.031 1 84.38 209 GLU B CA 1
ATOM 3401 C C . GLU B 1 209 ? -19.594 -20.969 -17.75 1 84.38 209 GLU B C 1
ATOM 3403 O O . GLU B 1 209 ? -19.656 -21.156 -18.969 1 84.38 209 GLU B O 1
ATOM 3408 N N . ARG B 1 210 ? -20.609 -20.766 -17.031 1 83 210 ARG B N 1
ATOM 3409 C CA . ARG B 1 210 ? -21.953 -20.703 -17.609 1 83 210 ARG B CA 1
ATOM 3410 C C . ARG B 1 210 ? -22.047 -19.578 -18.641 1 83 210 ARG B C 1
ATOM 3412 O O . ARG B 1 210 ? -22.703 -19.734 -19.672 1 83 210 ARG B O 1
ATOM 3419 N N . GLU B 1 211 ? -21.344 -18.531 -18.391 1 80.5 211 GLU B N 1
ATOM 3420 C CA . GLU B 1 211 ? -21.344 -17.391 -19.297 1 80.5 211 GLU B CA 1
ATOM 3421 C C . GLU B 1 211 ? -20.469 -17.641 -20.516 1 80.5 211 GLU B C 1
ATOM 3423 O O . GLU B 1 211 ? -20.406 -16.812 -21.438 1 80.5 211 GLU B O 1
ATOM 3428 N N . GLY B 1 212 ? -19.766 -18.766 -20.469 1 85.81 212 GLY B N 1
ATOM 3429 C CA . GLY B 1 212 ? -18.953 -19.156 -21.609 1 85.81 212 GLY B CA 1
ATOM 3430 C C . GLY B 1 212 ? -17.562 -18.547 -21.609 1 85.81 212 GLY B C 1
ATOM 3431 O O . GLY B 1 212 ? -16.844 -18.594 -22.609 1 85.81 212 GLY B O 1
ATOM 3432 N N . ALA B 1 213 ? -17.203 -17.891 -20.531 1 86.19 213 ALA B N 1
ATOM 3433 C CA . ALA B 1 213 ? -15.906 -17.234 -20.453 1 86.19 213 ALA B CA 1
ATOM 3434 C C . ALA B 1 213 ? -14.805 -18.234 -20.094 1 86.19 213 ALA B C 1
ATOM 3436 O O . ALA B 1 213 ? -13.648 -18.062 -20.484 1 86.19 213 ALA B O 1
ATOM 3437 N N . LEU B 1 214 ? -15.164 -19.234 -19.328 1 86.75 214 LEU B N 1
ATOM 3438 C CA . LEU B 1 214 ? -14.172 -20.188 -18.828 1 86.75 214 LEU B CA 1
ATOM 3439 C C . LEU B 1 214 ? -14.641 -21.625 -19.031 1 86.75 214 LEU B C 1
ATOM 3441 O O . LEU B 1 214 ? -15.836 -21.875 -19.219 1 86.75 214 LEU B O 1
ATOM 3445 N N . LYS B 1 215 ? -13.758 -22.531 -19.141 1 85.5 215 LYS B N 1
ATOM 3446 C CA . LYS B 1 215 ? -13.953 -23.953 -18.906 1 85.5 215 LYS B CA 1
ATOM 3447 C C . LYS B 1 215 ? -13.141 -24.438 -17.719 1 85.5 215 LYS B C 1
ATOM 3449 O O . LYS B 1 215 ? -11.922 -24.266 -17.672 1 85.5 215 LYS B O 1
ATOM 3454 N N . VAL B 1 216 ? -13.844 -24.906 -16.719 1 81 216 VAL B N 1
ATOM 3455 C CA . VAL B 1 216 ? -13.172 -25.312 -15.477 1 81 216 VAL B CA 1
ATOM 3456 C C . VAL B 1 216 ? -13.117 -26.828 -15.391 1 81 216 VAL B C 1
ATOM 3458 O O . VAL B 1 216 ? -14.133 -27.5 -15.539 1 81 216 VAL B O 1
ATOM 3461 N N . THR B 1 217 ? -11.922 -27.391 -15.328 1 75.44 217 THR B N 1
ATOM 3462 C CA . THR B 1 217 ? -11.68 -28.797 -15.062 1 75.44 217 THR B CA 1
ATOM 3463 C C . THR B 1 217 ? -10.938 -28.984 -13.734 1 75.44 217 THR B C 1
ATOM 3465 O O . THR B 1 217 ? -10.508 -28 -13.125 1 75.44 217 THR B O 1
ATOM 3468 N N . PRO B 1 218 ? -10.914 -30.156 -13.125 1 67.25 218 PRO B N 1
ATOM 3469 C CA . PRO B 1 218 ? -10.242 -30.375 -11.836 1 67.25 218 PRO B CA 1
ATOM 3470 C C . PRO B 1 218 ? -8.812 -29.844 -11.828 1 67.25 218 PRO B C 1
ATOM 3472 O O . PRO B 1 218 ? -8.352 -29.328 -10.805 1 67.25 218 PRO B O 1
ATOM 3475 N N . ASP B 1 219 ? -8.156 -29.766 -12.914 1 64.81 219 ASP B N 1
ATOM 3476 C CA . ASP B 1 219 ? -6.734 -29.453 -12.914 1 64.81 219 ASP B CA 1
ATOM 3477 C C . ASP B 1 219 ? -6.473 -28.109 -13.617 1 64.81 219 ASP B C 1
ATOM 3479 O O . ASP B 1 219 ? -5.387 -27.547 -13.484 1 64.81 219 ASP B O 1
ATOM 3483 N N . LEU B 1 220 ? -7.5 -27.609 -14.375 1 72.75 220 LEU B N 1
ATOM 3484 C CA . LEU B 1 220 ? -7.172 -26.484 -15.234 1 72.75 220 LEU B CA 1
ATOM 3485 C C . LEU B 1 220 ? -8.352 -25.516 -15.352 1 72.75 220 LEU B C 1
ATOM 3487 O O . LEU B 1 220 ? -9.508 -25.953 -15.32 1 72.75 220 LEU B O 1
ATOM 3491 N N . ILE B 1 221 ? -8.023 -24.25 -15.359 1 81.94 221 ILE B N 1
ATOM 3492 C CA . ILE B 1 221 ? -8.961 -23.219 -15.789 1 81.94 221 ILE B CA 1
ATOM 3493 C C . ILE B 1 221 ? -8.578 -22.719 -17.172 1 81.94 221 ILE B C 1
ATOM 3495 O O . ILE B 1 221 ? -7.473 -22.203 -17.359 1 81.94 221 ILE B O 1
ATOM 3499 N N . GLU B 1 222 ? -9.445 -23.031 -18.047 1 84.44 222 GLU B N 1
ATOM 3500 C CA . GLU B 1 222 ? -9.203 -22.578 -19.406 1 84.44 222 GLU B CA 1
ATOM 3501 C C . GLU B 1 222 ? -10.023 -21.328 -19.734 1 84.44 222 GLU B C 1
ATOM 3503 O O . GLU B 1 222 ? -11.242 -21.312 -19.547 1 84.44 222 GLU B O 1
ATOM 3508 N N . VAL B 1 223 ? -9.336 -20.281 -20.188 1 85.88 223 VAL B N 1
ATOM 3509 C CA . VAL B 1 223 ? -10.023 -19.078 -20.641 1 85.88 223 VAL B CA 1
ATOM 3510 C C . VAL B 1 223 ? -10.555 -19.266 -22.062 1 85.88 223 VAL B C 1
ATOM 3512 O O . VAL B 1 223 ? -9.773 -19.375 -23.016 1 85.88 223 VAL B O 1
ATOM 3515 N N . LEU B 1 224 ? -11.867 -19.344 -22.219 1 86.5 224 LEU B N 1
ATOM 3516 C CA . LEU B 1 224 ? -12.508 -19.594 -23.5 1 86.5 224 LEU B CA 1
ATOM 3517 C C . LEU B 1 224 ? -12.672 -18.297 -24.297 1 86.5 224 LEU B C 1
ATOM 3519 O O . LEU B 1 224 ? -12.523 -18.297 -25.516 1 86.5 224 LEU B O 1
ATOM 3523 N N . ASP B 1 225 ? -12.984 -17.25 -23.594 1 86.31 225 ASP B N 1
ATOM 3524 C CA . ASP B 1 225 ? -13.234 -15.945 -24.203 1 86.31 225 ASP B CA 1
ATOM 3525 C C . ASP B 1 225 ? -12.719 -14.82 -23.312 1 86.31 225 ASP B C 1
ATOM 3527 O O . ASP B 1 225 ? -13.406 -14.383 -22.391 1 86.31 225 ASP B O 1
ATOM 3531 N N . ILE B 1 226 ? -11.578 -14.312 -23.734 1 84.56 226 ILE B N 1
ATOM 3532 C CA . ILE B 1 226 ? -10.914 -13.312 -22.891 1 84.56 226 ILE B CA 1
ATOM 3533 C C . ILE B 1 226 ? -11.719 -12.016 -22.906 1 84.56 226 ILE B C 1
ATOM 3535 O O . ILE B 1 226 ? -11.773 -11.312 -21.891 1 84.56 226 ILE B O 1
ATOM 3539 N N . SER B 1 227 ? -12.367 -11.758 -24 1 80.31 227 SER B N 1
ATOM 3540 C CA . SER B 1 227 ? -13.18 -10.547 -24.094 1 80.31 227 SER B CA 1
ATOM 3541 C C . SER B 1 227 ? -14.375 -10.609 -23.156 1 80.31 227 SER B C 1
ATOM 3543 O O . SER B 1 227 ? -14.703 -9.617 -22.5 1 80.31 227 SER B O 1
ATOM 3545 N N . LYS B 1 228 ? -14.977 -11.703 -23.125 1 79.31 228 LYS B N 1
ATOM 3546 C CA . LYS B 1 228 ? -16.094 -11.898 -22.219 1 79.31 228 LY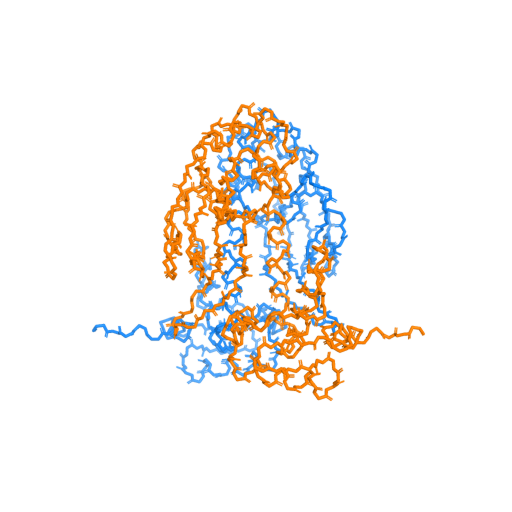S B CA 1
ATOM 3547 C C . LYS B 1 228 ? -15.641 -11.836 -20.766 1 79.31 228 LYS B C 1
ATOM 3549 O O . LYS B 1 228 ? -16.328 -11.25 -19.922 1 79.31 228 LYS B O 1
ATOM 3554 N N . LEU B 1 229 ? -14.516 -12.445 -20.469 1 81.94 229 LEU B N 1
ATOM 3555 C CA . LEU B 1 229 ? -13.953 -12.422 -19.125 1 81.94 229 LEU B CA 1
ATOM 3556 C C . LEU B 1 229 ? -13.664 -10.992 -18.672 1 81.94 229 LEU B C 1
ATOM 3558 O O . LEU B 1 229 ? -13.992 -10.617 -17.547 1 81.94 229 LEU B O 1
ATOM 3562 N N . GLU B 1 230 ? -13.188 -10.25 -19.547 1 75 230 GLU B N 1
ATOM 3563 C CA . GLU B 1 230 ? -12.883 -8.852 -19.266 1 75 230 GLU B CA 1
ATOM 3564 C C . GLU B 1 230 ? -14.156 -8.039 -19.047 1 75 230 GLU B C 1
ATOM 3566 O O . GLU B 1 230 ? -14.203 -7.16 -18.188 1 75 230 GLU B O 1
ATOM 3571 N N . SER B 1 231 ? -15.164 -8.375 -19.859 1 75.31 231 SER B N 1
ATOM 3572 C CA . SER B 1 231 ? -16.438 -7.688 -19.719 1 75.31 231 SER B CA 1
ATOM 3573 C C . SER B 1 231 ? -17.047 -7.926 -18.344 1 75.31 231 SER B C 1
ATOM 3575 O O . SER B 1 231 ? -17.609 -7.008 -17.734 1 75.31 231 SER B O 1
ATOM 3577 N N . ILE B 1 232 ? -16.906 -9.102 -17.922 1 73.25 232 ILE B N 1
ATOM 3578 C CA . ILE B 1 232 ? -17.438 -9.445 -16.609 1 73.25 232 ILE B CA 1
ATOM 3579 C C . ILE B 1 232 ? -16.594 -8.789 -15.516 1 73.25 232 ILE B C 1
ATOM 3581 O O . ILE B 1 232 ? -17.125 -8.297 -14.523 1 73.25 232 ILE B O 1
ATOM 3585 N N . ALA B 1 233 ? -15.336 -8.852 -15.766 1 68.06 233 ALA B N 1
ATOM 3586 C CA . ALA B 1 233 ? -14.398 -8.297 -14.797 1 68.06 233 ALA B CA 1
ATOM 3587 C C . ALA B 1 233 ? -14.578 -6.785 -14.656 1 68.06 233 ALA B C 1
ATOM 3589 O O . ALA B 1 233 ? -14.562 -6.254 -13.547 1 68.06 233 ALA B O 1
ATOM 3590 N N . TYR B 1 234 ? -14.68 -6.105 -15.82 1 62.72 234 TYR B N 1
ATOM 3591 C CA . TYR B 1 234 ? -14.539 -4.652 -15.82 1 62.72 234 TYR B CA 1
ATOM 3592 C C . TYR B 1 234 ? -15.828 -3.982 -16.281 1 62.72 234 TYR B C 1
ATOM 3594 O O . TYR B 1 234 ? -15.93 -2.754 -16.281 1 62.72 234 TYR B O 1
ATOM 3602 N N . GLY B 1 235 ? -16.844 -4.641 -16.453 1 58.88 235 GLY B N 1
ATOM 3603 C CA . GLY B 1 235 ? -18.078 -4.098 -16.984 1 58.88 235 GLY B CA 1
ATOM 3604 C C . GLY B 1 235 ? -18.047 -3.869 -18.484 1 58.88 235 GLY B C 1
ATOM 3605 O O . GLY B 1 235 ? -16.969 -3.83 -19.078 1 58.88 235 GLY B O 1
ATOM 3606 N N . ARG B 1 236 ? -19.172 -4.176 -19.266 1 50.59 236 ARG B N 1
ATOM 3607 C CA . ARG B 1 236 ? -19.312 -3.986 -20.703 1 50.59 236 ARG B CA 1
ATOM 3608 C C . ARG B 1 236 ? -18.953 -2.559 -21.109 1 50.59 236 ARG B C 1
ATOM 3610 O O . ARG B 1 236 ? -19.297 -1.608 -20.391 1 50.59 236 ARG B O 1
ATOM 3617 N N . LYS B 1 237 ? -17.797 -2.391 -21.812 1 40.59 237 LYS B N 1
ATOM 3618 C CA . LYS B 1 237 ? -17.688 -1.115 -22.516 1 40.59 237 LYS B CA 1
ATOM 3619 C C . LYS B 1 237 ? -18.969 -0.775 -23.25 1 40.59 237 LYS B C 1
ATOM 3621 O O . LYS B 1 237 ? -19.578 -1.638 -23.906 1 40.59 237 LYS B O 1
ATOM 3626 N N . LYS B 1 238 ? -19.812 0.28 -22.828 1 34.28 238 LYS B N 1
ATOM 3627 C CA . LYS B 1 238 ? -20.766 0.771 -23.812 1 34.28 238 LYS B CA 1
ATOM 3628 C C . LYS B 1 238 ? -20.094 0.984 -25.172 1 34.28 238 LYS B C 1
ATOM 3630 O O . LYS B 1 238 ? -19.094 1.69 -25.266 1 34.28 238 LYS B O 1
ATOM 3635 N N . GLY B 1 239 ? -19.875 -0.009 -25.969 1 23.45 239 GLY B N 1
ATOM 3636 C CA . GLY B 1 239 ? -19.656 0.28 -27.375 1 23.45 239 GLY B CA 1
ATOM 3637 C C . GLY B 1 239 ? -20.297 1.575 -27.828 1 23.45 239 GLY B C 1
ATOM 3638 O O . GLY B 1 239 ? -21.453 1.848 -27.5 1 23.45 239 GLY B O 1
ATOM 3639 N N . SER B 1 240 ? -19.406 2.617 -28.266 1 22.59 240 SER B N 1
ATOM 3640 C CA . SER B 1 240 ? -20.016 3.33 -29.391 1 22.59 240 SER B CA 1
ATOM 3641 C C . SER B 1 240 ? -20.688 2.365 -30.359 1 22.59 240 SER B C 1
ATOM 3643 O O . SER B 1 240 ? -20.188 1.256 -30.578 1 22.59 240 SER B O 1
#